Protein AF-0000000066376632 (afdb_homodimer)

GO terms:
  GO:0036170 filamentous growth of a population of unicellular organisms in response to starvation (P, IMP)
  GO:0036180 filamentous growth of a population of unicellular organisms in response to biotic stimulus (P, IMP)
  GO:0030447 filamentous growth (P, IMP)
  GO:0009267 cellular response to starvation (P, IMP)

Nearest PDB structures (foldseek):
  3c17-assembly1_A  TM=6.567E-01  e=2.125E-16  Escherichia coli K-12
  3w40-assembly2_B  TM=5.868E-01  e=1.731E-02  Bacillus subtilis subsp. subtilis str. 168
  3zt9-assembly1_A  TM=5.740E-01  e=4.588E-01  Neomoorella thermoacetica
  2a8i-assembly1_A  TM=8.326E-01  e=1.357E-24  Homo sapiens
  3c17-assembly1_A  TM=6.565E-01  e=2.484E-16  Escherichia coli K-12

InterPro domains:
  IPR000246 Peptidase T2, asparaginase 2 [PF01112] (21-238)
  IPR000246 Peptidase T2, asparaginase 2 [PTHR10188] (4-295)
  IPR029055 Nucleophile aminohydrolases, N-terminal [SSF56235] (3-299)
  IPR037464 Threonine aspartase 1 [cd04514] (3-306)

Sequence (630 aa):
MKDILVIHIGAGKHDPNKSKKYKTLLRNALSKTSIVEASDVIESSPLTNTGYGSSLNLLGKVECDASFITNDKIGAVVNMSCKNPTKELFRVFQYLDTLYESDETDLTSPVMLTYPLLKNLVPHIVDDDLVSEKSRKLYDMYKDKIFQGDYSKHCAIPHEISDTIGITHISDNETTIVTSSGGNFFKLPGRIGCAGVIGAAIARKKLDDCEICCMCSGNGEQIIKSKLAWEIANNIYNVAGDEYGKYLERKVYELNPKFYVGFIIILNYQSRVQLLYGHTTPTFYFGFRSPNQTRIILSSSDKMGHFTFGEYSLHMKDILVIHIGAGKHDPNKSKKYKTLLRNALSKTSIVEASDVIESSPLTNTGYGSSLNLLGKVECDASFITNDKIGAVVNMSCKNPTKELFRVFQYLDTLYESDETDLTSPVMLTYPLLKNLVPHIVDDDLVSEKSRKLYDMYKDKIFQGDYSKHCAIPHEISDTIGITHISDNETTIVTSSGGNFFKLPGRIGCAGVIGAAIARKKLDDCEICCMCSGNGEQIIKSKLAWEIANNIYNVAGDEYGKYLERKVYELNPKFYVGFIIILNYQSRVQLLYGHTTPTFYFGFRSPNQTRIILSSSDKMGHFTFGEYSLH

Solvent-accessible surface area (backbone atoms only — not comparable to full-atom values): 31716 Å² total; per-residue (Å²): 130,55,50,34,41,38,40,34,65,18,12,24,61,71,61,74,92,43,47,69,57,52,50,52,52,50,53,56,25,58,70,44,93,43,68,61,55,21,45,45,53,50,18,62,29,63,88,29,28,16,29,21,21,14,26,30,23,66,84,69,40,54,40,20,17,17,27,40,36,44,76,90,46,59,40,25,36,24,48,33,40,43,46,41,48,67,58,51,47,53,51,53,52,53,51,46,48,67,70,48,56,53,80,75,49,93,59,77,70,79,39,30,36,34,43,75,51,31,54,90,75,47,85,89,70,59,84,56,92,36,76,30,71,67,39,48,51,53,45,65,72,46,46,60,43,64,73,64,66,53,52,77,73,78,70,65,69,70,76,61,40,28,16,26,30,33,38,38,37,39,43,80,87,46,45,39,38,40,29,31,17,13,44,44,66,52,30,58,57,36,50,53,44,18,31,34,36,84,31,9,21,40,29,75,38,79,56,96,65,36,36,30,37,20,35,37,19,27,48,35,55,61,31,40,78,57,28,37,14,35,53,48,43,72,48,54,81,80,50,56,83,94,39,47,60,61,50,52,51,50,52,48,41,71,75,32,83,79,56,46,31,20,37,40,37,35,44,40,37,89,88,45,35,37,37,38,39,38,26,22,27,43,22,40,37,34,33,38,27,29,86,76,46,73,49,76,45,79,44,67,43,95,45,82,70,39,75,41,69,53,72,47,73,54,102,130,56,51,34,40,38,41,34,63,19,11,24,62,72,59,74,92,43,49,68,58,51,50,50,50,50,52,56,23,58,71,44,94,43,69,61,57,20,46,46,53,50,18,61,28,63,88,31,28,17,29,20,22,14,27,30,23,68,84,69,41,53,40,20,18,18,27,40,40,43,78,90,45,59,39,25,34,24,50,34,40,43,48,42,48,66,56,52,47,53,51,52,52,53,51,44,48,66,70,47,57,51,80,73,50,93,60,78,69,78,38,29,36,34,44,74,50,30,55,91,75,46,86,87,69,60,83,57,92,36,78,30,72,66,38,46,52,54,45,66,72,44,46,60,43,64,74,64,66,54,54,76,69,81,69,66,69,71,75,63,42,28,17,26,29,32,37,37,38,38,42,81,86,45,45,38,38,40,29,33,16,12,45,44,66,53,29,60,58,34,51,50,44,18,30,33,38,84,30,10,20,41,30,74,38,79,54,94,66,36,36,30,37,20,34,38,20,24,47,35,54,60,30,41,77,57,28,38,15,35,53,49,43,72,49,52,80,79,48,55,83,92,39,47,61,62,50,52,50,49,52,49,42,70,75,31,82,77,53,47,32,20,38,40,36,36,42,40,36,89,89,43,36,38,37,38,38,39,28,22,27,44,22,41,35,33,34,38,28,29,87,75,46,73,50,76,44,80,45,68,42,94,45,83,71,39,76,42,68,52,71,46,73,54,100

Organism: Candida albicans (strain SC5314 / ATCC MYA-2876) (NCBI:txid237561)

Foldseek 3Di:
DWKKKKKWQFFADADPVCVVVLVVLQVVLQPDRDPQSSQLSNLQDCSGQHAAVHAAALVRAFFKKKWKDKPPAIAIEGGAQHRRVVVVRVLQVVVLCVVPVPPVDPDDRDRAYYLVVCPPVRPPRDHDDRHDPVNVVLCVVCNCCVVVVCVPPPPPSPSPGQGKMKMWIDDPVMIMIMIMGRGDHRHHRPDGFQNRDPLQQWDWDDDPFKIKIKGKHFHRVLSNVQSPNNVCRVPQVVDDPVCNQVVVVCVQCVSPVQRFMKMWMWIDGPVWIKIKIKGLHQWIWMWMDTPVDTDTDTDGDPDHRDMDIDMDTRD/DWKKKKKWQFFADADPVCVVVLVVLQVVLQVDRDPQSSQLSNLQDCSGQHAAVHAAALVRAFFKKKWKDKPPAIAIEGGAQHRRVVVVRVLQVVVLCVVPVPPVDPDDRDRAYYLVVCPPVRPPRDHDDRHDPVNVVLCVVCNCCVVVVCVPPPPPSPPPGQGKMKMWIDDPVMIMIMIMGRGDHRHHRPDGFQNRDPLQQWDWDDDPFKIKIKGKHFHRVLSNVQSPNNVCRVPQVVDDPVCNQVVVVCVQCVSPVQRFMKMWMWIDGPVWIKIKIKGLHQWIWMWMDTPVDTDTDTDGDPDRRDMDIDMDTRD

pLDDT: mean 90.21, std 12.65, range [41.03, 98.81]

Structure (mmCIF, N/CA/C/O backbone):
data_AF-0000000066376632-model_v1
#
loop_
_entity.id
_entity.type
_entity.pdbx_description
1 polymer Fgr10p
#
loop_
_atom_site.group_PDB
_atom_site.id
_atom_site.type_symbol
_atom_site.label_atom_id
_atom_site.label_alt_id
_atom_site.label_comp_id
_atom_site.label_asym_id
_atom_site.label_entity_id
_atom_site.label_seq_id
_atom_site.pdbx_PDB_ins_code
_atom_site.Cartn_x
_atom_site.Cartn_y
_atom_site.Cartn_z
_atom_site.occupancy
_atom_site.B_iso_or_equiv
_atom_site.auth_seq_id
_atom_site.auth_comp_id
_atom_site.auth_asym_id
_atom_site.auth_atom_id
_atom_site.pdbx_PDB_model_num
ATOM 1 N N . MET A 1 1 ? 9.766 -9.586 -32.75 1 67.31 1 MET A N 1
ATOM 2 C CA . MET A 1 1 ? 8.742 -9.023 -31.875 1 67.31 1 MET A CA 1
ATOM 3 C C . MET A 1 1 ? 8.789 -9.672 -30.5 1 67.31 1 MET A C 1
ATOM 5 O O . MET A 1 1 ? 8.883 -10.898 -30.391 1 67.31 1 MET A O 1
ATOM 9 N N . LYS A 1 2 ? 8.875 -8.797 -29.484 1 85.44 2 LYS A N 1
ATOM 10 C CA . LYS A 1 2 ? 8.945 -9.359 -28.141 1 85.44 2 LYS A CA 1
ATOM 11 C C . LYS A 1 2 ? 7.574 -9.812 -27.656 1 85.44 2 LYS A C 1
ATOM 13 O O . LYS A 1 2 ? 6.59 -9.086 -27.797 1 85.44 2 LYS A O 1
ATOM 18 N N . ASP A 1 3 ? 7.352 -11.008 -27.344 1 93.81 3 ASP A N 1
ATOM 19 C CA . ASP A 1 3 ? 6.18 -11.609 -26.719 1 93.81 3 ASP A CA 1
ATOM 20 C C . ASP A 1 3 ? 6.582 -12.594 -25.625 1 93.81 3 ASP A C 1
ATOM 22 O O . ASP A 1 3 ? 6.836 -13.766 -25.891 1 93.81 3 ASP A O 1
ATOM 26 N N . ILE A 1 4 ? 6.621 -12.102 -24.438 1 96.75 4 ILE A N 1
ATOM 27 C CA . ILE A 1 4 ? 7.055 -12.898 -23.297 1 96.75 4 ILE A CA 1
ATOM 28 C C . ILE A 1 4 ? 5.945 -12.945 -22.234 1 96.75 4 ILE A C 1
ATOM 30 O O . ILE A 1 4 ? 5.41 -11.898 -21.859 1 96.75 4 ILE A O 1
ATOM 34 N N . LEU A 1 5 ? 5.512 -14.094 -21.891 1 98.19 5 LEU A N 1
ATOM 35 C CA . LEU A 1 5 ? 4.531 -14.312 -20.828 1 98.19 5 LEU A CA 1
ATOM 36 C C . LEU A 1 5 ? 5.133 -15.133 -19.688 1 98.19 5 LEU A C 1
ATOM 38 O O . LEU A 1 5 ? 5.699 -16.203 -19.922 1 98.19 5 LEU A O 1
ATOM 42 N N . VAL A 1 6 ? 5.176 -14.602 -18.516 1 98.69 6 VAL A N 1
ATOM 43 C CA . VAL A 1 6 ? 5.648 -15.297 -17.328 1 98.69 6 VAL A CA 1
ATOM 44 C C . VAL A 1 6 ? 4.516 -15.414 -16.312 1 98.69 6 VAL A C 1
ATOM 46 O O . VAL A 1 6 ? 3.838 -14.43 -16 1 98.69 6 VAL A O 1
ATOM 49 N N . ILE A 1 7 ? 4.293 -16.609 -15.766 1 98.75 7 ILE A N 1
ATOM 50 C CA . ILE A 1 7 ? 3.197 -16.859 -14.828 1 98.75 7 ILE A CA 1
ATOM 51 C C . ILE A 1 7 ? 3.715 -17.656 -13.633 1 98.75 7 ILE A C 1
ATOM 53 O O . ILE A 1 7 ? 4.379 -18.688 -13.805 1 98.75 7 ILE A O 1
ATOM 57 N N . HIS A 1 8 ? 3.484 -17.156 -12.453 1 98.62 8 HIS A N 1
ATOM 58 C CA . HIS A 1 8 ? 3.639 -18.047 -11.305 1 98.62 8 HIS A CA 1
ATOM 59 C C . HIS A 1 8 ? 2.297 -18.312 -10.633 1 98.62 8 HIS A C 1
ATOM 61 O O . HIS A 1 8 ? 1.409 -17.469 -10.648 1 98.62 8 HIS A O 1
ATOM 67 N N . ILE A 1 9 ? 2.164 -19.484 -10 1 97.25 9 ILE A N 1
ATOM 68 C CA . ILE A 1 9 ? 0.912 -19.828 -9.344 1 97.25 9 ILE A CA 1
ATOM 69 C C . ILE A 1 9 ? 1.145 -19.969 -7.836 1 97.25 9 ILE A C 1
ATOM 71 O O . ILE A 1 9 ? 0.451 -20.734 -7.164 1 97.25 9 ILE A O 1
ATOM 75 N N . GLY A 1 10 ? 2.223 -19.234 -7.363 1 95.44 10 GLY A N 1
ATOM 76 C CA . GLY A 1 10 ? 2.342 -19.047 -5.926 1 95.44 10 GLY A CA 1
ATOM 77 C C . GLY A 1 10 ? 3.521 -19.781 -5.324 1 95.44 10 GLY A C 1
ATOM 78 O O . GLY A 1 10 ? 4.02 -20.75 -5.902 1 95.44 10 GLY A O 1
ATOM 79 N N . ALA A 1 11 ? 4.016 -19.266 -4.25 1 94.25 11 ALA A N 1
ATOM 80 C CA . ALA A 1 11 ? 5.008 -19.875 -3.373 1 94.25 11 ALA A CA 1
ATOM 81 C C . ALA A 1 11 ? 4.352 -20.469 -2.131 1 94.25 11 ALA A C 1
ATOM 83 O O . ALA A 1 11 ? 3.445 -19.859 -1.552 1 94.25 11 ALA A O 1
ATOM 84 N N . GLY A 1 12 ? 4.734 -21.609 -1.795 1 91.12 12 GLY A N 1
ATOM 85 C CA . GLY A 1 12 ? 4.176 -22.281 -0.636 1 91.12 12 GLY A CA 1
ATOM 86 C C . GLY A 1 12 ? 4.512 -23.766 -0.595 1 91.12 12 GLY A C 1
ATOM 87 O O . GLY A 1 12 ? 5.668 -24.156 -0.783 1 91.12 12 GLY A O 1
ATOM 88 N N . LYS A 1 13 ? 3.506 -24.516 -0.226 1 88.81 13 LYS A N 1
ATOM 89 C CA . LYS A 1 13 ? 3.623 -25.969 -0.195 1 88.81 13 LYS A CA 1
ATOM 90 C C . LYS A 1 13 ? 2.561 -26.625 -1.071 1 88.81 13 LYS A C 1
ATOM 92 O O . LYS A 1 13 ? 1.484 -26.984 -0.588 1 88.81 13 LYS A O 1
ATOM 97 N N . HIS A 1 14 ? 2.893 -26.812 -2.314 1 90.25 14 HIS A N 1
ATOM 98 C CA . HIS A 1 14 ? 1.976 -27.438 -3.26 1 90.25 14 HIS A CA 1
ATOM 99 C C . HIS A 1 14 ? 1.889 -28.953 -3.029 1 90.25 14 HIS A C 1
ATOM 101 O O . HIS A 1 14 ? 2.854 -29.562 -2.572 1 90.25 14 HIS A O 1
ATOM 107 N N . ASP A 1 15 ? 0.766 -29.438 -3.34 1 87.88 15 ASP A N 1
ATOM 108 C CA . ASP A 1 15 ? 0.559 -30.875 -3.23 1 87.88 15 ASP A CA 1
ATOM 109 C C . ASP A 1 15 ? 1.327 -31.625 -4.316 1 87.88 15 ASP A C 1
ATOM 111 O O . ASP A 1 15 ? 0.982 -31.547 -5.5 1 87.88 15 ASP A O 1
ATOM 115 N N . PRO A 1 16 ? 2.223 -32.406 -3.934 1 89 16 PRO A N 1
ATOM 116 C CA . PRO A 1 16 ? 3.018 -33.125 -4.938 1 89 16 PRO A CA 1
ATOM 117 C C . PRO A 1 16 ? 2.18 -34.094 -5.785 1 89 16 PRO A C 1
ATOM 119 O O . PRO A 1 16 ? 2.523 -34.344 -6.938 1 89 16 PRO A O 1
ATOM 122 N N . ASN A 1 17 ? 1.083 -34.5 -5.223 1 92.19 17 ASN A N 1
ATOM 123 C CA . ASN A 1 17 ? 0.222 -35.438 -5.945 1 92.19 17 ASN A CA 1
ATOM 124 C C . ASN A 1 17 ? -0.524 -34.75 -7.082 1 92.19 17 ASN A C 1
ATOM 126 O O . ASN A 1 17 ? -1.104 -35.406 -7.941 1 92.19 17 ASN A O 1
ATOM 130 N N . LYS A 1 18 ? -0.424 -33.438 -7.133 1 93.88 18 LYS A N 1
ATOM 131 C CA . LYS A 1 18 ? -1.146 -32.688 -8.156 1 93.88 18 LYS A CA 1
ATOM 132 C C . LYS A 1 18 ? -0.18 -32.031 -9.141 1 93.88 18 LYS A C 1
ATOM 134 O O . LYS A 1 18 ? -0.556 -31.109 -9.867 1 93.88 18 LYS A O 1
ATOM 139 N N . SER A 1 19 ? 0.981 -32.469 -9.18 1 94.94 19 SER A N 1
ATOM 140 C CA . SER A 1 19 ? 2.025 -31.891 -10.008 1 94.94 19 SER A CA 1
ATOM 141 C C . SER A 1 19 ? 1.611 -31.859 -11.477 1 94.94 19 SER A C 1
ATOM 143 O O . SER A 1 19 ? 1.792 -30.844 -12.156 1 94.94 19 SER A O 1
ATOM 145 N N . LYS A 1 20 ? 1.072 -32.969 -11.969 1 97.25 20 LYS A N 1
ATOM 146 C CA . LYS A 1 20 ? 0.644 -33.031 -13.367 1 97.25 20 LYS A CA 1
ATOM 147 C C . LYS A 1 20 ? -0.46 -32 -13.648 1 97.25 20 LYS A C 1
ATOM 149 O O . LYS A 1 20 ? -0.489 -31.406 -14.719 1 97.25 20 LYS A O 1
ATOM 154 N N . LYS A 1 21 ? -1.333 -31.875 -12.695 1 97.25 21 LYS A N 1
ATOM 155 C CA . LYS A 1 21 ? -2.428 -30.922 -12.852 1 97.25 21 LYS A CA 1
ATOM 156 C C . LYS A 1 21 ? -1.905 -29.484 -12.891 1 97.25 21 LYS A C 1
ATOM 158 O O . LYS A 1 21 ? -2.377 -28.672 -13.68 1 97.25 21 LYS A O 1
ATOM 163 N N . TYR A 1 22 ? -0.957 -29.219 -12.039 1 96.94 22 TYR A N 1
ATOM 164 C CA . TYR A 1 22 ? -0.346 -27.906 -12.047 1 96.94 22 TYR A CA 1
ATOM 165 C C . TYR A 1 22 ? 0.341 -27.625 -13.375 1 96.94 22 TYR A C 1
ATOM 167 O O . TYR A 1 22 ? 0.217 -26.516 -13.93 1 96.94 22 TYR A O 1
ATOM 175 N N . LYS A 1 23 ? 1.04 -28.609 -13.867 1 98 23 LYS A N 1
ATOM 176 C CA . LYS A 1 23 ? 1.729 -28.453 -15.141 1 98 23 LYS A CA 1
ATOM 177 C C . LYS A 1 23 ? 0.739 -28.172 -16.266 1 98 23 LYS A C 1
ATOM 179 O O . LYS A 1 23 ? 0.969 -27.297 -17.094 1 98 23 LYS A O 1
ATOM 184 N N . THR A 1 24 ? -0.269 -28.938 -16.266 1 98.5 24 THR A N 1
ATOM 185 C CA . THR A 1 24 ? -1.29 -28.766 -17.297 1 98.5 24 THR A CA 1
ATOM 186 C C . THR A 1 24 ? -1.923 -27.375 -17.203 1 98.5 24 THR A C 1
ATOM 188 O O . THR A 1 24 ? -2.141 -26.719 -18.219 1 98.5 24 THR A O 1
ATOM 191 N N . LEU A 1 25 ? -2.211 -26.969 -16 1 98.12 25 LEU A N 1
ATOM 192 C CA . LEU A 1 25 ? -2.799 -25.656 -15.781 1 98.12 25 LEU A CA 1
ATOM 193 C C . LEU A 1 25 ? -1.893 -24.547 -16.328 1 98.12 25 LEU A C 1
ATOM 195 O O . LEU A 1 25 ? -2.35 -23.672 -17.062 1 98.12 25 LEU A O 1
ATOM 199 N N . LEU A 1 26 ? -0.637 -24.625 -16 1 98.5 26 LEU A N 1
ATOM 200 C CA . LEU A 1 26 ? 0.33 -23.625 -16.438 1 98.5 26 LEU A CA 1
ATOM 201 C C . LEU A 1 26 ? 0.486 -23.641 -17.953 1 98.5 26 LEU A C 1
ATOM 203 O O . LEU A 1 26 ? 0.567 -22.594 -18.594 1 98.5 26 LEU A O 1
ATOM 207 N N . ARG A 1 27 ? 0.545 -24.828 -18.5 1 98.44 27 ARG A N 1
ATOM 208 C CA . ARG A 1 27 ? 0.661 -24.969 -19.953 1 98.44 27 ARG A CA 1
ATOM 209 C C . ARG A 1 27 ? -0.516 -24.297 -20.656 1 98.44 27 ARG A C 1
ATOM 211 O O . ARG A 1 27 ? -0.332 -23.594 -21.641 1 98.44 27 ARG A O 1
ATOM 218 N N . ASN A 1 28 ? -1.633 -24.594 -20.141 1 98.75 28 ASN A N 1
ATOM 219 C CA . ASN A 1 28 ? -2.832 -23.984 -20.719 1 98.75 28 ASN A CA 1
ATOM 220 C C . ASN A 1 28 ? -2.795 -22.469 -20.625 1 98.75 28 ASN A C 1
ATOM 222 O O . ASN A 1 28 ? -3.105 -21.766 -21.594 1 98.75 28 ASN A O 1
ATOM 226 N N . ALA A 1 29 ? -2.475 -21.953 -19.484 1 98.69 29 ALA A N 1
ATOM 227 C CA . ALA A 1 29 ? -2.42 -20.5 -19.281 1 98.69 29 ALA A CA 1
ATOM 228 C C . ALA A 1 29 ? -1.37 -19.859 -20.188 1 98.69 29 ALA A C 1
ATOM 230 O O . ALA A 1 29 ? -1.62 -18.812 -20.797 1 98.69 29 ALA A O 1
ATOM 231 N N . LEU A 1 30 ? -0.25 -20.5 -20.328 1 98.62 30 LEU A N 1
ATOM 232 C CA . LEU A 1 30 ? 0.856 -19.953 -21.109 1 98.62 30 LEU A CA 1
ATOM 233 C C . LEU A 1 30 ? 0.516 -19.953 -22.609 1 98.62 30 LEU A C 1
ATOM 235 O O . LEU A 1 30 ? 1.143 -19.234 -23.391 1 98.62 30 LEU A O 1
ATOM 239 N N . SER A 1 31 ? -0.384 -20.75 -23 1 97.81 31 SER A N 1
ATOM 240 C CA . SER A 1 31 ? -0.755 -20.828 -24.406 1 97.81 31 SER A CA 1
ATOM 241 C C . SER A 1 31 ? -1.64 -19.656 -24.828 1 97.81 31 SER A C 1
ATOM 243 O O . SER A 1 31 ? -1.89 -19.453 -26.016 1 97.81 31 SER A O 1
ATOM 245 N N . LYS A 1 32 ? -2.074 -18.875 -23.859 1 97.5 32 LYS A N 1
ATOM 246 C CA . LYS A 1 32 ? -2.969 -17.766 -24.156 1 97.5 32 LYS A CA 1
ATOM 247 C C . LYS A 1 32 ? -2.191 -16.562 -24.672 1 97.5 32 LYS A C 1
ATOM 249 O O . LYS A 1 32 ? -0.983 -16.453 -24.453 1 97.5 32 LYS A O 1
ATOM 254 N N . THR A 1 33 ? -2.912 -15.602 -25.344 1 93.06 33 THR A N 1
ATOM 255 C CA . THR A 1 33 ? -2.242 -14.508 -26.031 1 93.06 33 THR A CA 1
ATOM 256 C C . THR A 1 33 ? -2.35 -13.211 -25.234 1 93.06 33 THR A C 1
ATOM 258 O O . THR A 1 33 ? -1.69 -12.227 -25.562 1 93.06 33 THR A O 1
ATOM 261 N N . SER A 1 34 ? -3.25 -13.227 -24.234 1 94.31 34 SER A N 1
ATOM 262 C CA . SER A 1 34 ? -3.391 -12.023 -23.422 1 94.31 34 SER A CA 1
ATOM 263 C C . SER A 1 34 ? -3.312 -12.344 -21.938 1 94.31 34 SER A C 1
ATOM 265 O O . SER A 1 34 ? -3.557 -13.484 -21.531 1 94.31 34 SER A O 1
ATOM 267 N N . ILE A 1 35 ? -3.002 -11.375 -21.219 1 96.38 35 ILE A N 1
ATOM 268 C CA . ILE A 1 35 ? -2.863 -11.531 -19.766 1 96.38 35 ILE A CA 1
ATOM 269 C C . ILE A 1 35 ? -4.223 -11.852 -19.156 1 96.38 35 ILE A C 1
ATOM 271 O O . ILE A 1 35 ? -4.305 -12.609 -18.172 1 96.38 35 ILE A O 1
ATOM 275 N N . VAL A 1 36 ? -5.312 -11.281 -19.688 1 97.06 36 VAL A N 1
ATOM 276 C CA . VAL A 1 36 ? -6.656 -11.516 -19.172 1 97.06 36 VAL A CA 1
ATOM 277 C C . VAL A 1 36 ? -7.051 -12.977 -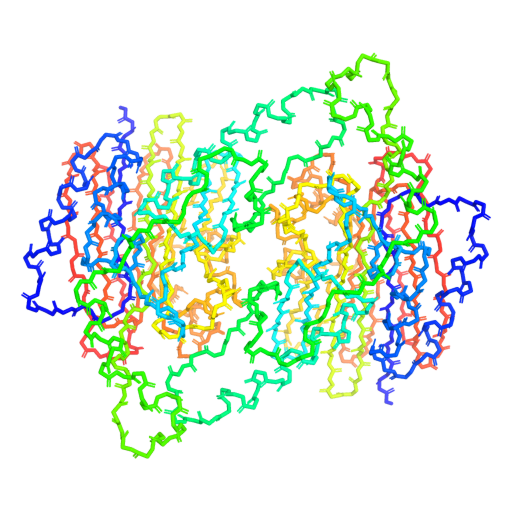19.406 1 97.06 36 VAL A C 1
ATOM 279 O O . VAL A 1 36 ? -7.59 -13.633 -18.5 1 97.06 36 VAL A O 1
ATOM 282 N N . GLU A 1 37 ? -6.734 -13.453 -20.562 1 97.94 37 GLU A N 1
ATOM 283 C CA . GLU A 1 37 ? -7.047 -14.852 -20.875 1 97.94 37 GLU A CA 1
ATOM 284 C C . GLU A 1 37 ? -6.227 -15.797 -20 1 97.94 37 GLU A C 1
ATOM 286 O O . GLU A 1 37 ? -6.746 -16.812 -19.531 1 97.94 37 GLU A O 1
ATOM 291 N N . ALA A 1 38 ? -4.945 -15.508 -19.906 1 98.5 38 ALA A N 1
ATOM 292 C CA . ALA A 1 38 ? -4.086 -16.328 -19.062 1 98.5 38 ALA A CA 1
ATOM 293 C C . ALA A 1 38 ? -4.578 -16.344 -17.625 1 98.5 38 ALA A C 1
ATOM 295 O O . ALA A 1 38 ? -4.66 -17.406 -16.984 1 98.5 38 ALA A O 1
ATOM 296 N N . SER A 1 39 ? -4.926 -15.172 -17.141 1 98.25 39 SER A N 1
ATOM 297 C CA . SER A 1 39 ? -5.414 -15.062 -15.766 1 98.25 39 SER A CA 1
ATOM 298 C C . SER A 1 39 ? -6.723 -15.828 -15.586 1 98.25 39 SER A C 1
ATOM 300 O O . SER A 1 39 ? -6.965 -16.422 -14.531 1 98.25 39 SER A O 1
ATOM 302 N N . ASP A 1 40 ? -7.551 -15.742 -16.578 1 97.94 40 ASP A N 1
ATOM 303 C CA . ASP A 1 40 ? -8.836 -16.438 -16.516 1 97.94 40 ASP A CA 1
ATOM 304 C C . ASP A 1 40 ? -8.641 -17.938 -16.328 1 97.94 40 ASP A C 1
ATOM 306 O O . ASP A 1 40 ? -9.359 -18.562 -15.539 1 97.94 40 ASP A O 1
ATOM 310 N N . VAL A 1 41 ? -7.719 -18.5 -17.016 1 98.44 41 VAL A N 1
ATOM 311 C CA . VAL A 1 41 ? -7.41 -19.922 -16.906 1 98.44 41 VAL A CA 1
ATOM 312 C C . VAL A 1 41 ? -6.988 -20.234 -15.469 1 98.44 41 VAL A C 1
ATOM 314 O O . VAL A 1 41 ? -7.5 -21.172 -14.859 1 98.44 41 VAL A O 1
ATOM 317 N N . ILE A 1 42 ? -6.125 -19.438 -14.922 1 97.75 42 ILE A N 1
ATOM 318 C CA . ILE A 1 42 ? -5.547 -19.688 -13.602 1 97.75 42 ILE A CA 1
ATOM 319 C C . ILE A 1 42 ? -6.609 -19.453 -12.523 1 97.75 42 ILE A C 1
ATOM 321 O O . ILE A 1 42 ? -6.777 -20.281 -11.625 1 97.75 42 ILE A O 1
ATOM 325 N N . GLU A 1 43 ? -7.352 -18.375 -12.617 1 96.69 43 GLU A N 1
ATOM 326 C CA . GLU A 1 43 ? -8.273 -17.953 -11.57 1 96.69 43 GLU A CA 1
ATOM 327 C C . GLU A 1 43 ? -9.547 -18.797 -11.586 1 96.69 43 GLU A C 1
ATOM 329 O O . GLU A 1 43 ? -10.297 -18.812 -10.602 1 96.69 43 GLU A O 1
ATOM 334 N N . SER A 1 44 ? -9.797 -19.484 -12.648 1 95.88 44 SER A N 1
ATOM 335 C CA . SER A 1 44 ? -10.977 -20.344 -12.734 1 95.88 44 SER A CA 1
ATOM 336 C C . SER A 1 44 ? -10.688 -21.734 -12.18 1 95.88 44 SER A C 1
ATOM 338 O O . SER A 1 44 ? -11.594 -22.562 -12.062 1 95.88 44 SER A O 1
ATOM 340 N N . SER A 1 45 ? -9.477 -22 -11.859 1 94.88 45 SER A N 1
ATOM 341 C CA . SER A 1 45 ? -9.086 -23.328 -11.375 1 94.88 45 SER A CA 1
ATOM 342 C C . SER A 1 45 ? -9.07 -23.375 -9.852 1 94.88 45 SER A C 1
ATOM 344 O O . SER A 1 45 ? -8.492 -22.5 -9.203 1 94.88 45 SER A O 1
ATOM 346 N N . PRO A 1 46 ? -9.633 -24.406 -9.281 1 92.06 46 PRO A N 1
ATOM 347 C CA . PRO A 1 46 ? -9.586 -24.562 -7.824 1 92.06 46 PRO A CA 1
ATOM 348 C C . PRO A 1 46 ? -8.211 -24.984 -7.316 1 92.06 46 PRO A C 1
ATOM 350 O O . PRO A 1 46 ? -8.016 -25.172 -6.113 1 92.06 46 PRO A O 1
ATOM 353 N N . LEU A 1 47 ? -7.227 -25.156 -8.289 1 92.75 47 LEU A N 1
ATOM 354 C CA . LEU A 1 47 ? -5.875 -25.547 -7.898 1 92.75 47 LEU A CA 1
ATOM 355 C C . LEU A 1 47 ? -5.117 -24.359 -7.305 1 92.75 47 LEU A C 1
ATOM 357 O O . LEU A 1 47 ? -4.094 -24.547 -6.641 1 92.75 47 LEU A O 1
ATOM 361 N N . THR A 1 48 ? -5.586 -23.188 -7.625 1 94.19 48 THR A N 1
ATOM 362 C CA . THR A 1 48 ? -4.883 -22 -7.172 1 94.19 48 THR A CA 1
ATOM 363 C C . THR A 1 48 ? -5.707 -21.25 -6.133 1 94.19 48 THR A C 1
ATOM 365 O O . THR A 1 48 ? -6.906 -21.5 -5.984 1 94.19 48 THR A O 1
ATOM 368 N N . ASN A 1 49 ? -5.035 -20.422 -5.363 1 92.94 49 ASN A N 1
ATOM 369 C CA . ASN A 1 49 ? -5.668 -19.656 -4.289 1 92.94 49 ASN A CA 1
ATOM 370 C C . ASN A 1 49 ? -6.051 -18.25 -4.742 1 92.94 49 ASN A C 1
ATOM 372 O O . ASN A 1 49 ? -5.598 -17.266 -4.16 1 92.94 49 ASN A O 1
ATOM 376 N N . THR A 1 50 ? -6.855 -18.172 -5.742 1 95.44 50 THR A N 1
ATOM 377 C CA . THR A 1 50 ? -7.402 -16.922 -6.266 1 95.44 50 THR A CA 1
ATOM 378 C C . THR A 1 50 ? -8.68 -17.172 -7.062 1 95.44 50 THR A C 1
ATOM 380 O O . THR A 1 50 ? -8.781 -18.188 -7.77 1 95.44 50 THR A O 1
ATOM 383 N N . GLY A 1 51 ? -9.617 -16.219 -6.895 1 93.56 51 GLY A N 1
ATOM 384 C CA . GLY A 1 51 ? -10.859 -16.391 -7.625 1 93.56 51 GLY A CA 1
ATOM 385 C C . GLY A 1 51 ? -11.664 -17.594 -7.168 1 93.56 51 GLY A C 1
ATOM 386 O O . GLY A 1 51 ? -11.883 -17.781 -5.969 1 93.56 51 GLY A O 1
ATOM 387 N N . TYR A 1 52 ? -12.055 -18.422 -8.062 1 92.75 52 TYR A N 1
ATOM 388 C CA . TYR A 1 52 ? -12.898 -19.562 -7.77 1 92.75 52 TYR A CA 1
ATOM 389 C C . TYR A 1 52 ? -12.156 -20.594 -6.918 1 92.75 52 TYR A C 1
ATOM 391 O O . TYR A 1 52 ? -11.062 -21.031 -7.277 1 92.75 52 TYR A O 1
ATOM 399 N N . GLY A 1 53 ? -12.758 -20.906 -5.754 1 91.25 53 GLY A N 1
ATOM 400 C CA . GLY A 1 53 ? -12.234 -21.984 -4.922 1 91.25 53 GLY A CA 1
ATOM 401 C C . GLY A 1 53 ? -11.094 -21.531 -4.023 1 91.25 53 GLY A C 1
ATOM 402 O O . GLY A 1 53 ? -10.445 -22.359 -3.381 1 91.25 53 GLY A O 1
ATOM 403 N N . SER A 1 54 ? -10.859 -20.266 -3.977 1 92.81 54 SER A N 1
ATOM 404 C CA . SER A 1 54 ? -9.758 -19.781 -3.154 1 92.81 54 SER A CA 1
ATOM 405 C C . SER A 1 54 ? -10.086 -19.891 -1.669 1 92.81 54 SER A C 1
ATOM 407 O O . SER A 1 54 ? -11.164 -20.359 -1.299 1 92.81 54 SER A O 1
ATOM 409 N N . SER A 1 55 ? -9.117 -19.578 -0.847 1 91 55 SER A N 1
ATOM 410 C CA . SER A 1 55 ? -9.219 -19.672 0.605 1 91 55 SER A CA 1
ATOM 411 C C . SER A 1 55 ? -10.422 -18.891 1.129 1 91 55 SER A C 1
ATOM 413 O O . SER A 1 55 ? -10.719 -17.797 0.647 1 91 55 SER A O 1
ATOM 415 N N . LEU A 1 56 ? -11.047 -19.484 2.094 1 91.56 56 LEU A N 1
ATOM 416 C CA . LEU A 1 56 ? -12.219 -18.844 2.682 1 91.56 56 LEU A CA 1
ATOM 417 C C . LEU A 1 56 ? -11.836 -18.031 3.92 1 91.56 56 LEU A C 1
ATOM 419 O O . LEU A 1 56 ? -10.984 -18.469 4.703 1 91.56 56 LEU A O 1
ATOM 423 N N . ASN A 1 57 ? -12.477 -16.891 4.078 1 90.69 57 ASN A N 1
ATOM 424 C CA . ASN A 1 57 ? -12.273 -16.109 5.289 1 90.69 57 ASN A CA 1
ATOM 425 C C . ASN A 1 57 ? -13.047 -16.688 6.473 1 90.69 57 ASN A C 1
ATOM 427 O O . ASN A 1 57 ? -13.68 -17.734 6.352 1 90.69 57 ASN A O 1
ATOM 431 N N . LEU A 1 58 ? -13.023 -16.062 7.594 1 87.81 58 LEU A N 1
ATOM 432 C CA . LEU A 1 58 ? -13.633 -16.547 8.828 1 87.81 58 LEU A CA 1
ATOM 433 C C . LEU A 1 58 ? -15.133 -16.75 8.656 1 87.81 58 LEU A C 1
ATOM 435 O O . LEU A 1 58 ? -15.727 -17.578 9.359 1 87.81 58 LEU A O 1
ATOM 439 N N . LEU A 1 59 ? -15.758 -16.078 7.695 1 89.81 59 LEU A N 1
ATOM 440 C CA . LEU A 1 59 ? -17.203 -16.188 7.469 1 89.81 59 LEU A CA 1
ATOM 441 C C . LEU A 1 59 ? -17.5 -17.188 6.367 1 89.81 59 LEU A C 1
ATOM 443 O O . LEU A 1 59 ? -18.656 -17.312 5.926 1 89.81 59 LEU A O 1
ATOM 447 N N . GLY A 1 60 ? -16.469 -17.828 5.902 1 89.75 60 GLY A N 1
ATOM 448 C CA . GLY A 1 60 ? -16.656 -18.844 4.875 1 89.75 60 GLY A CA 1
ATOM 449 C C . GLY A 1 60 ? -16.891 -18.25 3.494 1 89.75 60 GLY A C 1
ATOM 450 O O . GLY A 1 60 ? -17.594 -18.844 2.674 1 89.75 60 GLY A O 1
ATOM 451 N N . LYS A 1 61 ? -16.344 -17.094 3.299 1 92.06 61 LYS A N 1
ATOM 452 C CA . LYS A 1 61 ? -16.516 -16.406 2.02 1 92.06 61 LYS A CA 1
ATOM 453 C C . LYS A 1 61 ? -15.18 -16.156 1.338 1 92.06 61 LYS A C 1
ATOM 455 O O . LYS A 1 61 ? -14.141 -16.078 2.004 1 92.06 61 LYS A O 1
ATOM 460 N N . VAL A 1 62 ? -15.266 -16.109 0.015 1 93.38 62 VAL A N 1
ATOM 461 C CA . VAL A 1 62 ? -14.07 -15.773 -0.762 1 93.38 62 VAL A CA 1
ATOM 462 C C . VAL A 1 62 ? -13.914 -14.258 -0.849 1 93.38 62 VAL A C 1
ATOM 464 O O . VAL A 1 62 ? -14.883 -13.539 -1.132 1 93.38 62 VAL A O 1
ATOM 467 N N . GLU A 1 63 ? -12.828 -13.773 -0.559 1 94.38 63 GLU A N 1
ATOM 468 C CA . GLU A 1 63 ? -12.414 -12.383 -0.716 1 94.38 63 GLU A CA 1
ATOM 469 C C . GLU A 1 63 ? -11.008 -12.289 -1.306 1 94.38 63 GLU A C 1
ATOM 471 O O . GLU A 1 63 ? -10.031 -12.664 -0.657 1 94.38 63 GLU A O 1
ATOM 476 N N . CYS A 1 64 ? -10.922 -11.703 -2.539 1 96.44 64 CYS A N 1
ATOM 477 C CA . CYS A 1 64 ? -9.633 -11.656 -3.217 1 96.44 64 CYS A CA 1
ATOM 478 C C . CYS A 1 64 ? -9.141 -10.219 -3.355 1 96.44 64 CYS A C 1
ATOM 480 O O . CYS A 1 64 ? -9.945 -9.281 -3.344 1 96.44 64 CYS A O 1
ATOM 482 N N . ASP A 1 65 ? -7.914 -10.062 -3.383 1 98.31 65 ASP A N 1
ATOM 483 C CA . ASP A 1 65 ? -7.25 -8.812 -3.734 1 98.31 65 ASP A CA 1
ATOM 484 C C . ASP A 1 65 ? -6.52 -8.93 -5.07 1 98.31 65 ASP A C 1
ATOM 486 O O . ASP A 1 65 ? -6.035 -10.008 -5.426 1 98.31 65 ASP A O 1
ATOM 490 N N . ALA A 1 66 ? -6.438 -7.859 -5.781 1 98.69 66 ALA A N 1
ATOM 491 C CA . ALA A 1 66 ? -5.734 -7.859 -7.062 1 98.69 66 ALA A CA 1
ATOM 492 C C . ALA A 1 66 ? -5.191 -6.473 -7.391 1 98.69 66 ALA A C 1
ATOM 494 O O . ALA A 1 66 ? -5.75 -5.461 -6.961 1 98.69 66 ALA A O 1
ATOM 495 N N . SER A 1 67 ? -4.129 -6.414 -8.109 1 98.81 67 SER A N 1
ATOM 496 C CA . SER A 1 67 ? -3.549 -5.168 -8.602 1 98.81 67 SER A CA 1
ATOM 497 C C . SER A 1 67 ? -2.879 -5.367 -9.953 1 98.81 67 SER A C 1
ATOM 499 O O . SER A 1 67 ? -2.65 -6.5 -10.383 1 98.81 67 SER A O 1
ATOM 501 N N . PHE A 1 68 ? -2.652 -4.273 -10.641 1 98.62 68 PHE A N 1
ATOM 502 C CA . PHE A 1 68 ? -1.995 -4.324 -11.945 1 98.62 68 PHE A CA 1
ATOM 503 C C . PHE A 1 68 ? -1.072 -3.127 -12.133 1 98.62 68 PHE A C 1
ATOM 505 O O . PHE A 1 68 ? -1.218 -2.111 -11.453 1 98.62 68 PHE A O 1
ATOM 512 N N . ILE A 1 69 ? -0.061 -3.305 -12.922 1 97.94 69 ILE A N 1
ATOM 513 C CA . ILE A 1 69 ? 0.79 -2.254 -13.469 1 97.94 69 ILE A CA 1
ATOM 514 C C . ILE A 1 69 ? 0.863 -2.391 -14.992 1 97.94 69 ILE A C 1
ATOM 516 O O . ILE A 1 69 ? 1.234 -3.447 -15.508 1 97.94 69 ILE A O 1
ATOM 520 N N . THR A 1 70 ? 0.419 -1.445 -15.734 1 95.5 70 THR A N 1
ATOM 521 C CA . THR A 1 70 ? 0.574 -1.374 -17.188 1 95.5 70 THR A CA 1
ATOM 522 C C . THR A 1 70 ? 1.23 -0.058 -17.594 1 95.5 70 THR A C 1
ATOM 524 O O . THR A 1 70 ? 0.61 1.003 -17.516 1 95.5 70 THR A O 1
ATOM 527 N N . ASN A 1 71 ? 2.41 -0.153 -18.078 1 86.75 71 ASN A N 1
ATOM 528 C CA . ASN A 1 71 ? 3.189 1.043 -18.375 1 86.75 71 ASN A CA 1
ATOM 529 C C . ASN A 1 71 ? 3.162 2.033 -17.219 1 86.75 71 ASN A C 1
ATOM 531 O O . ASN A 1 71 ? 3.689 1.751 -16.141 1 86.75 71 ASN A O 1
ATOM 535 N N . ASP A 1 72 ? 2.328 3.064 -17.344 1 79.94 72 ASP A N 1
ATOM 536 C CA . ASP A 1 72 ? 2.377 4.074 -16.297 1 79.94 72 ASP A CA 1
ATOM 537 C C . ASP A 1 72 ? 1.112 4.039 -15.438 1 79.94 72 ASP A C 1
ATOM 539 O O . ASP A 1 72 ? 0.961 4.836 -14.508 1 79.94 72 ASP A O 1
ATOM 543 N N . LYS A 1 73 ? 0.25 3.111 -15.711 1 92.12 73 LYS A N 1
ATOM 544 C CA . LYS A 1 73 ? -0.983 2.982 -14.945 1 92.12 73 LYS A CA 1
ATOM 545 C C . LYS A 1 73 ? -0.861 1.886 -13.891 1 92.12 73 LYS A C 1
ATOM 547 O O . LYS A 1 73 ? -0.271 0.834 -14.148 1 92.12 73 LYS A O 1
ATOM 552 N N . ILE A 1 74 ? -1.304 2.184 -12.781 1 96.38 74 ILE A N 1
ATOM 553 C CA . ILE A 1 74 ? -1.301 1.238 -11.672 1 96.38 74 ILE A CA 1
ATOM 554 C C . ILE A 1 74 ? -2.652 1.271 -10.961 1 96.38 74 ILE A C 1
ATOM 556 O O . ILE A 1 74 ? -3.291 2.322 -10.875 1 96.38 74 ILE A O 1
ATOM 560 N N . GLY A 1 75 ? -3.129 0.152 -10.516 1 97.81 75 GLY A N 1
ATOM 561 C CA . GLY A 1 75 ? -4.398 0.083 -9.805 1 97.81 75 GLY A CA 1
ATOM 562 C C . GLY A 1 75 ? -4.527 -1.151 -8.93 1 97.81 75 GLY A C 1
ATOM 563 O O . GLY A 1 75 ? -3.832 -2.146 -9.148 1 97.81 75 GLY A O 1
ATOM 564 N N . ALA A 1 76 ? -5.344 -1.073 -7.934 1 98.69 76 ALA A N 1
ATOM 565 C CA . ALA A 1 76 ? -5.633 -2.189 -7.035 1 98.69 76 ALA A CA 1
ATOM 566 C C . ALA A 1 76 ? -7.094 -2.178 -6.598 1 98.69 76 ALA A C 1
ATOM 568 O O . ALA A 1 76 ? -7.68 -1.112 -6.391 1 98.69 76 ALA A O 1
ATOM 569 N N . VAL A 1 77 ? -7.676 -3.309 -6.531 1 98.38 77 VAL A N 1
ATOM 570 C CA . VAL A 1 77 ? -9 -3.514 -5.941 1 98.38 77 VAL A CA 1
ATOM 571 C C . VAL A 1 77 ? -8.93 -4.617 -4.891 1 98.38 77 VAL A C 1
ATOM 573 O O . VAL A 1 77 ? -8.406 -5.703 -5.152 1 98.38 77 VAL A O 1
ATOM 576 N N . VAL A 1 78 ? -9.445 -4.301 -3.703 1 98.44 78 VAL A N 1
ATOM 577 C CA . VAL A 1 78 ? -9.289 -5.242 -2.6 1 98.44 78 VAL A CA 1
ATOM 578 C C . VAL A 1 78 ? -10.656 -5.773 -2.174 1 98.44 78 VAL A C 1
ATOM 580 O O . VAL A 1 78 ? -11.688 -5.18 -2.494 1 98.44 78 VAL A O 1
ATOM 583 N N . ASN A 1 79 ? -10.617 -6.977 -1.595 1 96.88 79 ASN A N 1
ATOM 584 C CA . ASN A 1 79 ? -11.789 -7.637 -1.032 1 96.88 79 ASN A CA 1
ATOM 585 C C . ASN A 1 79 ? -12.828 -7.957 -2.109 1 96.88 79 ASN A C 1
ATOM 587 O O . ASN A 1 79 ? -14.023 -7.781 -1.898 1 96.88 79 ASN A O 1
ATOM 591 N N . MET A 1 80 ? -12.336 -8.406 -3.201 1 95.56 80 MET A N 1
ATOM 592 C CA . MET A 1 80 ? -13.219 -8.766 -4.305 1 95.56 80 MET A CA 1
ATOM 593 C C . MET A 1 80 ? -13.852 -10.133 -4.074 1 95.56 80 MET A C 1
ATOM 595 O O . MET A 1 80 ? -13.172 -11.078 -3.66 1 95.56 80 MET A O 1
ATOM 599 N N . SER A 1 81 ? -15.094 -10.227 -4.324 1 92.12 81 SER A N 1
ATOM 600 C CA . SER A 1 81 ? -15.812 -11.5 -4.266 1 92.12 81 SER A CA 1
ATOM 601 C C . SER A 1 81 ? -16.281 -11.93 -5.652 1 92.12 81 SER A C 1
ATOM 603 O O . SER A 1 81 ? -17.484 -12.078 -5.887 1 92.12 81 SER A O 1
ATOM 605 N N . CYS A 1 82 ? -15.352 -12.117 -6.547 1 91.88 82 CYS A N 1
ATOM 606 C CA . CYS A 1 82 ? -15.688 -12.492 -7.914 1 91.88 82 CYS A CA 1
ATOM 607 C C . CYS A 1 82 ? -14.844 -13.672 -8.375 1 91.88 82 CYS A C 1
ATOM 609 O O . CYS A 1 82 ? -13.797 -13.961 -7.797 1 91.88 82 CYS A O 1
ATOM 611 N N . LYS A 1 83 ? -15.305 -14.312 -9.398 1 92 83 LYS A N 1
ATOM 612 C CA . LYS A 1 83 ? -14.703 -15.547 -9.906 1 92 83 LYS A CA 1
ATOM 613 C C . LYS A 1 83 ? -13.344 -15.266 -10.539 1 92 83 LYS A C 1
ATOM 615 O O . LYS A 1 83 ? -12.422 -16.078 -10.43 1 92 83 LYS A O 1
ATOM 620 N N . ASN A 1 84 ? -13.281 -14.172 -11.234 1 95.12 84 ASN A N 1
ATOM 621 C CA . ASN A 1 84 ? -12.07 -13.797 -11.953 1 95.12 84 ASN A CA 1
ATOM 622 C C . ASN A 1 84 ? -11.602 -12.398 -11.562 1 95.12 84 ASN A C 1
ATOM 624 O O . ASN A 1 84 ? -11.844 -11.43 -12.289 1 95.12 84 ASN A O 1
ATOM 628 N N . PRO A 1 85 ? -10.812 -12.312 -10.523 1 96.5 85 PRO A N 1
ATOM 629 C CA . PRO A 1 85 ? -10.43 -11.016 -9.961 1 96.5 85 PRO A CA 1
ATOM 630 C C . PRO A 1 85 ? -9.703 -10.133 -10.977 1 96.5 85 PRO A C 1
ATOM 632 O O . PRO A 1 85 ? -9.922 -8.914 -11 1 96.5 85 PRO A O 1
ATOM 635 N N . THR A 1 86 ? -8.836 -10.664 -11.797 1 97.94 86 THR A N 1
ATOM 636 C CA . THR A 1 86 ? -8.07 -9.852 -12.734 1 97.94 86 THR A CA 1
ATOM 637 C C . THR A 1 86 ? -9 -9.211 -13.766 1 97.94 86 THR A C 1
ATOM 639 O O . THR A 1 86 ? -8.883 -8.016 -14.047 1 97.94 86 THR A O 1
ATOM 642 N N . LYS A 1 87 ? -9.867 -10.016 -14.289 1 96.56 87 LYS A N 1
ATOM 643 C CA . LYS A 1 87 ? -10.836 -9.477 -15.234 1 96.56 87 LYS A CA 1
ATOM 644 C C . LYS A 1 87 ? -11.672 -8.367 -14.594 1 96.56 87 LYS A C 1
ATOM 646 O O . LYS A 1 87 ? -11.883 -7.316 -15.195 1 96.56 87 LYS A O 1
ATOM 651 N N . GLU A 1 88 ? -12.172 -8.633 -13.43 1 95.75 88 GLU A N 1
ATOM 652 C CA . GLU A 1 88 ? -12.969 -7.656 -12.703 1 95.75 88 GLU A CA 1
ATOM 653 C C . GLU A 1 88 ? -12.164 -6.402 -12.391 1 95.75 88 GLU A C 1
ATOM 655 O O . GLU A 1 88 ? -12.68 -5.285 -12.484 1 95.75 88 GLU A O 1
ATOM 660 N N . LEU A 1 89 ? -10.93 -6.578 -12.016 1 97.31 89 LEU A N 1
ATOM 661 C CA . LEU A 1 89 ? -10.008 -5.473 -11.773 1 97.31 89 LEU A CA 1
ATOM 662 C C . LEU A 1 89 ? -9.93 -4.547 -12.984 1 97.31 89 LEU A C 1
ATOM 664 O O . LEU A 1 89 ? -10.125 -3.336 -12.859 1 97.31 89 LEU A O 1
ATOM 668 N N . PHE A 1 90 ? -9.688 -5.062 -14.141 1 97.06 90 PHE A N 1
ATOM 669 C CA . PHE A 1 90 ? -9.586 -4.262 -15.359 1 97.06 90 PHE A CA 1
ATOM 670 C C . PHE A 1 90 ? -10.922 -3.617 -15.695 1 97.06 90 PHE A C 1
ATOM 672 O O . PHE A 1 90 ? -10.969 -2.471 -16.141 1 97.06 90 PHE A O 1
ATOM 679 N N . ARG A 1 91 ? -11.969 -4.34 -15.5 1 95.94 91 ARG A N 1
ATOM 680 C CA . ARG A 1 91 ? -13.289 -3.775 -15.766 1 95.94 91 ARG A CA 1
ATOM 681 C C . ARG A 1 91 ? -13.547 -2.547 -14.898 1 95.94 91 ARG A C 1
ATOM 683 O O . ARG A 1 91 ? -14.031 -1.524 -15.383 1 95.94 91 ARG A O 1
ATOM 690 N N . VAL A 1 92 ? -13.273 -2.658 -13.641 1 95.81 92 VAL A N 1
ATOM 691 C CA . VAL A 1 92 ? -13.469 -1.556 -12.703 1 95.81 92 VAL A CA 1
ATOM 692 C C . VAL A 1 92 ? -12.664 -0.342 -13.156 1 95.81 92 VAL A C 1
ATOM 694 O O . VAL A 1 92 ? -13.188 0.769 -13.242 1 95.81 92 VAL A O 1
ATOM 697 N N . PHE A 1 93 ? -11.445 -0.514 -13.492 1 95.69 93 PHE A N 1
ATOM 698 C CA . PHE A 1 93 ? -10.586 0.612 -13.836 1 95.69 93 PHE A CA 1
ATOM 699 C C . PHE A 1 93 ? -10.945 1.166 -15.211 1 95.69 93 PHE A C 1
ATOM 701 O O . PHE A 1 93 ? -10.781 2.361 -15.469 1 95.69 93 PHE A O 1
ATOM 708 N N . GLN A 1 94 ? -11.375 0.287 -16.109 1 94.12 94 GLN A N 1
ATOM 709 C CA . GLN A 1 94 ? -11.914 0.799 -17.359 1 94.12 94 GLN A CA 1
ATOM 710 C C . GLN A 1 94 ? -13.102 1.721 -17.125 1 94.12 94 GLN A C 1
ATOM 712 O O . GLN A 1 94 ? -13.219 2.77 -17.75 1 94.12 94 GLN A O 1
ATOM 717 N N . TYR A 1 95 ? -13.953 1.333 -16.281 1 92.94 95 TYR A N 1
ATOM 718 C CA . TYR A 1 95 ? -15.094 2.17 -15.922 1 92.94 95 TYR A CA 1
ATOM 719 C C . TYR A 1 95 ? -14.633 3.492 -15.32 1 92.94 95 TYR A C 1
ATOM 721 O O . TYR A 1 95 ? -15.188 4.551 -15.633 1 92.94 95 TYR A O 1
ATOM 729 N N . LEU A 1 96 ? -13.656 3.438 -14.461 1 90.44 96 LEU A N 1
ATOM 730 C CA . LEU A 1 96 ? -13.125 4.648 -13.844 1 90.44 96 LEU A CA 1
ATOM 731 C C . LEU A 1 96 ? -12.57 5.594 -14.906 1 90.44 96 LEU A C 1
ATOM 733 O O . LEU A 1 96 ? -12.695 6.816 -14.781 1 90.44 96 LEU A O 1
ATOM 737 N N . ASP A 1 97 ? -11.914 5.039 -15.906 1 88.94 97 ASP A N 1
ATOM 738 C CA . ASP A 1 97 ? -11.391 5.855 -16.984 1 88.94 97 ASP A CA 1
ATOM 739 C C . ASP A 1 97 ? -12.5 6.676 -17.656 1 88.94 97 ASP A C 1
ATOM 741 O O . ASP A 1 97 ? -12.281 7.82 -18.047 1 88.94 97 ASP A O 1
ATOM 745 N N . THR A 1 98 ? -13.625 6.109 -17.766 1 85 98 THR A N 1
ATOM 746 C CA . THR A 1 98 ? -14.75 6.812 -18.375 1 85 98 THR A CA 1
ATOM 747 C C . THR A 1 98 ? -15.289 7.887 -17.438 1 85 98 THR A C 1
ATOM 749 O O . THR A 1 98 ? -15.758 8.938 -17.875 1 85 98 THR A O 1
ATOM 752 N N . LEU A 1 99 ? -15.227 7.547 -16.156 1 81.12 99 LEU A N 1
ATOM 753 C CA . LEU A 1 99 ? -15.75 8.461 -15.156 1 81.12 99 LEU A CA 1
ATOM 754 C C . LEU A 1 99 ? -14.828 9.656 -14.969 1 81.12 99 LEU A C 1
ATOM 756 O O . LEU A 1 99 ? -15.289 10.781 -14.75 1 81.12 99 LEU A O 1
ATOM 760 N N . TYR A 1 100 ? -13.531 9.461 -15.016 1 80.44 100 TYR A N 1
ATOM 761 C CA . TYR A 1 100 ? -12.57 10.508 -14.672 1 80.44 100 TYR A CA 1
ATOM 762 C C . TYR A 1 100 ? -11.938 11.102 -15.93 1 80.44 100 TYR A C 1
ATOM 764 O O . TYR A 1 100 ? -11.062 11.961 -15.836 1 80.44 100 TYR A O 1
ATOM 772 N N . GLU A 1 101 ? -12.055 10.57 -17.125 1 68.75 101 GLU A N 1
ATOM 773 C CA . GLU A 1 101 ? -11.531 11.109 -18.375 1 68.75 101 GLU A CA 1
ATOM 774 C C . GLU A 1 101 ? -11.914 12.578 -18.547 1 68.75 101 GLU A C 1
ATOM 776 O O . GLU A 1 101 ? -11.164 13.359 -19.141 1 68.75 101 GLU A O 1
ATOM 781 N N . SER A 1 102 ? -13.039 12.859 -18.156 1 55.06 102 SER A N 1
ATOM 782 C CA . SER A 1 102 ? -13.438 14.219 -18.516 1 55.06 102 SER A CA 1
ATOM 783 C C . SER A 1 102 ? -12.633 15.258 -17.734 1 55.06 102 SER A C 1
ATOM 785 O O . SER A 1 102 ? -12.516 15.164 -16.5 1 55.06 102 SER A O 1
ATOM 787 N N . ASP A 1 103 ? -11.492 15.781 -18.406 1 50.06 103 ASP A N 1
ATOM 788 C CA . ASP A 1 103 ? -10.617 16.859 -17.953 1 50.06 103 ASP A CA 1
ATOM 789 C C . ASP A 1 103 ? -11.352 17.812 -17.016 1 50.06 103 ASP A C 1
ATOM 791 O O . ASP A 1 103 ? -10.719 18.609 -16.312 1 50.06 103 ASP A O 1
ATOM 795 N N . GLU A 1 104 ? -12.664 17.703 -17.125 1 45.69 104 GLU A N 1
ATOM 796 C CA . GLU A 1 104 ? -13.383 18.797 -16.484 1 45.69 104 GLU A CA 1
ATOM 797 C C . GLU A 1 104 ? -13.438 18.609 -14.969 1 45.69 104 GLU A C 1
ATOM 799 O O . GLU A 1 104 ? -13.758 19.531 -14.227 1 45.69 104 GLU A O 1
ATOM 804 N N . THR A 1 105 ? -13.141 17.312 -14.609 1 49.62 105 THR A N 1
ATOM 805 C CA . THR A 1 105 ? -13.234 17.141 -13.164 1 49.62 105 THR A CA 1
ATOM 806 C C . THR A 1 105 ? -11.844 17.172 -12.523 1 49.62 105 THR A C 1
ATOM 808 O O . THR A 1 105 ? -10.883 16.656 -13.094 1 49.62 105 THR A O 1
ATOM 811 N N . ASP A 1 106 ? -11.422 18.141 -11.828 1 54.91 106 ASP A N 1
ATOM 812 C CA . ASP A 1 106 ? -10.188 18.266 -11.055 1 54.91 106 ASP A CA 1
ATOM 813 C C . ASP A 1 106 ? -10.031 17.094 -10.086 1 54.91 106 ASP A C 1
ATOM 815 O O . ASP A 1 106 ? -9.281 17.188 -9.117 1 54.91 106 ASP A O 1
ATOM 819 N N . LEU A 1 107 ? -10.883 16.016 -10.461 1 61.34 107 LEU A N 1
ATOM 820 C CA . LEU A 1 107 ? -10.766 14.883 -9.539 1 61.34 107 LEU A CA 1
ATOM 821 C C . LEU A 1 107 ? -9.664 13.93 -9.984 1 61.34 107 LEU A C 1
ATOM 823 O O . LEU A 1 107 ? -9.469 13.719 -11.18 1 61.34 107 LEU A O 1
ATOM 827 N N . THR A 1 108 ? -8.844 13.539 -9.023 1 75.44 108 THR A N 1
ATOM 828 C CA . THR A 1 108 ? -7.801 12.555 -9.289 1 75.44 108 THR A CA 1
ATOM 829 C C . THR A 1 108 ? -8.383 11.141 -9.25 1 75.44 108 THR A C 1
ATOM 831 O O . THR A 1 108 ? -9.078 10.773 -8.305 1 75.44 108 THR A O 1
ATOM 834 N N . SER A 1 109 ? -8.258 10.414 -10.359 1 86.75 109 SER A N 1
ATOM 835 C CA . SER A 1 109 ? -8.695 9.023 -10.406 1 86.75 109 SER A CA 1
ATOM 836 C C . SER A 1 109 ? -8.023 8.195 -9.312 1 86.75 109 SER A C 1
ATOM 838 O O . SER A 1 109 ? -6.812 8.273 -9.125 1 86.75 109 SER A O 1
ATOM 840 N N . PRO A 1 110 ? -8.891 7.41 -8.641 1 93.88 110 PRO A N 1
ATOM 841 C CA . PRO A 1 110 ? -8.312 6.609 -7.562 1 93.88 110 PRO A CA 1
ATOM 842 C C . PRO A 1 110 ? -7.363 5.527 -8.07 1 93.88 110 PRO A C 1
ATOM 844 O O . PRO A 1 110 ? -7.527 5.035 -9.195 1 93.88 110 PRO A O 1
ATOM 847 N N . VAL A 1 111 ? -6.398 5.156 -7.207 1 96.56 111 VAL A N 1
ATOM 848 C CA . VAL A 1 111 ? -5.445 4.098 -7.523 1 96.56 111 VAL A CA 1
ATOM 849 C C . VAL A 1 111 ? -5.852 2.807 -6.812 1 96.56 111 VAL A C 1
ATOM 851 O O . VAL A 1 111 ? -5.609 1.71 -7.32 1 96.56 111 VAL A O 1
ATOM 854 N N . MET A 1 112 ? -6.449 2.883 -5.688 1 98.25 112 MET A N 1
ATOM 855 C CA . MET A 1 112 ? -6.812 1.726 -4.875 1 98.25 112 MET A CA 1
ATOM 856 C C . MET A 1 112 ? -8.25 1.847 -4.367 1 98.25 112 MET A C 1
ATOM 858 O O . MET A 1 112 ? -8.648 2.902 -3.873 1 98.25 112 MET A O 1
ATOM 862 N N . LEU A 1 113 ? -8.984 0.724 -4.484 1 98 113 LEU A N 1
ATOM 863 C CA . LEU A 1 113 ? -10.414 0.742 -4.176 1 98 113 LEU A CA 1
ATOM 864 C C . LEU A 1 113 ? -10.812 -0.495 -3.379 1 98 113 LEU A C 1
ATOM 866 O O . LEU A 1 113 ? -10.266 -1.58 -3.594 1 98 113 LEU A O 1
ATOM 870 N N . THR A 1 114 ? -11.805 -0.298 -2.518 1 98 114 THR A N 1
ATOM 871 C CA . THR A 1 114 ? -12.438 -1.404 -1.812 1 98 114 THR A CA 1
ATOM 872 C C . THR A 1 114 ? -13.695 -1.859 -2.547 1 98 114 THR A C 1
ATOM 874 O O . THR A 1 114 ? -14.688 -1.132 -2.598 1 98 114 THR A O 1
ATOM 877 N N . TYR A 1 115 ? -13.703 -3.027 -3.016 1 96.88 115 TYR A N 1
ATOM 878 C CA . TYR A 1 115 ? -14.664 -3.553 -3.98 1 96.88 115 TYR A CA 1
ATOM 879 C C . TYR A 1 115 ? -16.078 -3.492 -3.428 1 96.88 115 TYR A C 1
ATOM 881 O O . TYR A 1 115 ? -16.984 -2.984 -4.086 1 96.88 115 TYR A O 1
ATOM 889 N N . PRO A 1 116 ? -16.297 -3.984 -2.172 1 94.62 116 PRO A N 1
ATOM 890 C CA . PRO A 1 116 ? -17.672 -4.012 -1.692 1 94.62 116 PRO A CA 1
ATOM 891 C C . PRO A 1 116 ? -18.297 -2.617 -1.6 1 94.62 116 PRO A C 1
ATOM 893 O O . PRO A 1 116 ? -19.516 -2.479 -1.637 1 94.62 116 PRO A O 1
ATOM 896 N N . LEU A 1 117 ? -17.484 -1.654 -1.465 1 94.12 117 LEU A 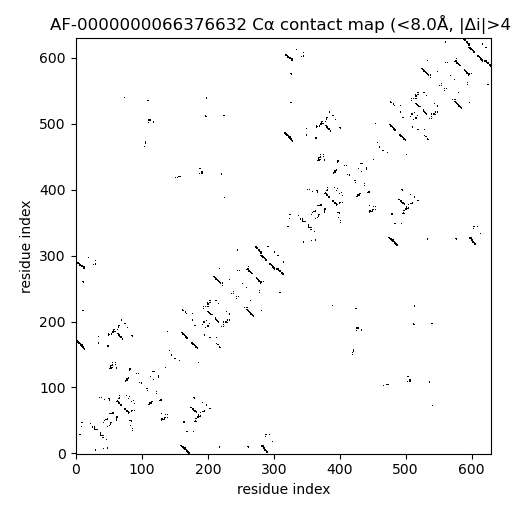N 1
ATOM 897 C CA . LEU A 1 117 ? -17.969 -0.298 -1.262 1 94.12 117 LEU A CA 1
ATOM 898 C C . LEU A 1 117 ? -18.266 0.382 -2.596 1 94.12 117 LEU A C 1
ATOM 900 O O . LEU A 1 117 ? -18.781 1.502 -2.631 1 94.12 117 LEU A O 1
ATOM 904 N N . LEU A 1 118 ? -17.953 -0.273 -3.637 1 93.31 118 LEU A N 1
ATOM 905 C CA . LEU A 1 118 ? -18.188 0.258 -4.977 1 93.31 118 LEU A CA 1
ATOM 906 C C . LEU A 1 118 ? -19.578 -0.128 -5.473 1 93.31 118 LEU A C 1
ATOM 908 O O . LEU A 1 118 ? -20.016 0.321 -6.539 1 93.31 118 LEU A O 1
ATOM 912 N N . LYS A 1 119 ? -20.219 -0.877 -4.586 1 86.88 119 LYS A N 1
ATOM 913 C CA . LYS A 1 119 ? -21.547 -1.354 -4.992 1 86.88 119 LYS A CA 1
ATOM 914 C C . LYS A 1 119 ? -22.469 -0.187 -5.324 1 86.88 119 LYS A C 1
ATOM 916 O O . LYS A 1 119 ? -22.438 0.849 -4.656 1 86.88 119 LYS A O 1
ATOM 921 N N . ASN A 1 120 ? -23.234 -0.196 -6.363 1 81.12 120 ASN A N 1
ATOM 922 C CA . ASN A 1 120 ? -24.219 0.77 -6.832 1 81.12 120 ASN A CA 1
ATOM 923 C C . ASN A 1 120 ? -23.562 1.936 -7.562 1 81.12 120 ASN A C 1
ATOM 925 O O . ASN A 1 120 ? -24.25 2.826 -8.062 1 81.12 120 ASN A O 1
ATOM 929 N N . LEU A 1 121 ? -22.219 2.033 -7.449 1 84.81 121 LEU A N 1
ATOM 930 C CA . LEU A 1 121 ? -21.531 3.088 -8.18 1 84.81 121 LEU A CA 1
ATOM 931 C C . LEU A 1 121 ? -20.906 2.545 -9.461 1 84.81 121 LEU A C 1
ATOM 933 O O . LEU A 1 121 ? -20.922 3.219 -10.492 1 84.81 121 LEU A O 1
ATOM 937 N N . VAL A 1 122 ? -20.312 1.388 -9.289 1 87.06 122 VAL A N 1
ATOM 938 C CA . VAL A 1 122 ? -19.766 0.672 -10.438 1 87.06 122 VAL A CA 1
ATOM 939 C C . VAL A 1 122 ? -20.703 -0.453 -10.844 1 87.06 122 VAL A C 1
ATOM 941 O O . VAL A 1 122 ? -21.094 -1.279 -10.016 1 87.06 122 VAL A O 1
ATOM 944 N N . PRO A 1 123 ? -21.062 -0.534 -12.023 1 86.69 123 PRO A N 1
ATOM 945 C CA . PRO A 1 123 ? -22.047 -1.53 -12.461 1 86.69 123 PRO A CA 1
ATOM 946 C C . PRO A 1 123 ? -21.516 -2.961 -12.359 1 86.69 123 PRO A C 1
ATOM 948 O O . PRO A 1 123 ? -20.312 -3.184 -12.445 1 86.69 123 PRO A O 1
ATOM 951 N N . HIS A 1 124 ? -22.391 -3.963 -12.094 1 82.12 124 HIS A N 1
ATOM 952 C CA . HIS A 1 124 ? -22.188 -5.402 -12.234 1 82.12 124 HIS A CA 1
ATOM 953 C C . HIS A 1 124 ? -21.328 -5.953 -11.109 1 82.12 124 HIS A C 1
ATOM 955 O O . HIS A 1 124 ? -20.703 -7.008 -11.25 1 82.12 124 HIS A O 1
ATOM 961 N N . ILE A 1 125 ? -21.203 -5.164 -10.117 1 82.62 125 ILE A N 1
ATOM 962 C CA . ILE A 1 125 ? -20.547 -5.734 -8.945 1 82.62 125 ILE A CA 1
ATOM 963 C C . ILE A 1 125 ? -21.531 -6.656 -8.211 1 82.62 125 ILE A C 1
ATOM 965 O O . ILE A 1 125 ? -22.578 -6.207 -7.742 1 82.62 125 ILE A O 1
ATOM 969 N N . VAL A 1 126 ? -21.328 -8.07 -8.391 1 71.69 126 VAL A N 1
ATOM 970 C CA . VAL A 1 126 ? -22.219 -9.055 -7.805 1 71.69 126 VAL A CA 1
ATOM 971 C C . VAL A 1 126 ? -21.438 -10.023 -6.934 1 71.69 126 VAL A C 1
ATOM 973 O O . VAL A 1 126 ? -20.219 -10.172 -7.098 1 71.69 126 VAL A O 1
ATOM 976 N N . ASP A 1 127 ? -22.141 -10.492 -5.977 1 70 127 ASP A N 1
ATOM 977 C CA . ASP A 1 127 ? -21.547 -11.555 -5.176 1 70 127 ASP A CA 1
ATOM 978 C C . ASP A 1 127 ? -21.797 -12.922 -5.809 1 70 127 ASP A C 1
ATOM 980 O O . ASP A 1 127 ? -22.938 -13.297 -6.059 1 70 127 ASP A O 1
ATOM 984 N N . ASP A 1 128 ? -20.672 -13.453 -6.262 1 73.94 128 ASP A N 1
ATOM 985 C CA . ASP A 1 128 ? -20.75 -14.758 -6.91 1 73.94 128 ASP A CA 1
ATOM 986 C C . ASP A 1 128 ? -20.656 -15.891 -5.883 1 73.94 128 ASP A C 1
ATOM 988 O O . ASP A 1 128 ? -20.344 -15.648 -4.719 1 73.94 128 ASP A O 1
ATOM 992 N N . ASP A 1 129 ? -21.141 -17.047 -6.34 1 77.88 129 ASP A N 1
ATOM 993 C CA . ASP A 1 129 ? -20.859 -18.281 -5.602 1 77.88 129 ASP A CA 1
ATOM 994 C C . ASP A 1 129 ? -19.438 -18.781 -5.891 1 77.88 129 ASP A C 1
ATOM 996 O O . ASP A 1 129 ? -19.188 -19.328 -6.961 1 77.88 129 ASP A O 1
ATOM 1000 N N . LEU A 1 130 ? -18.547 -18.594 -5.039 1 85.88 130 LEU A N 1
ATOM 1001 C CA . LEU A 1 130 ? -17.125 -18.781 -5.301 1 85.88 130 LEU A CA 1
ATOM 1002 C C . LEU A 1 130 ? -16.562 -19.938 -4.484 1 85.88 130 LEU A C 1
ATOM 1004 O O . LEU A 1 130 ? -15.383 -20.281 -4.605 1 85.88 130 LEU A O 1
ATOM 1008 N N . VAL A 1 131 ? -17.391 -20.594 -3.721 1 90.38 131 VAL A N 1
ATOM 1009 C CA . VAL A 1 131 ? -16.922 -21.609 -2.791 1 90.38 131 VAL A CA 1
ATOM 1010 C C . VAL A 1 131 ? -16.891 -22.969 -3.486 1 90.38 131 VAL A C 1
ATOM 1012 O O . VAL A 1 131 ? -17.938 -23.5 -3.855 1 90.38 131 VAL A O 1
ATOM 1015 N N . SER A 1 132 ? -15.734 -23.422 -3.619 1 89 132 SER A N 1
ATOM 1016 C CA . SER A 1 132 ? -15.594 -24.766 -4.184 1 89 132 SER A CA 1
ATOM 1017 C C . SER A 1 132 ? -15.859 -25.844 -3.135 1 89 132 SER A C 1
ATOM 1019 O O . SER A 1 132 ? -15.859 -25.547 -1.936 1 89 132 SER A O 1
ATOM 1021 N N . GLU A 1 133 ? -16.047 -27.047 -3.625 1 88.62 133 GLU A N 1
ATOM 1022 C CA . GLU A 1 133 ? -16.234 -28.172 -2.707 1 88.62 133 GLU A CA 1
ATOM 1023 C C . GLU A 1 133 ? -15.016 -28.359 -1.813 1 88.62 133 GLU A C 1
ATOM 1025 O O . GLU A 1 133 ? -15.148 -28.594 -0.611 1 88.62 133 GLU A O 1
ATOM 1030 N N . LYS A 1 134 ? -13.914 -28.219 -2.422 1 85.06 134 LYS A N 1
ATOM 1031 C CA . LYS A 1 134 ? -12.664 -28.391 -1.684 1 85.06 134 LYS A CA 1
ATOM 1032 C C . LYS A 1 134 ? -12.547 -27.359 -0.562 1 85.06 134 LYS A C 1
ATOM 1034 O O . LYS A 1 134 ? -12.25 -27.719 0.582 1 85.06 134 LYS A O 1
ATOM 1039 N N . SER A 1 135 ? -12.797 -26.141 -0.91 1 87 135 SER A N 1
ATOM 1040 C CA . SER A 1 135 ? -12.656 -25.078 0.074 1 87 135 SER A CA 1
ATOM 1041 C C . SER A 1 135 ? -13.711 -25.203 1.174 1 87 135 SER A C 1
ATOM 1043 O O . SER A 1 135 ? -13.43 -24.906 2.338 1 87 135 SER A O 1
ATOM 1045 N N . ARG A 1 136 ? -14.852 -25.625 0.826 1 89.12 136 ARG A N 1
ATOM 1046 C CA . ARG A 1 136 ? -15.914 -25.844 1.805 1 89.12 136 ARG A CA 1
ATOM 1047 C C . ARG A 1 136 ? -15.547 -26.938 2.787 1 89.12 136 ARG A C 1
ATOM 1049 O O . ARG A 1 136 ? -15.734 -26.797 3.996 1 89.12 136 ARG A O 1
ATOM 1056 N N . LYS A 1 137 ? -15.086 -27.984 2.273 1 87.56 137 LYS A N 1
ATOM 1057 C CA . LYS A 1 137 ? -14.688 -29.109 3.117 1 87.56 137 LYS A CA 1
ATOM 1058 C C . LYS A 1 137 ? -13.617 -28.688 4.117 1 87.56 137 LYS A C 1
ATOM 1060 O O . LYS A 1 137 ? -13.703 -29.031 5.301 1 87.56 137 LYS A O 1
ATOM 1065 N N . LEU A 1 138 ? -12.648 -28.016 3.564 1 84.06 138 LEU A N 1
ATOM 1066 C CA . LEU A 1 138 ? -11.578 -27.547 4.434 1 84.06 138 LEU A CA 1
ATOM 1067 C C . LEU A 1 138 ? -12.125 -26.625 5.516 1 84.06 138 LEU A C 1
ATOM 1069 O O . LEU A 1 138 ? -11.727 -26.719 6.676 1 84.06 138 LEU A O 1
ATOM 1073 N N . TYR A 1 139 ? -12.977 -25.75 5.199 1 87.75 139 TYR A N 1
ATOM 1074 C CA . TYR A 1 139 ? -13.594 -24.812 6.125 1 87.75 139 TYR A CA 1
ATOM 1075 C C . TYR A 1 139 ? -14.344 -25.547 7.234 1 87.75 139 TYR A C 1
ATOM 1077 O O . TYR A 1 139 ? -14.156 -25.25 8.414 1 87.75 139 TYR A O 1
ATOM 1085 N N . ASP A 1 140 ? -15.086 -26.453 6.832 1 88.19 140 ASP A N 1
ATOM 1086 C CA . ASP A 1 140 ? -15.914 -27.203 7.777 1 88.19 140 ASP A CA 1
ATOM 1087 C C . ASP A 1 140 ? -15.055 -28.031 8.734 1 88.19 140 ASP A C 1
ATOM 1089 O O . ASP A 1 140 ? -15.422 -28.219 9.891 1 88.19 140 ASP A O 1
ATOM 1093 N N . MET A 1 141 ? -14.016 -28.453 8.25 1 83.75 141 MET A N 1
ATOM 1094 C CA . MET A 1 141 ? -13.117 -29.281 9.047 1 83.75 141 MET A CA 1
ATOM 1095 C C . MET A 1 141 ? -12.477 -28.453 10.164 1 83.75 141 MET A C 1
ATOM 1097 O O . MET A 1 141 ? -12.242 -28.969 11.258 1 83.75 141 MET A O 1
ATOM 1101 N N . TYR A 1 142 ? -12.258 -27.141 9.836 1 80.25 142 TYR A N 1
ATOM 1102 C CA . TYR A 1 142 ? -11.406 -26.406 10.758 1 80.25 142 TYR A CA 1
ATOM 1103 C C . TYR A 1 142 ? -12.188 -25.297 11.453 1 80.25 142 TYR A C 1
ATOM 1105 O O . TYR A 1 142 ? -11.719 -24.719 12.43 1 80.25 142 TYR A O 1
ATOM 1113 N N . LYS A 1 143 ? -13.359 -25.016 11.109 1 80.81 143 LYS A N 1
ATOM 1114 C CA . LYS A 1 143 ? -14.117 -23.875 11.625 1 80.81 143 LYS A CA 1
ATOM 1115 C C . LYS A 1 143 ? -14.352 -24.016 13.125 1 80.81 143 LYS A C 1
ATOM 1117 O O . LYS A 1 143 ? -14.297 -23.016 13.859 1 80.81 143 LYS A O 1
ATOM 1122 N N . ASP A 1 144 ? -14.742 -25.141 13.586 1 77.44 144 ASP A N 1
ATOM 1123 C CA . ASP A 1 144 ? -15.055 -25.359 15 1 77.44 144 ASP A CA 1
ATOM 1124 C C . ASP A 1 144 ? -13.82 -25.156 15.875 1 77.44 144 ASP A C 1
ATOM 1126 O O . ASP A 1 144 ? -13.914 -24.641 16.984 1 77.44 144 ASP A O 1
ATOM 1130 N N . LYS A 1 145 ? -12.789 -25.594 15.352 1 68.12 145 LYS A N 1
ATOM 1131 C CA . LYS A 1 145 ? -11.539 -25.422 16.078 1 68.12 145 LYS A CA 1
ATOM 1132 C C . LYS A 1 145 ? -11.227 -23.938 16.281 1 68.12 145 LYS A C 1
ATOM 1134 O O . LYS A 1 145 ? -10.75 -23.531 17.344 1 68.12 145 LYS A O 1
ATOM 1139 N N . ILE A 1 146 ? -11.484 -23.172 15.336 1 67.31 146 ILE A N 1
ATOM 1140 C CA . ILE A 1 146 ? -11.148 -21.75 15.336 1 67.31 146 ILE A CA 1
ATOM 1141 C C . ILE A 1 146 ? -12.141 -20.984 16.203 1 67.31 146 ILE A C 1
ATOM 1143 O O . ILE A 1 146 ? -11.75 -20.125 17 1 67.31 146 ILE A O 1
ATOM 1147 N N . PHE A 1 147 ? -13.438 -21.297 16.172 1 65.38 147 PHE A N 1
ATOM 1148 C CA . PHE A 1 147 ? -14.484 -20.562 16.859 1 65.38 147 PHE A CA 1
ATOM 1149 C C . PHE A 1 147 ? -14.562 -20.969 18.328 1 65.38 147 PHE A C 1
ATOM 1151 O O . PHE A 1 147 ? -15.008 -20.188 19.172 1 65.38 147 PHE A O 1
ATOM 1158 N N . GLN A 1 148 ? -14.344 -22.266 18.672 1 60.53 148 GLN A N 1
ATOM 1159 C CA . GLN A 1 148 ? -14.453 -22.703 20.047 1 60.53 148 GLN A CA 1
ATOM 1160 C C . GLN A 1 148 ? -13.172 -22.406 20.828 1 60.53 148 GLN A C 1
ATOM 1162 O O . GLN A 1 148 ? -13.109 -22.609 22.047 1 60.53 148 GLN A O 1
ATOM 1167 N N . GLY A 1 149 ? -12.367 -21.578 20.297 1 53.97 149 GLY A N 1
ATOM 1168 C CA . GLY A 1 149 ? -11.148 -21.266 21.031 1 53.97 149 GLY A CA 1
ATOM 1169 C C . GLY A 1 149 ? -10.344 -22.484 21.406 1 53.97 149 GLY A C 1
ATOM 1170 O O . GLY A 1 149 ? -9.469 -22.422 22.266 1 53.97 149 GLY A O 1
ATOM 1171 N N . ASP A 1 150 ? -10.953 -23.625 21.328 1 47.09 150 ASP A N 1
ATOM 1172 C CA . ASP A 1 150 ? -10.312 -24.875 21.75 1 47.09 150 ASP A CA 1
ATOM 1173 C C . ASP A 1 150 ? -9.148 -25.234 20.844 1 47.09 150 ASP A C 1
ATOM 1175 O O . ASP A 1 150 ? -9.273 -26.109 19.969 1 47.09 150 ASP A O 1
ATOM 1179 N N . TYR A 1 151 ? -8.328 -24.312 20.812 1 43.81 151 TYR A N 1
ATOM 1180 C CA . TYR A 1 151 ? -7.094 -24.516 20.047 1 43.81 151 TYR A CA 1
ATOM 1181 C C . TYR A 1 151 ? -6.289 -25.672 20.625 1 43.81 151 TYR A C 1
ATOM 1183 O O . TYR A 1 151 ? -5.117 -25.859 20.281 1 43.81 151 TYR A O 1
ATOM 1191 N N . SER A 1 152 ? -6.746 -26.297 21.766 1 41.84 152 SER A N 1
ATOM 1192 C CA . SER A 1 152 ? -5.93 -27.312 22.422 1 41.84 152 SER A CA 1
ATOM 1193 C C . SER A 1 152 ? -5.289 -28.266 21.406 1 41.84 152 SER A C 1
ATOM 1195 O O . SER A 1 152 ? -4.359 -29 21.75 1 41.84 152 SER A O 1
ATOM 1197 N N . LYS A 1 153 ? -6.172 -29.188 20.75 1 42 153 LYS A N 1
ATOM 1198 C CA . LYS A 1 153 ? -5.57 -30.25 19.938 1 42 153 LYS A CA 1
ATOM 1199 C C . LYS A 1 153 ? -4.895 -29.672 18.688 1 42 153 LYS A C 1
ATOM 1201 O O . LYS A 1 153 ? -5.438 -28.781 18.047 1 42 153 LYS A O 1
ATOM 1206 N N . HIS A 1 154 ? -3.523 -29.688 18.469 1 41.03 154 HIS A N 1
ATOM 1207 C CA . HIS A 1 154 ? -2.404 -29.391 17.578 1 41.03 154 HIS A CA 1
ATOM 1208 C C . HIS A 1 154 ? -2.852 -29.375 16.125 1 41.03 154 HIS A C 1
ATOM 1210 O O . HIS A 1 154 ? -2.094 -29.766 15.234 1 41.03 154 HIS A O 1
ATOM 1216 N N . CYS A 1 155 ? -4.074 -29.406 15.852 1 42.06 155 CYS A N 1
ATOM 1217 C CA . CYS A 1 155 ? -4.211 -29.562 14.406 1 42.06 155 CYS A CA 1
ATOM 1218 C C . CYS A 1 155 ? -3.803 -28.281 13.688 1 42.06 155 CYS A C 1
ATOM 1220 O O . CYS A 1 155 ? -4.398 -27.219 13.906 1 42.06 155 CYS A O 1
ATOM 1222 N N . ALA A 1 156 ? -2.584 -28.125 13.359 1 47.53 156 ALA A N 1
ATOM 1223 C CA . ALA A 1 156 ? -1.986 -27.12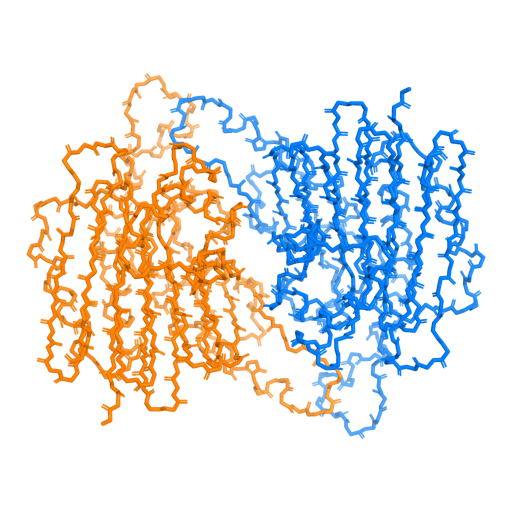5 12.469 1 47.53 156 ALA A CA 1
ATOM 1224 C C . ALA A 1 156 ? -2.873 -26.875 11.258 1 47.53 156 ALA A C 1
ATOM 1226 O O . ALA A 1 156 ? -3.271 -27.812 10.562 1 47.53 156 ALA A O 1
ATOM 1227 N N . ILE A 1 157 ? -3.844 -25.906 11.32 1 53.16 157 ILE A N 1
ATOM 1228 C CA . ILE A 1 157 ? -4.453 -25.531 10.047 1 53.16 157 ILE A CA 1
ATOM 1229 C C . ILE A 1 157 ? -3.432 -25.703 8.922 1 53.16 157 ILE A C 1
ATOM 1231 O O . ILE A 1 157 ? -2.273 -25.312 9.062 1 53.16 157 ILE A O 1
ATOM 1235 N N . PRO A 1 158 ? -3.646 -26.781 8.156 1 49.66 158 PRO A N 1
ATOM 1236 C CA . PRO A 1 158 ? -2.68 -26.953 7.07 1 49.66 158 PRO A CA 1
ATOM 1237 C C . PRO A 1 158 ? -2.16 -25.625 6.531 1 49.66 158 PRO A C 1
ATOM 1239 O O . PRO A 1 158 ? -2.924 -24.672 6.406 1 49.66 158 PRO A O 1
ATOM 1242 N N . HIS A 1 159 ? -1.021 -25.281 6.984 1 48.84 159 HIS A N 1
ATOM 1243 C CA . HIS A 1 159 ? -0.329 -24.172 6.34 1 48.84 159 HIS A CA 1
ATOM 1244 C C . HIS A 1 159 ? -0.719 -24.062 4.871 1 48.84 159 HIS A C 1
ATOM 1246 O O . HIS A 1 159 ? 0.004 -24.531 3.994 1 48.84 159 HIS A O 1
ATOM 1252 N N . GLU A 1 160 ? -2.064 -24.375 4.672 1 50.28 160 GLU A N 1
ATOM 1253 C CA . GLU A 1 160 ? -2.375 -24.219 3.256 1 50.28 160 GLU A CA 1
ATOM 1254 C C . GLU A 1 160 ? -1.796 -22.922 2.707 1 50.28 160 GLU A C 1
ATOM 1256 O O . GLU A 1 160 ? -1.688 -21.922 3.434 1 50.28 160 GLU A O 1
ATOM 1261 N N . ILE A 1 161 ? -0.902 -23.031 1.758 1 50.69 161 ILE A N 1
ATOM 1262 C CA . ILE A 1 161 ? -0.061 -22.172 0.938 1 50.69 161 ILE A CA 1
ATOM 1263 C C . ILE A 1 161 ? -0.839 -20.906 0.545 1 50.69 161 ILE A C 1
ATOM 1265 O O . ILE A 1 161 ? -1.898 -21 -0.079 1 50.69 161 ILE A O 1
ATOM 1269 N N . SER A 1 162 ? -0.804 -19.875 1.291 1 57.06 162 SER A N 1
ATOM 1270 C CA . SER A 1 162 ? -1.215 -18.547 0.826 1 57.06 162 SER A CA 1
ATOM 1271 C C . SER A 1 162 ? -0.576 -18.219 -0.517 1 57.06 162 SER A C 1
ATOM 1273 O O . SER A 1 162 ? 0.595 -17.828 -0.574 1 57.06 162 SER A O 1
ATOM 1275 N N . ASP A 1 163 ? -1.175 -18.781 -1.684 1 79.69 163 ASP A N 1
ATOM 1276 C CA . ASP A 1 163 ? -0.485 -18.625 -2.961 1 79.69 163 ASP A CA 1
ATOM 1277 C C . ASP A 1 163 ? -1.061 -17.453 -3.76 1 79.69 163 ASP A C 1
ATOM 1279 O O . ASP A 1 163 ? -2.232 -17.484 -4.141 1 79.69 163 ASP A O 1
ATOM 1283 N N . THR A 1 164 ? -0.305 -16.328 -3.766 1 88.94 164 THR A N 1
ATOM 1284 C CA . THR A 1 164 ? -0.551 -15.203 -4.668 1 88.94 164 THR A CA 1
ATOM 1285 C C . THR A 1 164 ? -0.095 -15.539 -6.086 1 88.94 164 THR A C 1
ATOM 1287 O O . THR A 1 164 ? 0.974 -16.125 -6.277 1 88.94 164 THR A O 1
ATOM 1290 N N . ILE A 1 165 ? -0.976 -15.383 -7.043 1 97.75 165 ILE A N 1
ATOM 1291 C CA . ILE A 1 165 ? -0.517 -15.609 -8.406 1 97.75 165 ILE A CA 1
ATOM 1292 C C . ILE A 1 165 ? 0.065 -14.32 -8.984 1 97.75 165 ILE A C 1
ATOM 1294 O O . ILE A 1 165 ? -0.246 -13.227 -8.5 1 97.75 165 ILE A O 1
ATOM 1298 N N . GLY A 1 166 ? 0.895 -14.398 -9.953 1 98.56 166 GLY A N 1
ATOM 1299 C CA . GLY A 1 166 ? 1.44 -13.273 -10.688 1 98.56 166 GLY A CA 1
ATOM 1300 C C . GLY A 1 166 ? 1.648 -13.57 -12.164 1 98.56 166 GLY A C 1
ATOM 1301 O O . GLY A 1 166 ? 2.061 -14.672 -12.523 1 98.56 166 GLY A O 1
ATOM 1302 N N . ILE A 1 167 ? 1.34 -12.617 -13.008 1 98.81 167 ILE A N 1
ATOM 1303 C CA . ILE A 1 167 ? 1.521 -12.75 -14.453 1 98.81 167 ILE A CA 1
ATOM 1304 C C . ILE A 1 167 ? 2.164 -11.484 -15.008 1 98.81 167 ILE A C 1
ATOM 1306 O O . ILE A 1 167 ? 1.728 -10.375 -14.703 1 98.81 167 ILE A O 1
ATOM 1310 N N . THR A 1 168 ? 3.166 -11.617 -15.789 1 98.31 168 THR A N 1
ATOM 1311 C CA . THR A 1 168 ? 3.789 -10.523 -16.531 1 98.31 168 THR A CA 1
ATOM 1312 C C . THR A 1 168 ? 3.744 -10.805 -18.031 1 98.31 168 THR A C 1
ATOM 1314 O O . THR A 1 168 ? 4.113 -11.898 -18.484 1 98.31 168 THR A O 1
ATOM 1317 N N . HIS A 1 169 ? 3.262 -9.945 -18.75 1 97.5 169 HIS A N 1
ATOM 1318 C CA . HIS A 1 169 ? 3.287 -10 -20.203 1 97.5 169 HIS A CA 1
ATOM 1319 C C . HIS A 1 169 ? 4.082 -8.836 -20.781 1 97.5 169 HIS A C 1
ATOM 1321 O O . HIS A 1 169 ? 3.754 -7.672 -20.547 1 97.5 169 HIS A O 1
ATOM 1327 N N . ILE A 1 170 ? 5.113 -9.141 -21.5 1 95.5 170 ILE A N 1
ATOM 1328 C CA . ILE A 1 170 ? 5.957 -8.141 -22.141 1 95.5 170 ILE A CA 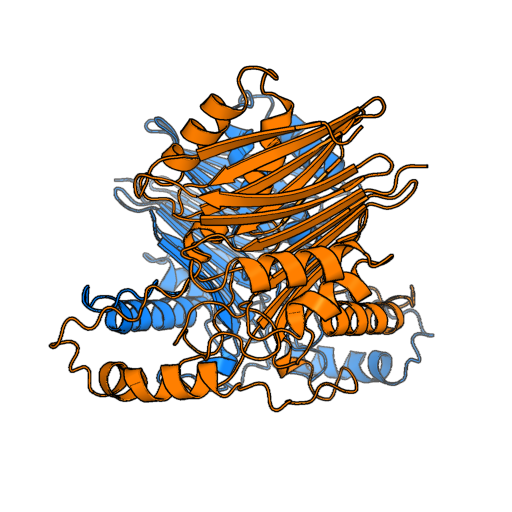1
ATOM 1329 C C . ILE A 1 170 ? 5.793 -8.234 -23.656 1 95.5 170 ILE A C 1
ATOM 1331 O O . ILE A 1 170 ? 6.113 -9.258 -24.266 1 95.5 170 ILE A O 1
ATOM 1335 N N . SER A 1 171 ? 5.262 -7.215 -24.219 1 92.44 171 SER A N 1
ATOM 1336 C CA . SER A 1 171 ? 5.18 -7.062 -25.672 1 92.44 171 SER A CA 1
ATOM 1337 C C . SER A 1 171 ? 6.027 -5.891 -26.156 1 92.44 171 SER A C 1
ATOM 1339 O O . SER A 1 171 ? 6.746 -5.273 -25.375 1 92.44 171 SER A O 1
ATOM 1341 N N . ASP A 1 172 ? 6.062 -5.609 -27.484 1 87.94 172 ASP A N 1
ATOM 1342 C CA . ASP A 1 172 ? 6.918 -4.578 -28.062 1 87.94 172 ASP A CA 1
ATOM 1343 C C . ASP A 1 172 ? 6.613 -3.211 -27.469 1 87.94 172 ASP A C 1
ATOM 1345 O O . ASP A 1 172 ? 7.527 -2.42 -27.219 1 87.94 172 ASP A O 1
ATOM 1349 N N . ASN A 1 173 ? 5.438 -2.973 -27.094 1 87.06 173 ASN A N 1
ATOM 1350 C CA . ASN A 1 173 ? 5.102 -1.604 -26.734 1 87.06 173 ASN A CA 1
ATOM 1351 C C . ASN A 1 173 ? 4.484 -1.54 -25.328 1 87.06 173 ASN A C 1
ATOM 1353 O O . ASN A 1 173 ? 4.156 -0.457 -24.844 1 87.06 173 ASN A O 1
ATOM 1357 N N . GLU A 1 174 ? 4.336 -2.674 -24.734 1 93 174 GLU A N 1
ATOM 1358 C CA . GLU A 1 174 ? 3.594 -2.639 -23.484 1 93 174 GLU A CA 1
ATOM 1359 C C . GLU A 1 174 ? 4.059 -3.74 -22.531 1 93 174 GLU A C 1
ATOM 1361 O O . GLU A 1 174 ? 4.324 -4.867 -22.953 1 93 174 GLU A O 1
ATOM 1366 N N . THR A 1 175 ? 4.301 -3.436 -21.344 1 95.56 175 THR A N 1
ATOM 1367 C CA . THR A 1 175 ? 4.512 -4.383 -20.266 1 95.56 175 THR A CA 1
ATOM 1368 C C . THR A 1 175 ? 3.379 -4.301 -19.234 1 95.56 175 THR A C 1
ATOM 1370 O O . THR A 1 175 ? 3.057 -3.213 -18.75 1 95.56 175 THR A O 1
ATOM 1373 N N . THR A 1 176 ? 2.75 -5.406 -18.984 1 97.75 176 THR A N 1
ATOM 1374 C CA . THR A 1 176 ? 1.674 -5.477 -18 1 97.75 176 THR A CA 1
ATOM 1375 C C . THR A 1 176 ? 1.966 -6.543 -16.953 1 97.75 176 THR A C 1
ATOM 1377 O O . THR A 1 176 ? 2.391 -7.652 -17.297 1 97.75 176 THR A O 1
ATOM 1380 N N . ILE A 1 177 ? 1.833 -6.211 -15.711 1 98.38 177 ILE A N 1
ATOM 1381 C CA . ILE A 1 177 ? 1.948 -7.125 -14.578 1 98.38 177 ILE A CA 1
ATOM 1382 C C . ILE A 1 177 ? 0.631 -7.16 -13.812 1 98.38 177 ILE A C 1
ATOM 1384 O O . ILE A 1 177 ? 0.016 -6.121 -13.57 1 98.38 177 ILE A O 1
ATOM 1388 N N . VAL A 1 178 ? 0.129 -8.359 -13.453 1 98.69 178 VAL A N 1
ATOM 1389 C CA . VAL A 1 178 ? -1.055 -8.492 -12.609 1 98.69 178 VAL A CA 1
ATOM 1390 C C . VAL A 1 178 ? -0.792 -9.516 -11.5 1 98.69 178 VAL A C 1
ATOM 1392 O O . VAL A 1 178 ? 0.058 -10.391 -11.656 1 98.69 178 VAL A O 1
ATOM 1395 N N . THR A 1 179 ? -1.401 -9.344 -10.422 1 98.81 179 THR A N 1
ATOM 1396 C CA . THR A 1 179 ? -1.382 -10.289 -9.312 1 98.81 179 THR A CA 1
ATOM 1397 C C . THR A 1 179 ? -2.754 -10.375 -8.648 1 98.81 179 THR A C 1
ATOM 1399 O O . THR A 1 179 ? -3.52 -9.406 -8.672 1 98.81 179 THR A O 1
ATOM 1402 N N . SER A 1 180 ? -3.117 -11.516 -8.172 1 98.5 180 SER A N 1
ATOM 1403 C CA . SER A 1 180 ? -4.348 -11.719 -7.414 1 98.5 180 SER A CA 1
ATOM 1404 C C . SER A 1 180 ? -4.188 -12.836 -6.395 1 98.5 180 SER A C 1
ATOM 1406 O O . SER A 1 180 ? -3.336 -13.719 -6.555 1 98.5 180 SER A O 1
ATOM 1408 N N . SER A 1 181 ? -4.922 -12.773 -5.34 1 97.5 181 SER A N 1
ATOM 1409 C CA . SER A 1 181 ? -4.789 -13.742 -4.254 1 97.5 181 SER A CA 1
ATOM 1410 C C . SER A 1 181 ? -6.055 -13.797 -3.406 1 97.5 181 SER A C 1
ATOM 1412 O O . SER A 1 181 ? -6.684 -12.766 -3.152 1 97.5 181 SER A O 1
ATOM 1414 N N . GLY A 1 182 ? -6.387 -14.984 -2.994 1 95.12 182 GLY A N 1
ATOM 1415 C CA . GLY A 1 182 ? -7.469 -15.172 -2.043 1 95.12 182 GLY A CA 1
ATOM 1416 C C . GLY A 1 182 ? -7.027 -15.023 -0.599 1 95.12 182 GLY A C 1
ATOM 1417 O O . GLY A 1 182 ? -7.859 -14.977 0.308 1 95.12 182 GLY A O 1
ATOM 1418 N N . GLY A 1 183 ? -5.77 -14.977 -0.413 1 92.44 183 GLY A N 1
ATOM 1419 C CA . GLY A 1 183 ? -5.246 -14.766 0.927 1 92.44 183 GLY A CA 1
ATOM 1420 C C . GLY A 1 183 ? -5.219 -16.031 1.766 1 92.44 183 GLY A C 1
ATOM 1421 O O . GLY A 1 183 ? -5.297 -17.141 1.231 1 92.44 183 GLY A O 1
ATOM 1422 N N . ASN A 1 184 ? -5.082 -15.836 3.07 1 88.06 184 ASN A N 1
ATOM 1423 C CA . ASN A 1 184 ? -4.957 -16.953 4.004 1 88.06 184 ASN A CA 1
ATOM 1424 C C . ASN A 1 184 ? -6.312 -17.578 4.312 1 88.06 184 ASN A C 1
ATOM 1426 O O . ASN A 1 184 ? -7.328 -16.891 4.371 1 88.06 184 ASN A O 1
ATOM 1430 N N . PHE A 1 185 ? -6.211 -18.828 4.488 1 88.06 185 PHE A N 1
ATOM 1431 C CA . PHE A 1 185 ? -7.414 -19.5 4.961 1 88.06 185 PHE A CA 1
ATOM 1432 C C . PHE A 1 185 ? -7.82 -18.984 6.336 1 88.06 185 PHE A C 1
ATOM 1434 O O . PHE A 1 185 ? -6.969 -18.781 7.203 1 88.06 185 PHE A O 1
ATOM 1441 N N . PHE A 1 186 ? -9.055 -18.641 6.512 1 87.31 186 PHE A N 1
ATOM 1442 C CA . PHE A 1 186 ? -9.672 -18.172 7.746 1 87.31 186 PHE A CA 1
ATOM 1443 C C . PHE A 1 186 ? -9.203 -16.75 8.07 1 87.31 186 PHE A C 1
ATOM 1445 O O . PHE A 1 186 ? -9.188 -16.344 9.234 1 87.31 186 PHE A O 1
ATOM 1452 N N . LYS A 1 187 ? -8.695 -16.125 7.078 1 89.69 187 LYS A N 1
ATOM 1453 C CA . LYS A 1 187 ? -8.352 -14.719 7.293 1 89.69 187 LYS A CA 1
ATOM 1454 C C . LYS A 1 187 ? -9.547 -13.938 7.816 1 89.69 187 LYS A C 1
ATOM 1456 O O . LYS A 1 187 ? -10.695 -14.312 7.582 1 89.69 187 LYS A O 1
ATOM 1461 N N . LEU A 1 188 ? -9.234 -12.906 8.531 1 91.81 188 LEU A N 1
ATOM 1462 C CA . LEU A 1 188 ? -10.289 -11.977 8.938 1 91.81 188 LEU A CA 1
ATOM 1463 C C . LEU A 1 188 ? -10.93 -11.312 7.723 1 91.81 188 LEU A C 1
ATOM 1465 O O . LEU A 1 188 ? -10.234 -10.859 6.816 1 91.81 188 LEU A O 1
ATOM 1469 N N . PRO A 1 189 ? -12.305 -11.328 7.738 1 93.38 189 PRO A N 1
ATOM 1470 C CA . PRO A 1 189 ? -12.922 -10.523 6.684 1 93.38 189 PRO A CA 1
ATOM 1471 C C . PRO A 1 189 ? -12.398 -9.086 6.656 1 93.38 189 PRO A C 1
ATOM 1473 O O . PRO A 1 189 ? -12.188 -8.484 7.711 1 93.38 189 PRO A O 1
ATOM 1476 N N . GLY A 1 190 ? -12.117 -8.586 5.445 1 96.44 190 GLY A N 1
ATOM 1477 C CA . GLY A 1 190 ? -11.617 -7.227 5.328 1 96.44 190 GLY A CA 1
ATOM 1478 C C . GLY A 1 190 ? -10.102 -7.141 5.324 1 96.44 190 GLY A C 1
ATOM 1479 O O . GLY A 1 190 ? -9.539 -6.062 5.133 1 96.44 190 GLY A O 1
ATOM 1480 N N . ARG A 1 191 ? -9.469 -8.305 5.523 1 96.56 191 ARG A N 1
ATOM 1481 C CA . ARG A 1 191 ? -8.008 -8.312 5.402 1 96.56 191 ARG A CA 1
ATOM 1482 C C . ARG A 1 191 ? -7.578 -7.945 3.988 1 96.56 191 ARG A C 1
ATOM 1484 O O . ARG A 1 191 ? -8.148 -8.43 3.012 1 96.56 191 ARG A O 1
ATOM 1491 N N . ILE A 1 192 ? -6.629 -7.086 3.9 1 98 192 ILE A N 1
ATOM 1492 C CA . ILE A 1 192 ? -6.02 -6.75 2.619 1 98 192 ILE A CA 1
ATOM 1493 C C . ILE A 1 192 ? -4.641 -7.406 2.518 1 98 192 ILE A C 1
ATOM 1495 O O . ILE A 1 192 ? -3.77 -7.16 3.355 1 98 192 ILE A O 1
ATOM 1499 N N . GLY A 1 193 ? -4.438 -8.227 1.519 1 96.88 193 GLY A N 1
ATOM 1500 C CA . GLY A 1 193 ? -3.176 -8.922 1.331 1 96.88 193 GLY A CA 1
ATOM 1501 C C . GLY A 1 193 ? -2.219 -8.188 0.41 1 96.88 193 GLY A C 1
ATOM 1502 O O . GLY A 1 193 ? -2.533 -7.105 -0.085 1 96.88 193 GLY A O 1
ATOM 1503 N N . CYS A 1 194 ? -1.088 -8.836 0.19 1 97.38 194 CYS A N 1
ATOM 1504 C CA . CYS A 1 194 ? -0.022 -8.18 -0.559 1 97.38 194 CYS A CA 1
ATOM 1505 C C . CYS A 1 194 ? -0.431 -7.953 -2.01 1 97.38 194 CYS A C 1
ATOM 1507 O O . CYS A 1 194 ? 0.039 -7.016 -2.656 1 97.38 194 CYS A O 1
ATOM 1509 N N . ALA A 1 195 ? -1.38 -8.758 -2.525 1 98.44 195 ALA A N 1
ATOM 1510 C CA . ALA A 1 195 ? -1.836 -8.617 -3.906 1 98.44 195 ALA A CA 1
ATOM 1511 C C . ALA A 1 195 ? -2.646 -7.336 -4.086 1 98.44 195 ALA A C 1
ATOM 1513 O O . ALA A 1 195 ? -2.891 -6.902 -5.215 1 98.44 195 ALA A O 1
ATOM 1514 N N . GLY A 1 196 ? -3.062 -6.797 -2.996 1 98.31 196 GLY A N 1
ATOM 1515 C CA . GLY A 1 196 ? -3.857 -5.582 -3.055 1 98.31 196 GLY A CA 1
ATOM 1516 C C . GLY A 1 196 ? -3.074 -4.34 -2.674 1 98.31 196 GLY A C 1
ATOM 1517 O O . GLY A 1 196 ? -3.625 -3.236 -2.65 1 98.31 196 GLY A O 1
ATOM 1518 N N . VAL A 1 197 ? -1.854 -4.414 -2.352 1 97.81 197 VAL A N 1
ATOM 1519 C CA . VAL A 1 197 ? -1.04 -3.291 -1.901 1 97.81 197 VAL A CA 1
ATOM 1520 C C . VAL A 1 197 ? 0.014 -2.963 -2.955 1 97.81 197 VAL A C 1
ATOM 1522 O O . VAL A 1 197 ? 0.863 -3.799 -3.275 1 97.81 197 VAL A O 1
ATOM 1525 N N . ILE A 1 198 ? 0.011 -1.745 -3.355 1 95 198 ILE A N 1
ATOM 1526 C CA . ILE A 1 198 ? 0.893 -1.29 -4.426 1 95 198 ILE A CA 1
ATOM 1527 C C . ILE A 1 198 ? 2.346 -1.358 -3.961 1 95 198 ILE A C 1
ATOM 1529 O O . ILE A 1 198 ? 2.693 -0.814 -2.91 1 95 198 ILE A O 1
ATOM 1533 N N . GLY A 1 199 ? 3.18 -2.082 -4.773 1 96.31 199 GLY A N 1
ATOM 1534 C CA . GLY A 1 199 ? 4.598 -2.178 -4.473 1 96.31 199 GLY A CA 1
ATOM 1535 C C . GLY A 1 199 ? 4.941 -3.363 -3.592 1 96.31 199 GLY A C 1
ATOM 1536 O O . GLY A 1 199 ? 6.117 -3.645 -3.348 1 96.31 199 GLY A O 1
ATOM 1537 N N . ALA A 1 200 ? 3.924 -4.094 -3.117 1 97.69 200 ALA A N 1
ATOM 1538 C CA . ALA A 1 200 ? 4.176 -5.238 -2.244 1 97.69 200 ALA A CA 1
ATOM 1539 C C . ALA A 1 200 ? 4.402 -6.508 -3.059 1 97.69 200 ALA A C 1
ATOM 1541 O O . ALA A 1 200 ? 5.547 -6.906 -3.295 1 97.69 200 ALA A O 1
ATOM 1542 N N . ALA A 1 201 ? 3.389 -6.973 -3.777 1 98.31 201 ALA A N 1
ATOM 1543 C CA . ALA A 1 201 ? 3.512 -8.242 -4.484 1 98.31 201 ALA A CA 1
ATOM 1544 C C . ALA A 1 201 ? 4.039 -8.039 -5.902 1 98.31 201 ALA A C 1
ATOM 1546 O O . ALA A 1 201 ? 4.578 -8.961 -6.512 1 98.31 201 ALA A O 1
ATOM 1547 N N . ILE A 1 202 ? 3.797 -6.844 -6.453 1 98.56 202 ILE A N 1
ATOM 1548 C CA . ILE A 1 202 ? 4.301 -6.59 -7.801 1 98.56 202 ILE A CA 1
ATOM 1549 C C . ILE A 1 202 ? 4.938 -5.203 -7.863 1 98.56 202 ILE A C 1
ATOM 1551 O O . ILE A 1 202 ? 4.543 -4.301 -7.121 1 98.56 202 ILE A O 1
ATOM 1555 N N . ALA A 1 203 ? 5.832 -5.074 -8.719 1 97.81 203 ALA A N 1
ATOM 1556 C CA . ALA A 1 203 ? 6.5 -3.805 -8.992 1 97.81 203 ALA A CA 1
ATOM 1557 C C . ALA A 1 203 ? 7.09 -3.785 -10.398 1 97.81 203 ALA A C 1
ATOM 1559 O O . ALA A 1 203 ? 7.406 -4.836 -10.961 1 97.81 203 ALA A O 1
ATOM 1560 N N . ARG A 1 204 ? 7.188 -2.66 -10.906 1 97.25 204 ARG A N 1
ATOM 1561 C CA . ARG A 1 204 ? 7.832 -2.381 -12.188 1 97.25 204 ARG A CA 1
ATOM 1562 C C . ARG A 1 204 ? 8.711 -1.139 -12.102 1 97.25 204 ARG A C 1
ATOM 1564 O O . ARG A 1 204 ? 8.297 -0.114 -11.555 1 97.25 204 ARG A O 1
ATOM 1571 N N . LYS A 1 205 ? 9.852 -1.279 -12.523 1 94.94 205 LYS A N 1
ATOM 1572 C CA . LYS A 1 205 ? 10.766 -0.146 -12.586 1 94.94 205 LYS A CA 1
ATOM 1573 C C . LYS A 1 205 ? 11.391 -0.021 -13.977 1 94.94 205 LYS A C 1
ATOM 1575 O O . LYS A 1 205 ? 11.977 -0.977 -14.484 1 94.94 205 LYS A O 1
ATOM 1580 N N . LYS A 1 206 ? 11.242 1.168 -14.523 1 93.06 206 LYS A N 1
ATOM 1581 C CA . LYS A 1 206 ? 11.828 1.435 -15.828 1 93.06 206 LYS A CA 1
ATOM 1582 C C . LYS A 1 206 ? 13.078 2.303 -15.703 1 93.06 206 LYS A C 1
ATOM 1584 O O . LYS A 1 206 ? 13.031 3.391 -15.125 1 93.06 206 LYS A O 1
ATOM 1589 N N . LEU A 1 207 ? 14.102 1.815 -16.156 1 92.81 207 LEU A N 1
ATOM 1590 C CA . LEU A 1 207 ? 15.367 2.537 -16.25 1 92.81 207 LEU A CA 1
ATOM 1591 C C . LEU A 1 207 ? 15.711 2.838 -17.703 1 92.81 207 LEU A C 1
ATOM 1593 O O . LEU A 1 207 ? 14.938 2.527 -18.609 1 92.81 207 LEU A O 1
ATOM 1597 N N . ASP A 1 208 ? 16.797 3.49 -17.984 1 90.31 208 ASP A N 1
ATOM 1598 C CA . ASP A 1 208 ? 17.172 3.898 -19.344 1 90.31 208 ASP A CA 1
ATOM 1599 C C . ASP A 1 208 ? 17.422 2.686 -20.234 1 90.31 208 ASP A C 1
ATOM 1601 O O . ASP A 1 208 ? 17.031 2.668 -21.391 1 90.31 208 ASP A O 1
ATOM 1605 N N . ASP A 1 209 ? 18.031 1.693 -19.672 1 93.44 209 ASP A N 1
ATOM 1606 C CA . ASP A 1 209 ? 18.453 0.595 -20.531 1 93.44 209 ASP A CA 1
ATOM 1607 C C . ASP A 1 209 ? 17.812 -0.722 -20.109 1 93.44 209 ASP A C 1
ATOM 1609 O O . ASP A 1 209 ? 18.094 -1.773 -20.672 1 93.44 209 ASP A O 1
ATOM 1613 N N . CYS A 1 210 ? 16.984 -0.653 -19.109 1 95.12 210 CYS A N 1
ATOM 1614 C CA . CYS A 1 210 ? 16.422 -1.894 -18.578 1 95.12 210 CYS A CA 1
ATOM 1615 C C . CYS A 1 210 ? 15.07 -1.653 -17.938 1 95.12 210 CYS A C 1
ATOM 1617 O O . CYS A 1 210 ? 14.852 -0.623 -17.297 1 95.12 210 CYS A O 1
ATOM 1619 N N . GLU A 1 211 ? 14.227 -2.543 -18.156 1 95.62 211 GLU A N 1
ATOM 1620 C CA . GLU A 1 211 ? 12.969 -2.596 -17.422 1 95.62 211 GLU A CA 1
ATOM 1621 C C . GLU A 1 211 ? 12.945 -3.789 -16.469 1 95.62 211 GLU A C 1
ATOM 1623 O O . GLU A 1 211 ? 13.242 -4.918 -16.859 1 95.62 211 GLU A O 1
ATOM 1628 N N . ILE A 1 212 ? 12.617 -3.535 -15.25 1 97.44 212 ILE A N 1
ATOM 1629 C CA . ILE A 1 212 ? 12.617 -4.582 -14.227 1 97.44 212 ILE A CA 1
ATOM 1630 C C . ILE A 1 212 ? 11.188 -4.836 -13.758 1 97.44 212 ILE A C 1
ATOM 1632 O O . ILE A 1 212 ? 10.469 -3.9 -13.398 1 97.44 212 ILE A O 1
ATOM 1636 N N . CYS A 1 213 ? 10.75 -6.047 -13.812 1 97.94 213 CYS A N 1
ATOM 1637 C CA . CYS A 1 213 ? 9.477 -6.484 -13.25 1 97.94 213 CYS A CA 1
ATOM 1638 C C . CYS A 1 213 ? 9.695 -7.496 -12.133 1 97.94 213 CYS A C 1
ATOM 1640 O O . CYS A 1 213 ? 10.539 -8.383 -12.242 1 97.94 213 CYS A O 1
ATOM 1642 N N . CYS A 1 214 ? 9 -7.324 -11.102 1 98.75 214 CYS A N 1
ATOM 1643 C CA . CYS A 1 214 ? 9.109 -8.242 -9.969 1 98.75 214 CYS A CA 1
ATOM 1644 C C . CYS A 1 214 ? 7.734 -8.688 -9.492 1 98.75 214 CYS A C 1
ATOM 1646 O O . CYS A 1 214 ? 6.812 -7.871 -9.398 1 98.75 214 CYS A O 1
ATOM 1648 N N . MET A 1 215 ? 7.543 -9.961 -9.242 1 98.75 215 MET A N 1
ATOM 1649 C CA . MET A 1 215 ? 6.328 -10.547 -8.672 1 98.75 215 MET A CA 1
ATOM 1650 C C . MET A 1 215 ? 6.66 -11.414 -7.461 1 98.75 215 MET A C 1
ATOM 1652 O O . MET A 1 215 ? 7.559 -12.258 -7.527 1 98.75 215 MET A O 1
ATOM 1656 N N . CYS A 1 216 ? 5.945 -11.242 -6.414 1 98.38 216 CYS A N 1
ATOM 1657 C CA . CYS A 1 216 ? 6.227 -11.961 -5.176 1 98.38 216 CYS A CA 1
ATOM 1658 C C . CYS A 1 216 ? 5.004 -12.742 -4.703 1 98.38 216 CYS A C 1
ATOM 1660 O O . CYS A 1 216 ? 3.871 -12.367 -5.016 1 98.38 216 CYS A O 1
ATOM 1662 N N . SER A 1 217 ? 5.223 -13.797 -3.998 1 97.25 217 SER A N 1
ATOM 1663 C CA . SER A 1 217 ? 4.227 -14.617 -3.32 1 97.25 217 SER A CA 1
ATOM 1664 C C . SER A 1 217 ? 4.77 -15.18 -2.012 1 97.25 217 SER A C 1
ATOM 1666 O O . SER A 1 217 ? 5.984 -15.336 -1.851 1 97.25 217 SER A O 1
ATOM 1668 N N . GLY A 1 218 ? 3.926 -15.461 -1.085 1 94.62 218 GLY A N 1
ATOM 1669 C CA . GLY A 1 218 ? 4.316 -15.977 0.217 1 94.62 218 GLY A CA 1
ATOM 1670 C C . GLY A 1 218 ? 3.516 -15.383 1.359 1 94.62 218 GLY A C 1
ATOM 1671 O O . GLY A 1 218 ? 2.295 -15.25 1.263 1 94.62 218 GLY A O 1
ATOM 1672 N N . ASN A 1 219 ? 4.223 -15.164 2.479 1 92.94 219 ASN A N 1
ATOM 1673 C CA . ASN A 1 219 ? 3.559 -14.484 3.586 1 92.94 219 ASN A CA 1
ATOM 1674 C C . ASN A 1 219 ? 3.25 -13.031 3.25 1 92.94 219 ASN A C 1
ATOM 1676 O O . ASN A 1 219 ? 4.152 -12.188 3.219 1 92.94 219 ASN A O 1
ATOM 1680 N N . GLY A 1 220 ? 1.974 -12.773 3.039 1 94.94 220 GLY A N 1
ATOM 1681 C CA . GLY A 1 220 ? 1.534 -11.477 2.559 1 94.94 220 GLY A CA 1
ATOM 1682 C C . GLY A 1 220 ? 1.911 -10.336 3.488 1 94.94 220 GLY A C 1
ATOM 1683 O O . GLY A 1 220 ? 2.254 -9.242 3.031 1 94.94 220 GLY A O 1
ATOM 1684 N N . GLU A 1 221 ? 1.821 -10.586 4.793 1 94.38 221 GLU A N 1
ATOM 1685 C CA . GLU A 1 221 ? 2.119 -9.547 5.77 1 94.38 221 GLU A CA 1
ATOM 1686 C C . GLU A 1 221 ? 3.598 -9.164 5.738 1 94.38 221 GLU A C 1
ATOM 1688 O O . GLU A 1 221 ? 3.943 -7.984 5.801 1 94.38 221 GLU A O 1
ATOM 1693 N N . GLN A 1 222 ? 4.492 -10.172 5.594 1 93.88 222 GLN A N 1
ATOM 1694 C CA . GLN A 1 222 ? 5.918 -9.891 5.465 1 93.88 222 GLN A CA 1
ATOM 1695 C C . GLN A 1 222 ? 6.207 -9.102 4.191 1 93.88 222 GLN A C 1
ATOM 1697 O O . GLN A 1 222 ? 6.996 -8.156 4.207 1 93.88 222 GLN A O 1
ATOM 1702 N N . ILE A 1 223 ? 5.555 -9.523 3.164 1 96.06 223 ILE A N 1
ATOM 1703 C CA . ILE A 1 223 ? 5.75 -8.891 1.862 1 96.06 223 ILE A CA 1
ATOM 1704 C C . ILE A 1 223 ? 5.293 -7.438 1.919 1 96.06 223 ILE A C 1
ATOM 1706 O O . ILE A 1 223 ? 5.969 -6.551 1.39 1 96.06 223 ILE A O 1
ATOM 1710 N N . ILE A 1 224 ? 4.164 -7.172 2.564 1 96.62 224 ILE A N 1
ATOM 1711 C CA . ILE A 1 224 ? 3.639 -5.816 2.693 1 96.62 224 ILE A CA 1
ATOM 1712 C C . ILE A 1 224 ? 4.594 -4.969 3.529 1 96.62 224 ILE A C 1
ATOM 1714 O O . ILE A 1 224 ? 4.988 -3.875 3.117 1 96.62 224 ILE A O 1
ATOM 1718 N N . LYS A 1 225 ? 5.008 -5.48 4.68 1 94.62 225 LYS A N 1
ATOM 1719 C CA . LYS A 1 225 ? 5.859 -4.742 5.609 1 94.62 225 LYS A CA 1
ATOM 1720 C C . LYS A 1 225 ? 7.188 -4.363 4.957 1 94.62 225 LYS A C 1
ATOM 1722 O O . LYS A 1 225 ? 7.73 -3.291 5.223 1 94.62 225 LYS A O 1
ATOM 1727 N N . SER A 1 226 ? 7.621 -5.191 4.059 1 94.88 226 SER A N 1
ATOM 1728 C CA . SER A 1 226 ? 8.938 -4.996 3.455 1 94.88 226 SER A CA 1
ATOM 1729 C C . SER A 1 226 ? 8.828 -4.297 2.105 1 94.88 226 SER A C 1
ATOM 1731 O O . SER A 1 226 ? 9.844 -3.955 1.495 1 94.88 226 SER A O 1
ATOM 1733 N N . LYS A 1 227 ? 7.566 -4.09 1.648 1 95.81 227 LYS A N 1
ATOM 1734 C CA . LYS A 1 227 ? 7.418 -3.607 0.278 1 95.81 227 LYS A CA 1
ATOM 1735 C C . LYS A 1 227 ? 8.32 -4.379 -0.678 1 95.81 227 LYS A C 1
ATOM 1737 O O . LYS A 1 227 ? 9.078 -3.779 -1.446 1 95.81 227 LYS A O 1
ATOM 1742 N N . LEU A 1 228 ? 8.25 -5.621 -0.662 1 97.38 228 LEU A N 1
ATOM 1743 C CA . LEU A 1 228 ? 9.312 -6.504 -1.144 1 97.38 228 LEU A CA 1
ATOM 1744 C C . LEU A 1 228 ? 9.523 -6.332 -2.645 1 97.38 228 LEU A C 1
ATOM 1746 O O . LEU A 1 228 ? 10.656 -6.164 -3.102 1 97.38 228 LEU A O 1
ATOM 1750 N N . ALA A 1 229 ? 8.469 -6.406 -3.422 1 98.44 229 ALA A N 1
ATOM 1751 C CA . ALA A 1 229 ? 8.633 -6.312 -4.871 1 98.44 229 ALA A CA 1
ATOM 1752 C C . ALA A 1 229 ? 9.344 -5.02 -5.262 1 98.44 229 ALA A C 1
ATOM 1754 O O . ALA A 1 229 ? 10.242 -5.031 -6.102 1 98.44 229 ALA A O 1
ATOM 1755 N N . TRP A 1 230 ? 8.891 -3.963 -4.633 1 97.06 230 TRP A N 1
ATOM 1756 C CA . TRP A 1 230 ? 9.5 -2.672 -4.934 1 97.06 230 TRP A CA 1
ATOM 1757 C C . TRP A 1 230 ? 10.961 -2.643 -4.496 1 97.06 230 TRP A C 1
ATOM 1759 O O . TRP A 1 230 ? 11.82 -2.141 -5.219 1 97.06 230 TRP A O 1
ATOM 1769 N N . GLU A 1 231 ? 11.227 -3.141 -3.334 1 96.12 231 GLU A N 1
ATOM 1770 C CA . GLU A 1 231 ? 12.594 -3.178 -2.82 1 96.12 231 GLU A CA 1
ATOM 1771 C C . GLU A 1 231 ? 13.516 -3.953 -3.756 1 96.12 231 GLU A C 1
ATOM 1773 O O . GLU A 1 231 ? 14.633 -3.52 -4.031 1 96.12 231 GLU A O 1
ATOM 1778 N N . ILE A 1 232 ? 13.023 -5.078 -4.227 1 97.88 232 ILE A N 1
ATOM 1779 C CA . ILE A 1 232 ? 13.836 -5.898 -5.125 1 97.88 232 ILE A CA 1
ATOM 1780 C C . ILE A 1 232 ? 14.039 -5.168 -6.449 1 97.88 232 ILE A C 1
ATOM 1782 O O . ILE A 1 232 ? 15.164 -5.047 -6.934 1 97.88 232 ILE A O 1
ATOM 1786 N N . ALA A 1 233 ? 12.969 -4.656 -6.996 1 97.06 233 ALA A N 1
ATOM 1787 C CA . ALA A 1 233 ? 13.031 -3.979 -8.289 1 97.06 233 ALA A CA 1
ATOM 1788 C C . ALA A 1 233 ? 13.961 -2.766 -8.227 1 97.06 233 ALA A C 1
ATOM 1790 O O . ALA A 1 233 ? 14.648 -2.449 -9.195 1 97.06 233 ALA A O 1
ATOM 1791 N N . ASN A 1 234 ? 14 -2.125 -7.121 1 94 234 ASN A N 1
ATOM 1792 C CA . ASN A 1 234 ? 14.766 -0.896 -6.953 1 94 234 ASN A CA 1
ATOM 1793 C C . ASN A 1 234 ? 16.25 -1.184 -6.805 1 94 234 ASN A C 1
ATOM 1795 O O . ASN A 1 234 ? 17.094 -0.309 -7.059 1 94 234 ASN A O 1
ATOM 1799 N N . ASN A 1 235 ? 16.625 -2.377 -6.449 1 95 235 ASN A N 1
ATOM 1800 C CA . ASN A 1 235 ? 18 -2.582 -6.039 1 95 235 ASN A CA 1
ATOM 1801 C C . ASN A 1 235 ? 18.703 -3.602 -6.93 1 95 235 ASN A C 1
ATOM 1803 O O . ASN A 1 235 ? 19.938 -3.631 -7 1 95 235 ASN A O 1
ATOM 1807 N N . ILE A 1 236 ? 17.969 -4.379 -7.625 1 97.25 236 ILE A N 1
ATOM 1808 C CA . ILE A 1 236 ? 18.531 -5.531 -8.312 1 97.25 236 ILE A CA 1
ATOM 1809 C C . ILE A 1 236 ? 19.406 -5.059 -9.484 1 97.25 236 ILE A C 1
ATOM 1811 O O . ILE A 1 236 ? 20.359 -5.727 -9.859 1 97.25 236 ILE A O 1
ATOM 1815 N N . TYR A 1 237 ? 19.078 -3.902 -10.047 1 94.12 237 TYR A N 1
ATOM 1816 C CA . TYR A 1 237 ? 19.797 -3.371 -11.203 1 94.12 237 TYR A CA 1
ATOM 1817 C C . TYR A 1 237 ? 21.266 -3.131 -10.883 1 94.12 237 TYR A C 1
ATOM 1819 O O . TYR A 1 237 ? 22.125 -3.23 -11.758 1 94.12 237 TYR A O 1
ATOM 1827 N N . ASN A 1 238 ? 21.531 -2.854 -9.609 1 93.62 238 ASN A N 1
ATOM 1828 C CA . ASN A 1 238 ? 22.891 -2.49 -9.188 1 93.62 238 ASN A CA 1
ATOM 1829 C C . ASN A 1 238 ? 23.719 -3.723 -8.836 1 93.62 238 ASN A C 1
ATOM 1831 O O . ASN A 1 238 ? 24.875 -3.602 -8.445 1 93.62 238 ASN A O 1
ATOM 1835 N N . VAL A 1 239 ? 23.203 -4.855 -9.031 1 96.56 239 VAL A N 1
ATOM 1836 C CA . VAL A 1 239 ? 23.859 -6.094 -8.641 1 96.56 239 VAL A CA 1
ATOM 1837 C C . VAL A 1 239 ? 24.531 -6.73 -9.859 1 96.56 239 VAL A C 1
ATOM 1839 O O . VAL A 1 239 ? 23.922 -6.816 -10.93 1 96.56 239 VAL A O 1
ATOM 1842 N N . ALA A 1 240 ? 25.766 -7.191 -9.641 1 95.06 240 ALA A N 1
ATOM 1843 C CA . ALA A 1 240 ? 26.469 -7.887 -10.711 1 95.06 240 ALA A CA 1
ATOM 1844 C C . ALA A 1 240 ? 25.781 -9.203 -11.055 1 95.06 240 ALA A C 1
ATOM 1846 O O . ALA A 1 240 ? 25.297 -9.914 -10.156 1 95.06 240 ALA A O 1
ATOM 1847 N N . GLY A 1 241 ? 25.781 -9.516 -12.336 1 93 241 GLY A N 1
ATOM 1848 C CA . GLY A 1 241 ? 25.047 -10.672 -12.828 1 93 241 GLY A CA 1
ATOM 1849 C C . GLY A 1 241 ? 25.406 -11.961 -12.117 1 93 241 GLY A C 1
ATOM 1850 O O . GLY A 1 241 ? 24.531 -12.805 -11.883 1 93 241 GLY A O 1
ATOM 1851 N N . ASP A 1 242 ? 26.625 -12.109 -11.758 1 94.5 242 ASP A N 1
ATOM 1852 C CA . ASP A 1 242 ? 27.078 -13.344 -11.133 1 94.5 242 ASP A CA 1
ATOM 1853 C C . ASP A 1 242 ? 26.812 -13.336 -9.633 1 94.5 242 ASP A C 1
ATOM 1855 O O . ASP A 1 242 ? 27.062 -14.328 -8.945 1 94.5 242 ASP A O 1
ATOM 1859 N N . GLU A 1 243 ? 26.172 -12.289 -9.172 1 97.62 243 GLU A N 1
ATOM 1860 C CA . GLU A 1 243 ? 25.984 -12.156 -7.734 1 97.62 243 GLU A CA 1
ATOM 1861 C C . GLU A 1 243 ? 24.5 -12.133 -7.379 1 97.62 243 GLU A C 1
ATOM 1863 O O . GLU A 1 243 ? 24.141 -11.938 -6.219 1 97.62 243 GLU A O 1
ATOM 1868 N N . TYR A 1 244 ? 23.625 -12.312 -8.336 1 97.81 244 TYR A N 1
ATOM 1869 C CA . TYR A 1 244 ? 22.188 -12.172 -8.117 1 97.81 244 TYR A CA 1
ATOM 1870 C C . TYR A 1 244 ? 21.719 -13.07 -6.977 1 97.81 244 TYR A C 1
ATOM 1872 O O . TYR A 1 244 ? 21.031 -12.609 -6.062 1 97.81 244 TYR A O 1
ATOM 1880 N N . GLY A 1 245 ? 22.078 -14.32 -7.012 1 97.62 245 GLY A N 1
ATOM 1881 C CA . GLY A 1 245 ? 21.641 -15.281 -6.016 1 97.62 245 GLY A CA 1
ATOM 1882 C C . GLY A 1 245 ? 22.031 -14.906 -4.602 1 97.62 245 GLY A C 1
ATOM 1883 O O . GLY A 1 245 ? 21.203 -14.883 -3.697 1 97.62 245 GLY A O 1
ATOM 1884 N N . LYS A 1 246 ? 23.281 -14.617 -4.438 1 97.56 246 LYS A N 1
ATOM 1885 C CA . LYS A 1 246 ? 23.812 -14.25 -3.127 1 97.56 246 LYS A CA 1
ATOM 1886 C C . LYS A 1 246 ? 23.156 -12.961 -2.621 1 97.56 246 LYS A C 1
ATOM 1888 O O . LYS A 1 246 ? 22.812 -12.859 -1.442 1 97.56 246 LYS A O 1
ATOM 1893 N N . TYR A 1 247 ? 23.094 -12.062 -3.525 1 98 247 TYR A N 1
ATOM 1894 C CA . TYR A 1 247 ? 22.5 -10.781 -3.164 1 98 247 TYR A CA 1
ATOM 1895 C C . TYR A 1 247 ? 21.062 -10.961 -2.701 1 98 247 TYR A C 1
ATOM 1897 O O . TYR A 1 247 ? 20.656 -10.414 -1.67 1 98 247 TYR A O 1
ATOM 1905 N N . LEU A 1 248 ? 20.25 -11.672 -3.484 1 98.31 248 LEU A N 1
ATOM 1906 C CA . LEU A 1 248 ? 18.844 -11.852 -3.191 1 98.31 248 LEU A CA 1
ATOM 1907 C C . LEU A 1 248 ? 18.641 -12.648 -1.901 1 98.31 248 LEU A C 1
ATOM 1909 O O . LEU A 1 248 ? 17.75 -12.344 -1.112 1 98.31 248 LEU A O 1
ATOM 1913 N N . GLU A 1 249 ? 19.469 -13.648 -1.688 1 97.56 249 GLU A N 1
ATOM 1914 C CA . GLU A 1 249 ? 19.422 -14.391 -0.434 1 97.56 249 GLU A CA 1
ATOM 1915 C C . GLU A 1 249 ? 19.656 -13.477 0.762 1 97.56 249 GLU A C 1
ATOM 1917 O O . GLU A 1 249 ? 18.891 -13.484 1.722 1 97.56 249 GLU A O 1
ATOM 1922 N N . ARG A 1 250 ? 20.672 -12.719 0.667 1 97.12 250 ARG A N 1
ATOM 1923 C CA . ARG A 1 250 ? 21.016 -11.789 1.743 1 97.12 250 ARG A CA 1
ATOM 1924 C C . ARG A 1 250 ? 19.875 -10.797 1.971 1 97.12 250 ARG A C 1
ATOM 1926 O O . ARG A 1 250 ? 19.5 -10.531 3.113 1 97.12 250 ARG A O 1
ATOM 1933 N N . LYS A 1 251 ? 19.391 -10.258 0.896 1 96.19 251 LYS A N 1
ATOM 1934 C CA . LYS A 1 251 ? 18.344 -9.25 0.979 1 96.19 251 LYS A CA 1
ATOM 1935 C C . LYS A 1 251 ? 17.109 -9.805 1.698 1 96.19 251 LYS A C 1
ATOM 1937 O O . LYS A 1 251 ? 16.578 -9.164 2.602 1 96.19 251 LYS A O 1
ATOM 1942 N N . VAL A 1 252 ? 16.672 -10.984 1.339 1 96 252 VAL A N 1
ATOM 1943 C CA . VAL A 1 252 ? 15.484 -11.617 1.9 1 96 252 VAL A CA 1
ATOM 1944 C C . VAL A 1 252 ? 15.672 -11.828 3.4 1 96 252 VAL A C 1
ATOM 1946 O O . VAL A 1 252 ? 14.812 -11.453 4.199 1 96 252 VAL A O 1
ATOM 1949 N N . TYR A 1 253 ? 16.781 -12.32 3.82 1 95.12 253 TYR A N 1
ATOM 1950 C CA . TYR A 1 253 ? 17 -12.664 5.219 1 95.12 253 TYR A CA 1
ATOM 1951 C C . TYR A 1 253 ? 17.312 -11.422 6.051 1 95.12 253 TYR A C 1
ATOM 1953 O O . TYR A 1 253 ? 17.078 -11.406 7.258 1 95.12 253 TYR A O 1
ATOM 1961 N N . GLU A 1 254 ? 17.859 -10.391 5.383 1 93.75 254 GLU A N 1
ATOM 1962 C CA . GLU A 1 254 ? 18.016 -9.102 6.051 1 93.75 254 GLU A CA 1
ATOM 1963 C C . GLU A 1 254 ? 16.656 -8.5 6.402 1 93.75 254 GLU A C 1
ATOM 1965 O O . GLU A 1 254 ? 16.516 -7.859 7.449 1 93.75 254 GLU A O 1
ATOM 1970 N N . LEU A 1 255 ? 15.75 -8.672 5.551 1 92 255 LEU A N 1
ATOM 1971 C CA . LEU A 1 255 ? 14.422 -8.117 5.789 1 92 255 LEU A CA 1
ATOM 1972 C C . LEU A 1 255 ? 13.688 -8.906 6.871 1 92 255 LEU A C 1
ATOM 1974 O O . LEU A 1 255 ? 13.031 -8.32 7.73 1 92 255 LEU A O 1
ATOM 1978 N N . ASN A 1 256 ? 13.797 -10.234 6.801 1 91.38 256 ASN A N 1
ATOM 1979 C CA . ASN A 1 256 ? 13.242 -11.141 7.797 1 91.38 256 ASN A CA 1
ATOM 1980 C C . ASN A 1 256 ? 13.961 -12.492 7.789 1 91.38 256 ASN A C 1
ATOM 1982 O O . ASN A 1 256 ? 13.984 -13.18 6.77 1 91.38 256 ASN A O 1
ATOM 1986 N N . PRO A 1 257 ? 14.523 -12.859 8.93 1 92.81 257 PRO A N 1
ATOM 1987 C CA . PRO A 1 257 ? 15.266 -14.117 8.961 1 92.81 257 PRO A CA 1
ATOM 1988 C C . PRO A 1 257 ? 14.391 -15.336 8.664 1 92.81 257 PRO A C 1
ATOM 1990 O O . PRO A 1 257 ? 14.906 -16.391 8.297 1 92.81 257 PRO A O 1
ATOM 1993 N N . LYS A 1 258 ? 13.078 -15.18 8.812 1 91.5 258 LYS A N 1
ATOM 1994 C CA . LYS A 1 258 ? 12.148 -16.281 8.555 1 91.5 258 LYS A CA 1
ATOM 1995 C C . LYS A 1 258 ? 11.195 -15.93 7.41 1 91.5 258 LYS A C 1
ATOM 1997 O O . LYS A 1 258 ? 10.023 -16.312 7.434 1 91.5 258 LYS A O 1
ATOM 2002 N N . PHE A 1 259 ? 11.711 -15.156 6.496 1 92.75 259 PHE A N 1
ATOM 2003 C CA . PHE A 1 259 ? 10.859 -14.711 5.398 1 92.75 259 PHE A CA 1
ATOM 2004 C C . PHE A 1 259 ? 10.336 -15.906 4.605 1 92.75 259 PHE A C 1
ATOM 2006 O O . PHE A 1 259 ? 11.117 -16.719 4.102 1 92.75 259 PHE A O 1
ATOM 2013 N N . TYR A 1 260 ? 9.102 -16.141 4.539 1 92.62 260 TYR A N 1
ATOM 2014 C CA . TYR A 1 260 ? 8.43 -17.156 3.732 1 92.62 260 TYR A CA 1
ATOM 2015 C C . TYR A 1 260 ? 7.965 -16.578 2.402 1 92.62 260 TYR A C 1
ATOM 2017 O O . TYR A 1 260 ? 6.879 -15.992 2.316 1 92.62 260 TYR A O 1
ATOM 2025 N N . VAL A 1 261 ? 8.789 -16.766 1.337 1 95.31 261 VAL A N 1
ATOM 2026 C CA . VAL A 1 261 ? 8.523 -15.977 0.14 1 95.31 261 VAL A CA 1
ATOM 2027 C C . VAL A 1 261 ? 9.078 -16.688 -1.088 1 95.31 261 VAL A C 1
ATOM 2029 O O . VAL A 1 261 ? 9.977 -17.531 -0.97 1 95.31 261 VAL A O 1
ATOM 2032 N N . GLY A 1 262 ? 8.5 -16.453 -2.18 1 97 262 GLY A N 1
ATOM 2033 C CA . GLY A 1 262 ? 9.016 -16.672 -3.52 1 97 262 GLY A CA 1
ATOM 2034 C C . GLY A 1 262 ? 8.859 -15.461 -4.426 1 97 262 GLY A C 1
ATOM 2035 O O . GLY A 1 262 ? 7.918 -14.672 -4.262 1 97 262 GLY A O 1
ATOM 2036 N N . PHE A 1 263 ? 9.805 -15.273 -5.387 1 98.56 263 PHE A N 1
ATOM 2037 C CA . PHE A 1 263 ? 9.68 -14.125 -6.281 1 98.56 263 PHE A CA 1
ATOM 2038 C C . PHE A 1 263 ? 10.273 -14.445 -7.648 1 98.56 263 PHE A C 1
ATOM 2040 O O . PHE A 1 263 ? 11.109 -15.344 -7.777 1 98.56 263 PHE A O 1
ATOM 2047 N N . ILE A 1 264 ? 9.812 -13.797 -8.633 1 98.81 264 ILE A N 1
ATOM 2048 C CA . ILE A 1 264 ? 10.32 -13.789 -10 1 98.81 264 ILE A CA 1
ATOM 2049 C C . ILE A 1 264 ? 10.719 -12.367 -10.391 1 98.81 264 ILE A C 1
ATOM 2051 O O . ILE A 1 264 ? 9.961 -11.414 -10.164 1 98.81 264 ILE A O 1
ATOM 2055 N N . ILE A 1 265 ? 11.859 -12.219 -10.898 1 98.81 265 ILE A N 1
ATOM 2056 C CA . ILE A 1 265 ? 12.359 -10.945 -11.406 1 98.81 265 ILE A CA 1
ATOM 2057 C C . ILE A 1 265 ? 12.664 -11.078 -12.898 1 98.81 265 ILE A C 1
ATOM 2059 O O . ILE A 1 265 ? 13.367 -12 -13.312 1 98.81 265 ILE A O 1
ATOM 2063 N N . ILE A 1 266 ? 12.133 -10.203 -13.664 1 98.44 266 ILE A N 1
ATOM 2064 C CA . ILE A 1 266 ? 12.445 -10.148 -15.086 1 98.44 266 ILE A CA 1
ATOM 2065 C C . ILE A 1 266 ? 13.273 -8.898 -15.383 1 98.44 266 ILE A C 1
ATOM 2067 O O . ILE A 1 266 ? 12.82 -7.773 -15.133 1 98.44 266 ILE A O 1
ATOM 2071 N N . LEU A 1 267 ? 14.422 -9.078 -15.812 1 97.62 267 LEU A N 1
ATOM 2072 C CA . LEU A 1 267 ? 15.281 -8.008 -16.312 1 97.62 267 LEU A CA 1
ATOM 2073 C C . LEU A 1 267 ? 15.219 -7.93 -17.828 1 97.62 267 LEU A C 1
ATOM 2075 O O . LEU A 1 267 ? 15.773 -8.781 -18.531 1 97.62 267 LEU A O 1
ATOM 2079 N N . ASN A 1 268 ? 14.547 -6.961 -18.312 1 95.88 268 ASN A N 1
ATOM 2080 C CA . ASN A 1 268 ? 14.328 -6.773 -19.75 1 95.88 268 ASN A CA 1
ATOM 2081 C C . ASN A 1 268 ? 15.258 -5.703 -20.312 1 95.88 268 ASN A C 1
ATOM 2083 O O . ASN A 1 268 ? 14.906 -4.523 -20.359 1 95.88 268 ASN A O 1
ATOM 2087 N N . TYR A 1 269 ? 16.359 -6.141 -20.781 1 92.88 269 TYR A N 1
ATOM 2088 C CA . TYR A 1 269 ? 17.281 -5.262 -21.484 1 92.88 269 TYR A CA 1
ATOM 2089 C C . TYR A 1 269 ? 16.906 -5.172 -22.969 1 92.88 269 TYR A C 1
ATOM 2091 O O . TYR A 1 269 ? 16.078 -5.949 -23.453 1 92.88 269 TYR A O 1
ATOM 2099 N N . GLN A 1 270 ? 17.453 -4.164 -23.656 1 85.81 270 GLN A N 1
ATOM 2100 C CA . GLN A 1 270 ? 17.203 -4.051 -25.078 1 85.81 270 GLN A CA 1
ATOM 2101 C C . GLN A 1 270 ? 17.688 -5.297 -25.828 1 85.81 270 GLN A C 1
ATOM 2103 O O . GLN A 1 270 ? 17.016 -5.789 -26.734 1 85.81 270 GLN A O 1
ATOM 2108 N N . SER A 1 271 ? 18.766 -5.906 -25.375 1 86.94 271 SER A N 1
ATOM 2109 C CA . SER A 1 271 ? 19.422 -6.988 -26.094 1 86.94 271 SER A CA 1
ATOM 2110 C C . SER A 1 271 ? 19.031 -8.352 -25.531 1 86.94 271 SER A C 1
ATOM 2112 O O . SER A 1 271 ? 19.188 -9.375 -26.203 1 86.94 271 SER A O 1
ATOM 2114 N N . ARG A 1 272 ? 18.594 -8.375 -24.391 1 91.31 272 ARG A N 1
ATOM 2115 C CA . ARG A 1 272 ? 18.312 -9.672 -23.766 1 91.31 272 ARG A CA 1
ATOM 2116 C C . ARG A 1 272 ? 17.266 -9.539 -22.672 1 91.31 272 ARG A C 1
ATOM 2118 O O . ARG A 1 272 ? 17.047 -8.453 -22.125 1 91.31 272 ARG A O 1
ATOM 2125 N N . VAL A 1 273 ? 16.594 -10.641 -22.359 1 95.69 273 VAL A N 1
ATOM 2126 C CA . VAL A 1 273 ? 15.656 -10.75 -21.25 1 95.69 273 VAL A CA 1
ATOM 2127 C C . VAL A 1 273 ? 16.062 -11.898 -20.328 1 95.69 273 VAL A C 1
ATOM 2129 O O . VAL A 1 273 ? 16.234 -13.031 -20.781 1 95.69 273 VAL A O 1
ATOM 2132 N N . GLN A 1 274 ? 16.281 -11.539 -19.078 1 96.69 274 GLN A N 1
ATOM 2133 C CA . GLN A 1 274 ? 16.688 -12.508 -18.078 1 96.69 274 GLN A CA 1
ATOM 2134 C C . GLN A 1 274 ? 15.602 -12.68 -17.016 1 96.69 274 GLN A C 1
ATOM 2136 O O . GLN A 1 274 ? 15 -11.703 -16.578 1 96.69 274 GLN A O 1
ATOM 2141 N N . LEU A 1 275 ? 15.312 -13.922 -16.672 1 98.44 275 LEU A N 1
ATOM 2142 C CA . LEU A 1 275 ? 14.391 -14.242 -15.602 1 98.44 275 LEU A CA 1
ATOM 2143 C C . LEU A 1 275 ? 15.133 -14.82 -14.398 1 98.44 275 LEU A C 1
ATOM 2145 O O . LEU A 1 275 ? 15.891 -15.781 -14.539 1 98.44 275 LEU A O 1
ATOM 2149 N N . LEU A 1 276 ? 15.023 -14.18 -13.281 1 98.75 276 LEU A N 1
ATOM 2150 C CA . LEU A 1 276 ? 15.523 -14.688 -12.008 1 98.75 276 LEU A CA 1
ATOM 2151 C C . LEU A 1 276 ? 14.367 -15.164 -11.125 1 98.75 276 LEU A C 1
ATOM 2153 O O . LEU A 1 276 ? 13.281 -14.586 -11.156 1 98.75 276 LEU A O 1
ATOM 2157 N N . TYR A 1 277 ? 14.602 -16.234 -10.391 1 98.62 277 TYR A N 1
ATOM 2158 C CA . TYR A 1 277 ? 13.633 -16.625 -9.375 1 98.62 277 TYR A CA 1
ATOM 2159 C C . TYR A 1 277 ? 14.328 -17.078 -8.102 1 98.62 277 TYR A C 1
ATOM 2161 O O . TYR A 1 277 ? 15.492 -17.469 -8.133 1 98.62 277 TYR A O 1
ATOM 2169 N N . GLY A 1 278 ? 13.672 -16.938 -7.02 1 98.12 278 GLY A N 1
ATOM 2170 C CA . GLY A 1 278 ? 14.109 -17.422 -5.719 1 98.12 278 GLY A CA 1
ATOM 2171 C C . GLY A 1 278 ? 12.969 -17.656 -4.754 1 98.12 278 GLY A C 1
ATOM 2172 O O . GLY A 1 278 ? 11.883 -17.094 -4.918 1 98.12 278 GLY A O 1
ATOM 2173 N N . HIS A 1 279 ? 13.156 -18.531 -3.795 1 96.81 279 HIS A N 1
ATOM 2174 C CA . HIS A 1 279 ? 12.117 -18.75 -2.791 1 96.81 279 HIS A CA 1
ATOM 2175 C C . HIS A 1 279 ? 12.695 -19.438 -1.549 1 96.81 279 HIS A C 1
ATOM 2177 O O . HIS A 1 279 ? 13.703 -20.125 -1.628 1 96.81 279 HIS A O 1
ATOM 2183 N N . THR A 1 280 ? 12.102 -19.156 -0.46 1 95.38 280 THR A N 1
ATOM 2184 C CA . THR A 1 280 ? 12.414 -19.828 0.802 1 95.38 280 THR A CA 1
ATOM 2185 C C . THR A 1 280 ? 11.336 -20.844 1.155 1 95.38 280 THR A C 1
ATOM 2187 O O . THR A 1 280 ? 11.453 -21.562 2.156 1 95.38 280 THR A O 1
ATOM 2190 N N . THR A 1 281 ? 10.281 -20.891 0.361 1 93.62 281 THR A N 1
ATOM 2191 C CA . THR A 1 281 ? 9.172 -21.812 0.566 1 93.62 281 THR A CA 1
ATOM 2192 C C . THR A 1 281 ? 9.539 -23.219 0.054 1 93.62 281 THR A C 1
ATOM 2194 O O . THR A 1 281 ? 10.445 -23.359 -0.766 1 93.62 281 THR A O 1
ATOM 2197 N N . PRO A 1 282 ? 8.797 -24.203 0.465 1 92.75 282 PRO A N 1
ATOM 2198 C CA . PRO A 1 282 ? 9.055 -25.547 -0.036 1 92.75 282 PRO A CA 1
ATOM 2199 C C . PRO A 1 282 ? 8.906 -25.656 -1.553 1 92.75 282 PRO A C 1
ATOM 2201 O O . PRO A 1 282 ? 9.68 -26.375 -2.203 1 92.75 282 PRO A O 1
ATOM 2204 N N . THR A 1 283 ? 7.922 -24.984 -2.076 1 94.19 283 THR A N 1
ATOM 2205 C CA . THR A 1 283 ? 7.719 -25.047 -3.518 1 94.19 283 THR A CA 1
ATOM 2206 C C . THR A 1 283 ? 7.402 -23.672 -4.078 1 94.19 283 THR A C 1
ATOM 2208 O O . THR A 1 283 ? 6.914 -22.797 -3.357 1 94.19 283 THR A O 1
ATOM 2211 N N . PHE A 1 284 ? 7.738 -23.453 -5.277 1 96.12 284 PHE A N 1
ATOM 2212 C CA . PHE A 1 284 ? 7.387 -22.281 -6.07 1 96.12 284 PHE A CA 1
ATOM 2213 C C . PHE A 1 284 ? 7.215 -22.656 -7.539 1 96.12 284 PHE A C 1
ATOM 2215 O O . PHE A 1 284 ? 8.195 -22.953 -8.227 1 96.12 284 PHE A O 1
ATOM 2222 N N . TYR A 1 285 ? 5.961 -22.609 -8.062 1 97.56 285 TYR A N 1
ATOM 2223 C CA . TYR A 1 285 ? 5.633 -23.109 -9.398 1 97.56 285 TYR A CA 1
ATOM 2224 C C . TYR A 1 285 ? 5.395 -21.953 -10.367 1 97.56 285 TYR A C 1
ATOM 2226 O O . TYR A 1 285 ? 4.617 -21.047 -10.078 1 97.56 285 TYR A O 1
ATOM 2234 N N . PHE A 1 286 ? 6.066 -22 -11.492 1 98.44 286 PHE A N 1
ATOM 2235 C CA . PHE A 1 286 ? 5.914 -20.938 -12.484 1 98.44 286 PHE A CA 1
ATOM 2236 C C . PHE A 1 286 ? 6.262 -21.453 -13.875 1 98.44 286 PHE A C 1
ATOM 2238 O O . PHE A 1 286 ? 6.656 -22.625 -14.031 1 98.44 286 PHE A O 1
ATOM 2245 N N . GLY A 1 287 ? 5.945 -20.719 -14.859 1 98.5 287 GLY A N 1
ATOM 2246 C CA . GLY A 1 287 ? 6.316 -20.984 -16.25 1 98.5 287 GLY A CA 1
ATOM 2247 C C . GLY A 1 287 ? 6.434 -19.719 -17.078 1 98.5 287 GLY A C 1
ATOM 2248 O O . GLY A 1 287 ? 6.055 -18.641 -16.641 1 98.5 287 GLY A O 1
ATOM 2249 N N . PHE A 1 288 ? 7.086 -19.859 -18.203 1 98.38 288 PHE A N 1
ATOM 2250 C CA . PHE A 1 288 ? 7.188 -18.719 -19.109 1 98.38 288 PHE A CA 1
ATOM 2251 C C . PHE A 1 288 ? 7.137 -19.172 -20.562 1 98.38 288 PHE A C 1
ATOM 2253 O O . PHE A 1 288 ? 7.449 -20.312 -20.859 1 98.38 288 PHE A O 1
ATOM 2260 N N . ARG A 1 289 ? 6.645 -18.297 -21.328 1 97.81 289 ARG A N 1
ATOM 2261 C CA . ARG A 1 289 ? 6.668 -18.406 -22.781 1 97.81 289 ARG A CA 1
ATOM 2262 C C . ARG A 1 289 ? 7.426 -17.25 -23.422 1 97.81 289 ARG A C 1
ATOM 2264 O O . ARG A 1 289 ? 7.141 -16.094 -23.141 1 97.81 289 ARG A O 1
ATOM 2271 N N . SER A 1 290 ? 8.43 -17.547 -24.156 1 95.06 290 SER A N 1
ATOM 2272 C CA . SER A 1 290 ? 9.156 -16.609 -25.016 1 95.06 290 SER A CA 1
ATOM 2273 C C . SER A 1 290 ? 9.102 -17.047 -26.469 1 95.06 290 SER A C 1
ATOM 2275 O O . SER A 1 290 ? 8.578 -18.125 -26.797 1 95.06 290 SER A O 1
ATOM 2277 N N . PRO A 1 291 ? 9.516 -16.172 -27.406 1 89.25 291 PRO A N 1
ATOM 2278 C CA . PRO A 1 291 ? 9.422 -16.547 -28.828 1 89.25 291 PRO A CA 1
ATOM 2279 C C . PRO A 1 291 ? 10.078 -17.891 -29.125 1 89.25 291 PRO A C 1
ATOM 2281 O O . PRO A 1 291 ? 9.594 -18.625 -29.984 1 89.25 291 PRO A O 1
ATOM 2284 N N . ASN A 1 292 ? 11.055 -18.281 -28.328 1 89.19 292 ASN A N 1
ATOM 2285 C CA . ASN A 1 292 ? 11.836 -19.453 -28.734 1 89.19 292 ASN A CA 1
ATOM 2286 C C . ASN A 1 292 ? 11.617 -20.625 -27.781 1 89.19 292 ASN A C 1
ATOM 2288 O O . ASN A 1 292 ? 12.086 -21.734 -28.047 1 89.19 292 ASN A O 1
ATOM 2292 N N . GLN A 1 293 ? 10.867 -20.375 -26.719 1 93.62 293 GLN A N 1
ATOM 2293 C CA . GLN A 1 293 ? 10.758 -21.484 -25.781 1 93.62 293 GLN A CA 1
ATOM 2294 C C . GLN A 1 293 ? 9.57 -21.281 -24.828 1 93.62 293 GLN A C 1
ATOM 2296 O O . GLN A 1 293 ? 9.141 -20.156 -24.609 1 93.62 293 GLN A O 1
ATOM 2301 N N . THR A 1 294 ? 9 -22.344 -24.422 1 96.31 294 THR A N 1
ATOM 2302 C CA . THR A 1 294 ? 8.047 -22.438 -23.312 1 96.31 294 THR A CA 1
ATOM 2303 C C . THR A 1 294 ? 8.531 -23.422 -22.25 1 96.31 294 THR A C 1
ATOM 2305 O O . THR A 1 294 ? 8.906 -24.547 -22.578 1 96.31 294 THR A O 1
ATOM 2308 N N . ARG A 1 295 ? 8.586 -22.969 -21.016 1 97.75 295 ARG A N 1
ATOM 2309 C CA . ARG A 1 295 ? 9.07 -23.828 -19.938 1 97.75 295 ARG A CA 1
ATOM 2310 C C . ARG A 1 295 ? 8.141 -23.75 -18.719 1 97.75 295 ARG A C 1
ATOM 2312 O O . ARG A 1 295 ? 7.566 -22.688 -18.438 1 97.75 295 ARG A O 1
ATOM 2319 N N . ILE A 1 296 ? 7.969 -24.859 -18.094 1 98.31 296 ILE A N 1
ATOM 2320 C CA . ILE A 1 296 ? 7.262 -24.953 -16.828 1 98.31 296 ILE A CA 1
ATOM 2321 C C . ILE A 1 296 ? 8.211 -25.469 -15.742 1 98.31 296 ILE A C 1
ATOM 2323 O O . ILE A 1 296 ? 8.891 -26.484 -15.93 1 98.31 296 ILE A O 1
ATOM 2327 N N . ILE A 1 297 ? 8.32 -24.766 -14.688 1 97.94 297 ILE A N 1
ATOM 2328 C CA . ILE A 1 297 ? 9.258 -25.078 -13.609 1 97.94 297 ILE A CA 1
ATOM 2329 C C . ILE A 1 297 ? 8.492 -25.312 -12.312 1 97.94 297 ILE A C 1
ATOM 2331 O O . ILE A 1 297 ? 7.824 -24.406 -11.805 1 97.94 297 ILE A O 1
ATOM 2335 N N . LEU A 1 298 ? 8.531 -26.5 -11.797 1 96.5 298 LEU A N 1
ATOM 2336 C CA . LEU A 1 298 ? 8.039 -26.828 -10.469 1 96.5 298 LEU A CA 1
ATOM 2337 C C . LEU A 1 298 ? 9.18 -26.891 -9.461 1 96.5 298 LEU A C 1
ATOM 2339 O O . LEU A 1 298 ? 9.586 -27.969 -9.039 1 96.5 298 LEU A O 1
ATOM 2343 N N . SER A 1 299 ? 9.609 -25.703 -9.023 1 95.06 299 SER A N 1
ATOM 2344 C CA . SER A 1 299 ? 10.766 -25.609 -8.141 1 95.06 299 SER A CA 1
ATOM 2345 C C . SER A 1 299 ? 10.43 -26.062 -6.727 1 95.06 299 SER A C 1
ATOM 2347 O O . SER A 1 299 ? 9.359 -25.766 -6.203 1 95.06 299 SER A O 1
ATOM 2349 N N . SER A 1 300 ? 11.266 -26.812 -6.125 1 93.44 300 SER A N 1
ATOM 2350 C CA . SER A 1 300 ? 11.102 -27.297 -4.758 1 93.44 300 SER A CA 1
ATOM 2351 C C . SER A 1 300 ? 12.398 -27.172 -3.969 1 93.44 300 SER A C 1
ATOM 2353 O O . SER A 1 300 ? 13.492 -27.188 -4.547 1 93.44 300 SER A O 1
ATOM 2355 N N . SER A 1 301 ? 12.195 -26.906 -2.752 1 89.12 301 SER A N 1
ATOM 2356 C CA . SER A 1 301 ? 13.344 -26.875 -1.845 1 89.12 301 SER A CA 1
ATOM 2357 C C . SER A 1 301 ? 13.43 -28.156 -1.029 1 89.12 301 SER A C 1
ATOM 2359 O O . SER A 1 301 ? 12.414 -28.703 -0.605 1 89.12 301 SER A O 1
ATOM 2361 N N . ASP A 1 302 ? 14.625 -28.641 -0.809 1 78.25 302 ASP A N 1
ATOM 2362 C CA . ASP A 1 302 ? 14.82 -29.859 -0.025 1 78.25 302 ASP A CA 1
ATOM 2363 C C . ASP A 1 302 ? 14.781 -29.562 1.472 1 78.25 302 ASP A C 1
ATOM 2365 O O . ASP A 1 302 ? 14.656 -30.469 2.291 1 78.25 302 ASP A O 1
ATOM 2369 N N . LYS A 1 303 ? 15.133 -28.344 1.896 1 75.5 303 LYS A N 1
ATOM 2370 C CA . LYS A 1 303 ? 15.148 -27.938 3.297 1 75.5 303 LYS A CA 1
ATOM 2371 C C . LYS A 1 303 ? 14.305 -26.688 3.516 1 75.5 303 LYS A C 1
ATOM 2373 O O . LYS A 1 303 ? 14.461 -25.688 2.805 1 75.5 303 LYS A O 1
ATOM 2378 N N . MET A 1 304 ? 13.422 -26.938 4.5 1 69.31 304 MET A N 1
ATOM 2379 C CA . MET A 1 304 ? 12.602 -25.766 4.832 1 69.31 304 MET A CA 1
ATOM 2380 C C . MET A 1 304 ? 13.477 -24.594 5.254 1 69.31 304 MET A C 1
ATOM 2382 O O . MET A 1 304 ? 14.445 -24.766 5.996 1 69.31 304 MET A O 1
ATOM 2386 N N . GLY A 1 305 ? 13.148 -23.531 4.742 1 71.38 305 GLY A N 1
ATOM 2387 C CA . GLY A 1 305 ? 13.859 -22.328 5.145 1 71.38 305 GLY A CA 1
ATOM 2388 C C . GLY A 1 305 ? 15.109 -22.062 4.324 1 71.38 305 GLY A C 1
ATOM 2389 O O . GLY A 1 305 ? 15.773 -21.031 4.496 1 71.38 305 GLY A O 1
ATOM 2390 N N . HIS A 1 306 ? 15.391 -22.953 3.514 1 88.06 306 HIS A N 1
ATOM 2391 C CA . HIS A 1 306 ? 16.547 -22.766 2.646 1 88.06 306 HIS A CA 1
ATOM 2392 C C . HIS A 1 306 ? 16.188 -21.953 1.409 1 88.06 306 HIS A C 1
ATOM 2394 O O . HIS A 1 306 ? 15.109 -22.141 0.837 1 88.06 306 HIS A O 1
ATOM 2400 N N . PHE A 1 307 ? 17.078 -21 1.057 1 96.19 307 PHE A N 1
ATOM 2401 C CA . PHE A 1 307 ? 16.844 -20.141 -0.098 1 96.19 307 PHE A CA 1
ATOM 2402 C C . PHE A 1 307 ? 17.219 -20.859 -1.391 1 96.19 307 PHE A C 1
ATOM 2404 O O . PHE A 1 307 ? 18.344 -21.328 -1.547 1 96.19 307 PHE A O 1
ATOM 2411 N N . THR A 1 308 ? 16.297 -21.109 -2.246 1 97.44 308 THR A N 1
ATOM 2412 C CA . THR A 1 308 ? 16.484 -21.688 -3.574 1 97.44 308 THR A CA 1
ATOM 2413 C C . THR A 1 308 ? 16.516 -20.594 -4.637 1 97.44 308 THR A C 1
ATOM 2415 O O . THR A 1 308 ? 15.727 -19.656 -4.598 1 97.44 308 THR A O 1
ATOM 2418 N N . PHE A 1 309 ? 17.469 -20.688 -5.574 1 97.62 309 PHE A N 1
ATOM 2419 C CA . PHE A 1 309 ? 17.656 -19.656 -6.59 1 97.62 309 PHE A CA 1
ATOM 2420 C C . PHE A 1 309 ? 17.906 -20.281 -7.957 1 97.62 309 PHE A C 1
ATOM 2422 O O . PHE A 1 309 ? 18.5 -21.359 -8.047 1 97.62 309 PHE A O 1
ATOM 2429 N N . GLY A 1 310 ? 17.406 -19.656 -8.969 1 97.69 310 GLY A N 1
ATOM 2430 C CA . GLY A 1 310 ? 17.719 -20.016 -10.336 1 97.69 310 GLY A CA 1
ATOM 2431 C C . GLY A 1 310 ? 17.484 -18.891 -11.328 1 97.69 310 GLY A C 1
ATOM 2432 O O . GLY A 1 310 ? 16.969 -17.844 -10.961 1 97.69 310 GLY A O 1
ATOM 2433 N N . GLU A 1 311 ? 17.969 -19.016 -12.531 1 97.5 311 GLU A N 1
ATOM 2434 C CA . GLU A 1 311 ? 17.812 -18.016 -13.578 1 97.5 311 GLU A CA 1
ATOM 2435 C C . GLU A 1 311 ? 17.641 -18.656 -14.945 1 97.5 311 GLU A C 1
ATOM 2437 O O . GLU A 1 311 ? 18.094 -19.781 -15.172 1 97.5 311 GLU A O 1
ATOM 2442 N N . TYR A 1 312 ? 16.984 -17.984 -15.812 1 96.75 312 TYR A N 1
ATOM 2443 C CA . TYR A 1 312 ? 16.781 -18.391 -17.203 1 96.75 312 TYR A CA 1
ATOM 2444 C C . TYR A 1 312 ? 16.984 -17.234 -18.156 1 96.75 312 TYR A C 1
ATOM 2446 O O . TYR A 1 312 ? 16.656 -16.094 -17.828 1 96.75 312 TYR A O 1
ATOM 2454 N N . SER A 1 313 ? 17.531 -17.5 -19.281 1 95 313 SER A N 1
ATOM 2455 C CA . SER A 1 313 ? 17.516 -16.562 -20.391 1 95 313 SER A CA 1
ATOM 2456 C C . SER A 1 313 ? 16.281 -16.734 -21.266 1 95 313 SER A C 1
ATOM 2458 O O . SER A 1 313 ? 15.984 -17.844 -21.719 1 95 313 SER A O 1
ATOM 2460 N N . LEU A 1 314 ? 15.523 -15.664 -21.422 1 92.88 314 LEU A N 1
ATOM 2461 C CA . LEU A 1 314 ? 14.281 -15.773 -22.172 1 92.88 314 LEU A CA 1
ATOM 2462 C C . LEU A 1 314 ? 14.5 -15.414 -23.641 1 92.88 314 LEU A C 1
ATOM 2464 O O . LEU A 1 314 ? 13.539 -15.258 -24.406 1 92.88 314 LEU A O 1
ATOM 2468 N N . HIS A 1 315 ? 15.695 -15.234 -24.141 1 79.56 315 HIS A N 1
ATOM 2469 C CA . HIS A 1 315 ? 16.016 -14.984 -25.547 1 79.56 315 HIS A CA 1
ATOM 2470 C C . HIS A 1 315 ? 15.727 -16.219 -26.406 1 79.56 315 HIS A C 1
ATOM 2472 O O . HIS A 1 315 ? 15.828 -17.344 -25.922 1 79.56 315 HIS A O 1
ATOM 2478 N N . MET B 1 1 ? 16.266 12.93 28.578 1 67.12 1 MET B N 1
ATOM 2479 C CA . MET B 1 1 ? 15.219 12.055 28.047 1 67.12 1 MET B CA 1
ATOM 2480 C C . MET B 1 1 ? 14.641 12.625 26.766 1 67.12 1 MET B C 1
ATOM 2482 O O . MET B 1 1 ? 14.352 13.82 26.688 1 67.12 1 MET B O 1
ATOM 2486 N N . LYS B 1 2 ? 14.656 11.773 25.719 1 85.38 2 LYS B N 1
ATOM 2487 C CA . LYS B 1 2 ? 14.141 12.273 24.438 1 85.38 2 LYS B CA 1
ATOM 2488 C C . LYS B 1 2 ? 12.617 12.289 24.438 1 85.38 2 LYS B C 1
ATOM 2490 O O . LYS B 1 2 ? 11.977 11.312 24.828 1 85.38 2 LYS B O 1
ATOM 2495 N N . ASP B 1 3 ? 11.969 13.359 24.266 1 93.88 3 ASP B N 1
ATOM 2496 C CA . ASP B 1 3 ? 10.539 13.562 24.062 1 93.88 3 ASP B CA 1
ATOM 2497 C C . ASP B 1 3 ? 10.281 14.578 22.938 1 93.88 3 ASP B C 1
ATOM 2499 O O . ASP B 1 3 ? 10.258 15.781 23.188 1 93.88 3 ASP B O 1
ATOM 2503 N N . ILE B 1 4 ? 10.102 14.062 21.781 1 96.75 4 ILE B N 1
ATOM 2504 C CA . ILE B 1 4 ? 9.914 14.898 20.609 1 96.75 4 ILE B CA 1
ATOM 2505 C C . ILE B 1 4 ? 8.578 14.57 19.953 1 96.75 4 ILE B C 1
ATOM 2507 O O . ILE B 1 4 ? 8.266 13.406 19.703 1 96.75 4 ILE B O 1
ATOM 2511 N N . LEU B 1 5 ? 7.746 15.539 19.797 1 98.19 5 LEU B N 1
ATOM 2512 C CA . LEU B 1 5 ? 6.469 15.414 19.109 1 98.19 5 LEU B CA 1
ATOM 2513 C C . LEU B 1 5 ? 6.43 16.312 17.875 1 98.19 5 LEU B C 1
ATOM 2515 O O . LEU B 1 5 ? 6.707 17.516 17.969 1 98.19 5 LEU B O 1
ATOM 2519 N N . VAL B 1 6 ? 6.258 15.766 16.719 1 98.69 6 VAL B N 1
ATOM 2520 C CA . VAL B 1 6 ? 6.125 16.516 15.477 1 98.69 6 VAL B CA 1
ATOM 2521 C C . VAL B 1 6 ? 4.75 16.25 14.859 1 98.69 6 VAL B C 1
ATOM 2523 O O . VAL B 1 6 ? 4.328 15.102 14.734 1 98.69 6 VAL B O 1
ATOM 2526 N N . ILE B 1 7 ? 4.039 17.297 14.461 1 98.75 7 ILE B N 1
ATOM 2527 C CA . ILE B 1 7 ? 2.688 17.188 13.922 1 98.75 7 ILE B CA 1
ATOM 2528 C C . ILE B 1 7 ? 2.562 18.047 12.664 1 98.75 7 ILE B C 1
ATOM 2530 O O . ILE B 1 7 ? 2.926 19.219 12.664 1 98.75 7 ILE B O 1
ATOM 2534 N N . HIS B 1 8 ? 2.129 17.453 11.586 1 98.62 8 HIS B N 1
ATOM 2535 C CA . HIS B 1 8 ? 1.665 18.297 10.492 1 98.62 8 HIS B CA 1
ATOM 2536 C C . HIS B 1 8 ? 0.166 18.125 10.266 1 98.62 8 HIS B C 1
ATOM 2538 O O . HIS B 1 8 ? -0.391 17.062 10.516 1 98.62 8 HIS B O 1
ATOM 2544 N N . ILE B 1 9 ? -0.482 19.172 9.766 1 97.31 9 ILE B N 1
ATOM 2545 C CA . ILE B 1 9 ? -1.922 19.109 9.531 1 97.31 9 ILE B CA 1
ATOM 2546 C C . ILE B 1 9 ? -2.209 19.25 8.039 1 97.31 9 ILE B C 1
ATOM 2548 O O . ILE B 1 9 ? -3.266 19.75 7.645 1 97.31 9 ILE B O 1
ATOM 2552 N N . GLY B 1 10 ? -1.171 18.844 7.219 1 95.56 10 GLY B N 1
ATOM 2553 C CA . GLY B 1 10 ? -1.448 18.625 5.805 1 95.56 10 GLY B CA 1
ATOM 2554 C C . GLY B 1 10 ? -0.768 19.641 4.906 1 95.56 10 GLY B C 1
ATOM 2555 O O . GLY B 1 10 ? -0.408 20.734 5.352 1 95.56 10 GLY B O 1
ATOM 2556 N N . ALA B 1 11 ? -0.5 19.25 3.707 1 94.25 11 ALA B N 1
ATOM 2557 C CA . ALA B 1 11 ? -0.038 20.078 2.6 1 94.25 11 ALA B CA 1
ATOM 2558 C C . ALA B 1 11 ? -1.181 20.391 1.638 1 94.25 11 ALA B C 1
ATOM 2560 O O . ALA B 1 11 ? -1.992 19.516 1.32 1 94.25 11 ALA B O 1
ATOM 2561 N N . GLY B 1 12 ? -1.276 21.578 1.272 1 91.06 12 GLY B N 1
ATOM 2562 C CA . GLY B 1 12 ? -2.326 22.016 0.366 1 91.06 12 GLY B CA 1
ATOM 2563 C C . GLY B 1 12 ? -2.459 23.516 0.284 1 91.06 12 GLY B C 1
ATOM 2564 O O . GLY B 1 12 ? -1.462 24.219 0.116 1 91.06 12 GLY B O 1
ATOM 2565 N N . LYS B 1 13 ? -3.701 23.953 0.279 1 88.75 13 LYS B N 1
ATOM 2566 C CA . LYS B 1 13 ? -4.016 25.375 0.273 1 88.75 13 LYS B CA 1
ATOM 2567 C C . LYS B 1 13 ? -4.902 25.75 1.458 1 88.75 13 LYS B C 1
ATOM 2569 O O . LYS B 1 13 ? -6.129 25.781 1.335 1 88.75 13 LYS B O 1
ATOM 2574 N N . HIS B 1 14 ? -4.277 26.047 2.555 1 90.19 14 HIS B N 1
ATOM 2575 C CA . HIS B 1 14 ? -5 26.438 3.762 1 90.19 14 HIS B CA 1
ATOM 2576 C C . HIS B 1 14 ? -5.574 27.844 3.637 1 90.19 14 HIS B C 1
ATOM 2578 O O . HIS B 1 14 ? -5.016 28.688 2.934 1 90.19 14 HIS B O 1
ATOM 2584 N N . ASP B 1 15 ? -6.645 28 4.293 1 88 15 ASP B N 1
ATOM 2585 C CA . ASP B 1 15 ? -7.277 29.312 4.316 1 88 15 ASP B CA 1
ATOM 2586 C C . ASP B 1 15 ? -6.465 30.297 5.152 1 88 15 ASP B C 1
ATOM 2588 O O . ASP B 1 15 ? -6.398 30.188 6.375 1 88 15 ASP B O 1
ATOM 2592 N N . PRO B 1 16 ? -5.977 31.297 4.535 1 89.06 16 PRO B N 1
ATOM 2593 C CA . PRO B 1 16 ? -5.156 32.25 5.285 1 89.06 16 PRO B CA 1
ATOM 2594 C C . PRO B 1 16 ? -5.934 32.969 6.387 1 89.06 16 PRO B C 1
ATOM 2596 O O . PRO B 1 16 ? -5.352 33.375 7.395 1 89.06 16 PRO B O 1
ATOM 2599 N N . ASN B 1 17 ? -7.215 33.031 6.211 1 92.25 17 ASN B N 1
ATOM 2600 C CA . ASN B 1 17 ? -8.047 33.719 7.203 1 92.25 17 ASN B CA 1
ATOM 2601 C C . ASN B 1 17 ? -8.18 32.875 8.477 1 92.25 17 ASN B C 1
ATOM 2603 O O . ASN B 1 17 ? -8.633 33.406 9.508 1 92.25 17 ASN B O 1
ATOM 2607 N N . LYS B 1 18 ? -7.711 31.672 8.445 1 93.88 18 LYS B N 1
ATOM 2608 C CA . LYS B 1 18 ? -7.836 30.797 9.602 1 93.88 18 LYS B CA 1
ATOM 2609 C C . LYS B 1 18 ? -6.473 30.484 10.211 1 93.88 18 LYS B C 1
ATOM 2611 O O . LYS B 1 18 ? -6.328 29.531 10.977 1 93.88 18 LYS B O 1
ATOM 2616 N N . SER B 1 19 ? -5.531 31.25 9.914 1 95.06 19 SER B N 1
ATOM 2617 C CA . SER B 1 19 ? -4.16 31.016 10.359 1 95.06 19 SER B CA 1
ATOM 2618 C C . SER B 1 19 ? -4.082 30.938 11.883 1 95.06 19 SER B C 1
ATOM 2620 O O . SER B 1 19 ? -3.42 30.047 12.422 1 95.06 19 SER B O 1
ATOM 2622 N N . LYS B 1 20 ? -4.738 31.859 12.562 1 97.25 20 LYS B N 1
ATOM 2623 C CA . LYS B 1 20 ? -4.727 31.875 14.023 1 97.25 20 LYS B CA 1
ATOM 2624 C C . LYS B 1 20 ? -5.348 30.594 14.586 1 97.25 20 LYS B C 1
ATOM 2626 O O . LYS B 1 20 ? -4.875 30.062 15.586 1 97.25 20 LYS B O 1
ATOM 2631 N N . LYS B 1 21 ? -6.395 30.172 13.938 1 97.25 21 LYS B N 1
ATOM 2632 C CA . LYS B 1 21 ? -7.062 28.953 14.383 1 97.25 21 LYS B CA 1
ATOM 2633 C C . LYS B 1 21 ? -6.164 27.734 14.195 1 97.25 21 LYS B C 1
ATOM 2635 O O . LYS B 1 21 ? -6.117 26.844 15.055 1 97.25 21 LYS B O 1
ATOM 2640 N N . TYR B 1 22 ? -5.484 27.703 13.086 1 96.94 22 TYR B N 1
ATOM 2641 C CA . TYR B 1 22 ? -4.547 26.609 12.844 1 96.94 22 TYR B CA 1
ATOM 2642 C C . TYR B 1 22 ? -3.439 26.594 13.891 1 96.94 22 TYR B C 1
ATOM 2644 O O . TYR B 1 22 ? -3.068 25.547 14.406 1 96.94 22 TYR B O 1
ATOM 2652 N N . LYS B 1 23 ? -2.943 27.781 14.188 1 98 23 LYS B N 1
ATOM 2653 C CA . LYS B 1 23 ? -1.884 27.891 15.18 1 98 23 LYS B CA 1
ATOM 2654 C C . LYS B 1 23 ? -2.357 27.391 16.547 1 98 23 LYS B C 1
ATOM 2656 O O . LYS B 1 23 ? -1.64 26.641 17.219 1 98 23 LYS B O 1
ATOM 2661 N N . THR B 1 24 ? -3.498 27.828 16.875 1 98.5 24 THR B N 1
ATOM 2662 C CA . THR B 1 24 ? -4.062 27.422 18.156 1 98.5 24 THR B CA 1
ATOM 2663 C C . THR B 1 24 ? -4.266 25.906 18.203 1 98.5 24 THR B C 1
ATOM 2665 O O . THR B 1 24 ? -3.963 25.266 19.219 1 98.5 24 THR B O 1
ATOM 2668 N N . LEU B 1 25 ? -4.766 25.375 17.141 1 98.19 25 LEU B N 1
ATOM 2669 C CA . LEU B 1 25 ? -4.992 23.922 17.047 1 98.19 25 LEU B CA 1
ATOM 2670 C C . LEU B 1 25 ? -3.688 23.156 17.25 1 98.19 25 LEU B C 1
ATOM 2672 O O . LEU B 1 25 ? -3.625 22.219 18.047 1 98.19 25 LEU B O 1
ATOM 2676 N N . LEU B 1 26 ? -2.664 23.562 16.547 1 98.5 26 LEU B N 1
ATOM 2677 C CA . LEU B 1 26 ? -1.364 22.906 16.625 1 98.5 26 LEU B CA 1
ATOM 2678 C C . LEU B 1 26 ? -0.767 23.047 18.031 1 98.5 26 LEU B C 1
ATOM 2680 O O . LEU B 1 26 ? -0.198 22.094 18.562 1 98.5 26 LEU B O 1
ATOM 2684 N N . ARG B 1 27 ? -0.889 24.25 18.578 1 98.44 27 ARG B N 1
ATOM 2685 C CA . ARG B 1 27 ? -0.378 24.469 19.922 1 98.44 27 ARG B CA 1
ATOM 2686 C C . ARG B 1 27 ? -1.04 23.531 20.922 1 98.44 27 ARG B C 1
ATOM 2688 O O . ARG B 1 27 ? -0.366 22.953 21.781 1 98.44 27 ARG B O 1
ATOM 2695 N N . ASN B 1 28 ? -2.297 23.453 20.797 1 98.75 28 ASN B N 1
ATOM 2696 C CA . ASN B 1 28 ? -3.037 22.562 21.672 1 98.75 28 ASN B CA 1
ATOM 2697 C C . ASN B 1 28 ? -2.596 21.109 21.5 1 98.75 28 ASN B C 1
ATOM 2699 O O . ASN B 1 28 ? -2.383 20.391 22.484 1 98.75 28 ASN B O 1
ATOM 2703 N N . ALA B 1 29 ? -2.496 20.656 20.312 1 98.69 29 ALA B N 1
ATOM 2704 C CA . ALA B 1 29 ? -2.096 19.281 20.047 1 98.69 29 ALA B CA 1
ATOM 2705 C C . ALA B 1 29 ? -0.683 19 20.547 1 98.69 29 ALA B C 1
ATOM 2707 O O . ALA B 1 29 ? -0.423 17.953 21.156 1 98.69 29 ALA B O 1
ATOM 2708 N N . LEU B 1 30 ? 0.202 19.938 20.359 1 98.62 30 LEU B N 1
ATOM 2709 C CA . LEU B 1 30 ? 1.6 19.781 20.75 1 98.62 30 LEU B CA 1
ATOM 2710 C C . LEU B 1 30 ? 1.747 19.75 22.266 1 98.62 30 LEU B C 1
ATOM 2712 O O . LEU B 1 30 ? 2.762 19.281 22.781 1 98.62 30 LEU B O 1
ATOM 2716 N N . SER B 1 31 ? 0.822 20.266 22.969 1 97.81 31 SER B N 1
ATOM 2717 C CA . SER B 1 31 ? 0.892 20.312 24.422 1 97.81 31 SER B CA 1
ATOM 2718 C C . SER B 1 31 ? 0.552 18.953 25.031 1 97.81 31 SER B C 1
ATOM 2720 O O . SER B 1 31 ? 0.751 18.75 26.234 1 97.81 31 SER B O 1
ATOM 2722 N N . LYS B 1 32 ? 0.079 18.031 24.203 1 97.56 32 LYS B N 1
ATOM 2723 C CA . LYS B 1 32 ? -0.322 16.719 24.719 1 97.56 32 LYS B CA 1
ATOM 2724 C C . LYS B 1 32 ? 0.889 15.82 24.922 1 97.56 32 LYS B C 1
ATOM 2726 O O . LYS B 1 32 ? 1.952 16.062 24.344 1 97.56 32 LYS B O 1
ATOM 2731 N N . THR B 1 33 ? 0.702 14.719 25.719 1 93.12 33 THR B N 1
ATOM 2732 C CA . THR B 1 33 ? 1.836 13.898 26.125 1 93.12 33 THR B CA 1
ATOM 2733 C C . THR B 1 33 ? 1.867 12.594 25.344 1 93.12 33 THR B C 1
ATOM 2735 O O . THR B 1 33 ? 2.848 11.844 25.406 1 93.12 33 THR B O 1
ATOM 2738 N N . SER B 1 34 ? 0.751 12.297 24.672 1 94.31 34 SER B N 1
ATOM 2739 C CA . SER B 1 34 ? 0.721 11.07 23.891 1 94.31 34 SER B CA 1
ATOM 2740 C C . SER B 1 34 ? 0.243 11.328 22.469 1 94.31 34 SER B C 1
ATOM 2742 O O . SER B 1 34 ? -0.428 12.336 22.203 1 94.31 34 SER B O 1
ATOM 2744 N N . ILE B 1 35 ? 0.581 10.453 21.641 1 96.44 35 ILE B N 1
ATOM 2745 C CA . ILE B 1 35 ? 0.22 10.578 20.234 1 96.44 35 ILE B CA 1
ATOM 2746 C C . ILE B 1 35 ? -1.294 10.461 20.078 1 96.44 35 ILE B C 1
ATOM 2748 O O . ILE B 1 35 ? -1.887 11.117 19.219 1 96.44 35 ILE B O 1
ATOM 2752 N N . VAL B 1 36 ? -1.956 9.633 20.891 1 97.12 36 VAL B N 1
ATOM 2753 C CA . VAL B 1 36 ? -3.402 9.453 20.828 1 97.12 36 VAL B CA 1
ATOM 2754 C C . VAL B 1 36 ? -4.105 10.742 21.234 1 97.12 36 VAL B C 1
ATOM 2756 O O . VAL B 1 36 ? -5.055 11.172 20.578 1 97.12 36 VAL B O 1
ATOM 2759 N N . GLU B 1 37 ? -3.605 11.344 22.266 1 97.94 37 GLU B N 1
ATOM 2760 C CA . GLU B 1 37 ? -4.195 12.602 22.719 1 97.94 37 GLU B CA 1
ATOM 2761 C C . GLU B 1 37 ? -3.99 13.703 21.688 1 97.94 37 GLU B C 1
ATOM 2763 O O . GLU B 1 37 ? -4.895 14.508 21.438 1 97.94 37 GLU B O 1
ATOM 2768 N N . ALA B 1 38 ? -2.773 13.789 21.188 1 98.5 38 ALA B N 1
ATOM 2769 C CA . ALA B 1 38 ? -2.488 14.789 20.156 1 98.5 38 ALA B CA 1
ATOM 2770 C C . ALA B 1 38 ? -3.379 14.594 18.938 1 98.5 38 ALA B C 1
ATOM 2772 O O . ALA B 1 38 ? -3.949 15.555 18.406 1 98.5 38 ALA B O 1
ATOM 2773 N N . SER B 1 39 ? -3.5 13.344 18.531 1 98.25 39 SER B N 1
ATOM 2774 C CA . SER B 1 39 ? -4.332 13.039 17.375 1 98.25 39 SER B CA 1
ATOM 2775 C C . SER B 1 39 ? -5.793 13.383 17.625 1 98.25 39 SER B C 1
ATOM 2777 O O . SER B 1 39 ? -6.504 13.828 16.734 1 98.25 39 SER B O 1
ATOM 2779 N N . ASP B 1 40 ? -6.215 13.117 18.828 1 98 40 ASP B N 1
ATOM 2780 C CA . ASP B 1 40 ? -7.598 13.406 19.188 1 98 40 ASP B CA 1
ATOM 2781 C C . ASP B 1 40 ? -7.914 14.891 19.016 1 98 40 ASP B C 1
ATOM 2783 O O . ASP B 1 40 ? -8.984 15.242 18.516 1 98 40 ASP B O 1
ATOM 2787 N N . VAL B 1 41 ? -7.023 15.719 19.422 1 98.44 41 VAL B N 1
ATOM 2788 C CA . VAL B 1 41 ? -7.188 17.156 19.266 1 98.44 41 VAL B CA 1
ATOM 2789 C C . VAL B 1 41 ? -7.332 17.516 17.797 1 98.44 41 VAL B C 1
ATOM 2791 O O . VAL B 1 41 ? -8.25 18.25 17.406 1 9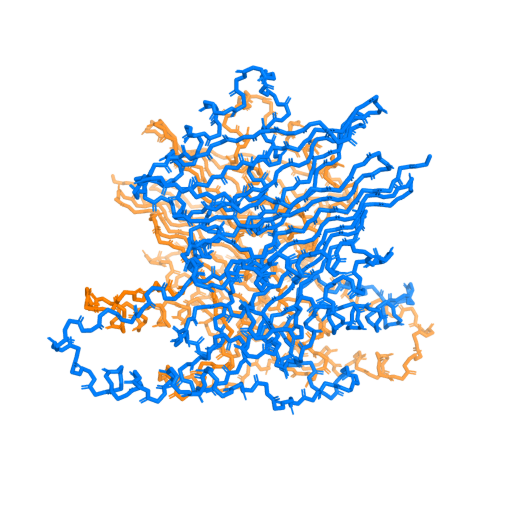8.44 41 VAL B O 1
ATOM 2794 N N . ILE B 1 42 ? -6.484 16.984 16.984 1 97.75 42 ILE B N 1
ATOM 2795 C CA . ILE B 1 42 ? -6.434 17.312 15.555 1 97.75 42 ILE B CA 1
ATOM 2796 C C . ILE B 1 42 ? -7.656 16.75 14.852 1 97.75 42 ILE B C 1
ATOM 2798 O O . ILE B 1 42 ? -8.328 17.453 14.086 1 97.75 42 ILE B O 1
ATOM 2802 N N . GLU B 1 43 ? -7.988 15.508 15.109 1 96.75 43 GLU B N 1
ATOM 2803 C CA . GLU B 1 43 ? -9.016 14.781 14.375 1 96.75 43 GLU B CA 1
ATOM 2804 C C . GLU B 1 43 ? -10.414 15.219 14.805 1 96.75 43 GLU B C 1
ATOM 2806 O O . GLU B 1 43 ? -11.398 14.977 14.102 1 96.75 43 GLU B O 1
ATOM 2811 N N . SER B 1 44 ? -10.531 15.867 15.922 1 95.94 44 SER B N 1
ATOM 2812 C CA . SER B 1 44 ? -11.82 16.359 16.406 1 95.94 44 SER B CA 1
ATOM 2813 C C . SER B 1 44 ? -12.125 17.75 15.852 1 95.94 44 SER B C 1
ATOM 2815 O O . SER B 1 44 ? -13.219 18.281 16.062 1 95.94 44 SER B O 1
ATOM 2817 N N . SER B 1 45 ? -11.203 18.328 15.18 1 94.88 45 SER B N 1
ATOM 2818 C CA . SER B 1 45 ? -11.375 19.688 14.664 1 94.88 45 SER B CA 1
ATOM 2819 C C . SER B 1 45 ? -11.828 19.672 13.211 1 94.88 45 SER B C 1
ATOM 2821 O O . SER B 1 45 ? -11.242 18.969 12.375 1 94.88 45 SER B O 1
ATOM 2823 N N . PRO B 1 46 ? -12.812 20.453 12.875 1 92.12 46 PRO B N 1
ATOM 2824 C CA . PRO B 1 46 ? -13.25 20.531 11.484 1 92.12 46 PRO B CA 1
ATOM 2825 C C . PRO B 1 46 ? -12.289 21.328 10.609 1 92.12 46 PRO B C 1
ATOM 2827 O O . PRO B 1 46 ? -12.531 21.5 9.406 1 92.12 46 PRO B O 1
ATOM 2830 N N . LEU B 1 47 ? -11.148 21.828 11.242 1 92.88 47 LEU B N 1
ATOM 2831 C CA . LEU B 1 47 ? -10.156 22.578 10.477 1 92.88 47 LEU B CA 1
ATOM 2832 C C . LEU B 1 47 ? -9.305 21.641 9.633 1 92.88 47 LEU B C 1
ATOM 2834 O O . LEU B 1 47 ? -8.625 22.078 8.695 1 92.88 47 LEU B O 1
ATOM 2838 N N . THR B 1 48 ? -9.297 20.391 10.023 1 94.12 48 THR B N 1
ATOM 2839 C CA . THR B 1 48 ? -8.453 19.422 9.32 1 94.12 48 THR B CA 1
ATOM 2840 C C . THR B 1 48 ? -9.305 18.422 8.555 1 94.12 48 THR B C 1
ATOM 2842 O O . THR B 1 48 ? -10.508 18.312 8.789 1 94.12 48 THR B O 1
ATOM 2845 N N . ASN B 1 49 ? -8.688 17.781 7.59 1 92.88 49 ASN B N 1
ATOM 2846 C CA . ASN B 1 49 ? -9.375 16.828 6.727 1 92.88 49 ASN B CA 1
ATOM 2847 C C . ASN B 1 49 ? -9.188 15.391 7.207 1 92.88 49 ASN B C 1
ATOM 2849 O O . ASN B 1 49 ? -8.672 14.547 6.469 1 92.88 49 ASN B O 1
ATOM 2853 N N . THR B 1 50 ? -9.578 15.117 8.406 1 95.38 50 THR B N 1
ATOM 2854 C CA . THR B 1 50 ? -9.562 13.789 9.016 1 95.38 50 THR B CA 1
ATOM 2855 C C . THR B 1 50 ? -10.547 13.719 10.18 1 95.38 50 THR B C 1
ATOM 2857 O O . THR B 1 50 ? -10.703 14.688 10.922 1 95.38 50 THR B O 1
ATOM 2860 N N . GLY B 1 51 ? -11.172 12.531 10.273 1 93.56 51 GLY B N 1
ATOM 2861 C CA . GLY B 1 51 ? -12.125 12.375 11.367 1 93.56 51 GLY B CA 1
ATOM 2862 C C . GLY B 1 51 ? -13.344 13.266 11.227 1 93.56 51 GLY B C 1
ATOM 2863 O O . GLY B 1 51 ? -13.969 13.312 10.156 1 93.56 51 GLY B O 1
ATOM 2864 N N . TYR B 1 52 ? -13.664 13.992 12.219 1 92.75 52 TYR B N 1
ATOM 2865 C CA . TYR B 1 52 ? -14.852 14.836 12.25 1 92.75 52 TYR B CA 1
ATOM 2866 C C . TYR B 1 52 ? -14.727 15.984 11.258 1 92.75 52 TYR B C 1
ATOM 2868 O O . TYR B 1 52 ? -13.75 16.734 11.289 1 92.75 52 TYR B O 1
ATOM 2876 N N . GLY B 1 53 ? -15.719 16.062 10.352 1 91.31 53 GLY B N 1
ATOM 2877 C CA . GLY B 1 53 ? -15.797 17.203 9.453 1 91.31 53 GLY B CA 1
ATOM 2878 C C . GLY B 1 53 ? -14.914 17.062 8.227 1 91.31 53 GLY B C 1
ATOM 2879 O O . GLY B 1 53 ? -14.758 18 7.449 1 91.31 53 GLY B O 1
ATOM 2880 N N . SER B 1 54 ? -14.352 15.898 8.039 1 92.81 54 SER B N 1
ATOM 2881 C CA . SER B 1 54 ? -13.461 15.719 6.898 1 92.81 54 SER B CA 1
ATOM 2882 C C . SER B 1 54 ? -14.242 15.656 5.59 1 92.81 54 SER B C 1
ATOM 2884 O O . SER B 1 54 ? -15.469 15.781 5.594 1 92.81 54 SER B O 1
ATOM 2886 N N . SER B 1 55 ? -13.531 15.594 4.504 1 91 55 SER B N 1
ATOM 2887 C CA . SER B 1 55 ? -14.094 15.586 3.158 1 91 55 SER B CA 1
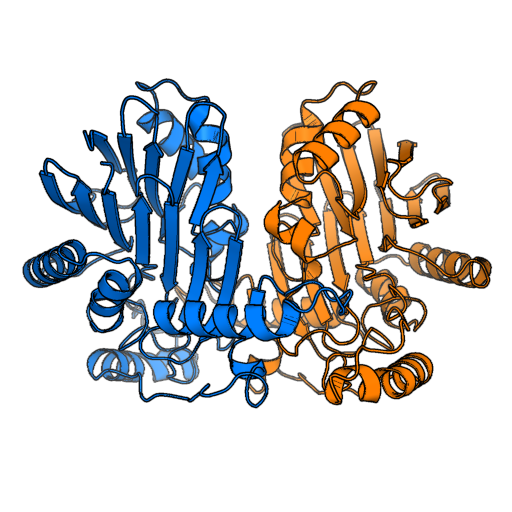ATOM 2888 C C . SER B 1 55 ? -15.125 14.477 2.994 1 91 55 SER B C 1
ATOM 2890 O O . SER B 1 55 ? -14.93 13.367 3.492 1 91 55 SER B O 1
ATOM 2892 N N . LEU B 1 56 ? -16.156 14.82 2.293 1 91.62 56 LEU B N 1
ATOM 2893 C CA . LEU B 1 56 ? -17.219 13.844 2.064 1 91.62 56 LEU B CA 1
ATOM 2894 C C . LEU B 1 56 ? -17.016 13.125 0.737 1 91.62 56 LEU B C 1
ATOM 2896 O O . LEU B 1 56 ? -16.609 13.734 -0.25 1 91.62 56 LEU B O 1
ATOM 2900 N N . ASN B 1 57 ? -17.328 11.836 0.736 1 90.75 57 ASN B N 1
ATOM 2901 C CA . ASN B 1 57 ? -17.281 11.086 -0.514 1 90.75 57 ASN B CA 1
ATOM 2902 C C . ASN B 1 57 ? -18.516 11.359 -1.374 1 90.75 57 ASN B C 1
ATOM 2904 O O . ASN B 1 57 ? -19.359 12.195 -1.02 1 90.75 57 ASN B O 1
ATOM 2908 N N . LEU B 1 58 ? -18.656 10.727 -2.48 1 87.75 58 LEU B N 1
ATOM 2909 C CA . LEU B 1 58 ? -19.719 10.961 -3.451 1 87.75 58 LEU B CA 1
ATOM 2910 C C . LEU B 1 58 ? -21.094 10.742 -2.82 1 87.75 58 LEU B C 1
ATOM 2912 O O . LEU B 1 58 ? -22.094 11.32 -3.271 1 87.75 58 LEU B O 1
ATOM 2916 N N . LEU B 1 59 ? -21.188 9.961 -1.75 1 89.88 59 LEU B N 1
ATOM 2917 C CA . LEU B 1 59 ? -22.453 9.656 -1.089 1 89.88 59 LEU B CA 1
ATOM 2918 C C . LEU B 1 59 ? -22.672 10.594 0.096 1 89.88 59 LEU B C 1
ATOM 2920 O O . LEU B 1 59 ? -23.625 10.406 0.865 1 89.88 59 LEU B O 1
ATOM 2924 N N . GLY B 1 60 ? -21.766 11.516 0.256 1 89.81 60 GLY B N 1
ATOM 2925 C CA . GLY B 1 60 ? -21.922 12.477 1.333 1 89.81 60 GLY B CA 1
ATOM 2926 C C . GLY B 1 60 ? -21.531 11.922 2.691 1 89.81 60 GLY B C 1
ATOM 2927 O O . GLY B 1 60 ? -22.078 12.336 3.715 1 89.81 60 GLY B O 1
ATOM 2928 N N . LYS B 1 61 ? -20.656 10.969 2.668 1 92.12 61 LYS B N 1
ATOM 2929 C CA . LYS B 1 61 ? -20.234 10.328 3.91 1 92.12 61 LYS B CA 1
ATOM 2930 C C . LYS B 1 61 ? -18.734 10.5 4.137 1 92.12 61 LYS B C 1
ATOM 2932 O O . LYS B 1 61 ? -17.969 10.688 3.184 1 92.12 61 LYS B O 1
ATOM 2937 N N . VAL B 1 62 ? -18.391 10.477 5.422 1 93.38 62 VAL B N 1
ATOM 2938 C CA . VAL B 1 62 ? -16.984 10.539 5.785 1 93.38 62 VAL B CA 1
ATOM 2939 C C . VAL B 1 62 ? -16.375 9.141 5.754 1 93.38 62 VAL B C 1
ATOM 2941 O O . VAL B 1 62 ? -16.953 8.195 6.281 1 93.38 62 VAL B O 1
ATOM 2944 N N . GLU B 1 63 ? -15.328 8.977 5.113 1 94.38 63 GLU B N 1
ATOM 2945 C CA . GLU B 1 63 ? -14.508 7.77 5.074 1 94.38 63 GLU B CA 1
ATOM 2946 C C . GLU B 1 63 ? -13.023 8.117 5.203 1 94.38 63 GLU B C 1
ATOM 2948 O O . GLU B 1 63 ? -12.445 8.734 4.309 1 94.38 63 GLU B O 1
ATOM 2953 N N . CYS B 1 64 ? -12.414 7.629 6.324 1 96.44 64 CYS B N 1
ATOM 2954 C CA . CYS B 1 64 ? -11.016 7.988 6.574 1 96.44 64 CYS B CA 1
ATOM 2955 C C . CYS B 1 64 ? -10.117 6.758 6.492 1 96.44 64 CYS B C 1
ATOM 2957 O O . CYS B 1 64 ? -10.578 5.633 6.688 1 96.44 64 CYS B O 1
ATOM 2959 N N . ASP B 1 65 ? -8.945 6.965 6.133 1 98.38 65 ASP B N 1
ATOM 2960 C CA . ASP B 1 65 ? -7.875 5.973 6.211 1 98.38 65 ASP B CA 1
ATOM 2961 C C . ASP B 1 65 ? -6.84 6.355 7.266 1 98.38 65 ASP B C 1
ATOM 2963 O O . ASP B 1 65 ? -6.602 7.543 7.504 1 98.38 65 ASP B O 1
ATOM 2967 N N . ALA B 1 66 ? -6.242 5.387 7.863 1 98.69 66 ALA B N 1
ATOM 2968 C CA . ALA B 1 66 ? -5.211 5.648 8.867 1 98.69 66 ALA B CA 1
ATOM 2969 C C . ALA B 1 66 ? -4.219 4.492 8.945 1 98.69 66 ALA B C 1
ATOM 2971 O O . ALA B 1 66 ? -4.57 3.346 8.664 1 98.69 66 ALA B O 1
ATOM 2972 N N . SER B 1 67 ? -3.016 4.766 9.297 1 98.81 67 SER B N 1
ATOM 2973 C CA . SER B 1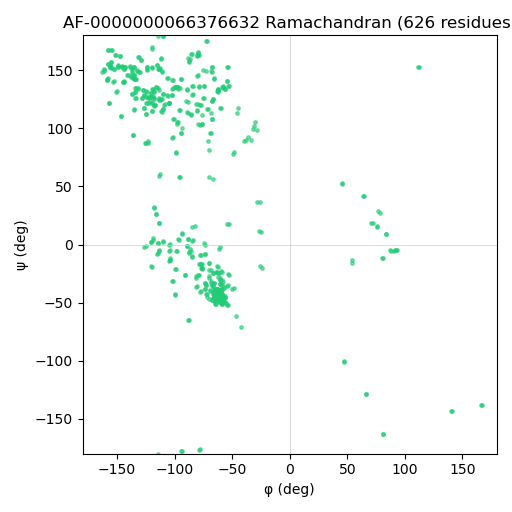 67 ? -1.982 3.764 9.539 1 98.81 67 SER B CA 1
ATOM 2974 C C . SER B 1 67 ? -1.018 4.211 10.625 1 98.81 67 SER B C 1
ATOM 2976 O O . SER B 1 67 ? -1.009 5.383 11.016 1 98.81 67 SER B O 1
ATOM 2978 N N . PHE B 1 68 ? -0.293 3.27 11.156 1 98.69 68 PHE B N 1
ATOM 2979 C CA . PHE B 1 68 ? 0.687 3.57 12.195 1 98.69 68 PHE B CA 1
ATOM 2980 C C . PHE B 1 68 ? 1.927 2.699 12.039 1 98.69 68 PHE B C 1
ATOM 2982 O O . PHE B 1 68 ? 1.878 1.652 11.391 1 98.69 68 PHE B O 1
ATOM 2989 N N . ILE B 1 69 ? 3.037 3.189 12.492 1 98 69 ILE B N 1
ATOM 2990 C CA . ILE B 1 69 ? 4.277 2.453 12.711 1 98 69 ILE B CA 1
ATOM 2991 C C . ILE B 1 69 ? 4.766 2.676 14.141 1 98 69 ILE B C 1
ATOM 2993 O O . ILE B 1 69 ? 4.957 3.816 14.57 1 98 69 ILE B O 1
ATOM 2997 N N . THR B 1 70 ? 4.859 1.677 14.938 1 95.62 70 THR B N 1
ATOM 2998 C CA . THR B 1 70 ? 5.465 1.719 16.266 1 95.62 70 THR B CA 1
ATOM 2999 C C . THR B 1 70 ? 6.566 0.672 16.391 1 95.62 70 THR B C 1
ATOM 3001 O O . THR B 1 70 ? 6.289 -0.527 16.453 1 95.62 70 THR B O 1
ATOM 3004 N N . ASN B 1 71 ? 7.75 1.126 16.5 1 87.31 71 ASN B N 1
ATOM 3005 C CA . ASN B 1 71 ? 8.898 0.227 16.484 1 87.31 71 ASN B CA 1
ATOM 3006 C C . ASN B 1 71 ? 8.805 -0.785 15.344 1 87.31 71 ASN B C 1
ATOM 3008 O O . ASN B 1 71 ? 8.883 -0.415 14.172 1 87.31 71 ASN B O 1
ATOM 3012 N N . ASP B 1 72 ? 8.383 -1.998 15.672 1 80.5 72 ASP B N 1
ATOM 3013 C CA . ASP B 1 72 ? 8.398 -3.002 14.617 1 80.5 72 ASP B CA 1
ATOM 3014 C C . ASP B 1 72 ? 6.977 -3.367 14.188 1 80.5 72 ASP B C 1
ATOM 3016 O O . ASP B 1 72 ? 6.785 -4.199 13.297 1 80.5 72 ASP B O 1
ATOM 3020 N N . LYS B 1 73 ? 6.016 -2.727 14.766 1 92.31 73 LYS B N 1
ATOM 3021 C CA . LYS B 1 73 ? 4.625 -2.996 14.414 1 92.31 73 LYS B CA 1
ATOM 3022 C C . LYS B 1 73 ? 4.098 -1.965 13.422 1 92.31 73 LYS B C 1
ATOM 3024 O O . LYS B 1 73 ? 4.41 -0.777 13.523 1 92.31 73 LYS B O 1
ATOM 3029 N N . ILE B 1 74 ? 3.443 -2.428 12.477 1 96.44 74 ILE B N 1
ATOM 3030 C CA . ILE B 1 74 ? 2.836 -1.573 11.461 1 96.44 74 ILE B CA 1
ATOM 3031 C C . ILE B 1 74 ? 1.402 -2.027 11.195 1 96.44 74 ILE B C 1
ATOM 3033 O O . ILE B 1 74 ? 1.101 -3.221 11.258 1 96.44 74 ILE B O 1
ATOM 3037 N N . GLY B 1 75 ? 0.509 -1.117 10.977 1 97.81 75 GLY B N 1
ATOM 3038 C CA . GLY B 1 75 ? -0.878 -1.447 10.695 1 97.81 75 GLY B CA 1
ATOM 3039 C C . GLY B 1 75 ? -1.616 -0.344 9.961 1 97.81 75 GLY B C 1
ATOM 3040 O O . GLY B 1 75 ? -1.206 0.817 10 1 97.81 75 GLY B O 1
ATOM 3041 N N . ALA B 1 76 ? -2.643 -0.698 9.258 1 98.69 76 ALA B N 1
ATOM 3042 C CA . ALA B 1 76 ? -3.494 0.249 8.547 1 98.69 76 ALA B CA 1
ATOM 3043 C C . ALA B 1 76 ? -4.953 -0.199 8.57 1 98.69 76 ALA B C 1
ATOM 3045 O O . ALA B 1 76 ? -5.242 -1.396 8.492 1 98.69 76 ALA B O 1
ATOM 3046 N N . VAL B 1 77 ? -5.832 0.717 8.734 1 98.38 77 VAL B N 1
ATOM 3047 C CA . VAL B 1 77 ? -7.27 0.506 8.586 1 98.38 77 VAL B CA 1
ATOM 3048 C C . VAL B 1 77 ? -7.848 1.533 7.613 1 98.38 77 VAL B C 1
ATOM 3050 O O . VAL B 1 77 ? -7.602 2.734 7.754 1 98.38 77 VAL B O 1
ATOM 3053 N N . VAL B 1 78 ? -8.586 1.025 6.637 1 98.44 78 VAL B N 1
ATOM 3054 C CA . VAL B 1 78 ? -9.055 1.922 5.586 1 98.44 78 VAL B CA 1
ATOM 3055 C C . VAL B 1 78 ? -10.578 2.02 5.629 1 98.44 78 VAL B C 1
ATOM 3057 O O . VAL B 1 78 ? -11.242 1.169 6.223 1 98.44 78 VAL B O 1
ATOM 3060 N N . ASN B 1 79 ? -11.062 3.152 5.129 1 96.88 79 ASN B N 1
ATOM 3061 C CA . ASN B 1 79 ? -12.492 3.424 4.984 1 96.88 79 ASN B CA 1
ATOM 3062 C C . ASN B 1 79 ? -13.188 3.484 6.34 1 96.88 79 ASN B C 1
ATOM 3064 O O . ASN B 1 79 ? -14.289 2.953 6.5 1 96.88 79 ASN B O 1
ATOM 3068 N N . MET B 1 80 ? -12.539 4.105 7.242 1 95.56 80 MET B N 1
ATOM 3069 C CA . MET B 1 80 ? -13.102 4.25 8.578 1 95.56 80 MET B CA 1
ATOM 3070 C C . MET B 1 80 ? -14.141 5.367 8.609 1 95.56 80 MET B C 1
ATOM 3072 O O . MET B 1 80 ? -13.922 6.438 8.039 1 95.56 80 MET B O 1
ATOM 3076 N N . SER B 1 81 ? -15.227 5.109 9.25 1 92.31 81 SER B N 1
ATOM 3077 C CA . SER B 1 81 ? -16.266 6.117 9.461 1 92.31 81 SER B CA 1
ATOM 3078 C C . SER B 1 81 ? -16.391 6.465 10.945 1 92.31 81 SER B C 1
ATOM 3080 O O . SER B 1 81 ? -17.453 6.285 11.539 1 92.31 81 SER B O 1
ATOM 3082 N N . CYS B 1 82 ? -15.312 6.938 11.516 1 92 82 CYS B N 1
ATOM 3083 C CA . CYS B 1 82 ? -15.305 7.27 12.938 1 92 82 CYS B CA 1
ATOM 3084 C C . CYS B 1 82 ? -14.734 8.664 13.172 1 92 82 CYS B C 1
ATOM 3086 O O . CYS B 1 82 ? -14.039 9.203 12.312 1 92 82 CYS B O 1
ATOM 3088 N N . LYS B 1 83 ? -15.031 9.188 14.312 1 91.94 83 LYS B N 1
ATOM 3089 C CA . LYS B 1 83 ? -14.672 10.555 14.664 1 91.94 83 LYS B CA 1
ATOM 3090 C C . LYS B 1 83 ? -13.164 10.703 14.844 1 91.94 83 LYS B C 1
ATOM 3092 O O . LYS B 1 83 ? -12.586 11.734 14.492 1 91.94 83 LYS B O 1
ATOM 3097 N N . ASN B 1 84 ? -12.586 9.711 15.445 1 95.06 84 ASN B N 1
ATOM 3098 C CA . ASN B 1 84 ? -11.156 9.734 15.734 1 95.06 84 ASN B CA 1
ATOM 3099 C C . ASN B 1 84 ? -10.445 8.516 15.156 1 95.06 84 ASN B C 1
ATOM 3101 O O . ASN B 1 84 ? -10.18 7.547 15.875 1 95.06 84 ASN B O 1
ATOM 3105 N N . PRO B 1 85 ? -10.031 8.609 13.922 1 96.56 85 PRO B N 1
ATOM 3106 C CA . PRO B 1 85 ? -9.484 7.449 13.211 1 96.56 85 PRO B CA 1
ATOM 3107 C C . PRO B 1 85 ? -8.258 6.855 13.906 1 96.56 85 PRO B C 1
ATOM 3109 O O . PRO B 1 85 ? -8.102 5.633 13.945 1 96.56 85 PRO B O 1
ATOM 3112 N N . THR B 1 86 ? -7.379 7.656 14.453 1 98 86 THR B N 1
ATOM 3113 C CA . THR B 1 86 ? -6.164 7.145 15.086 1 98 86 THR B CA 1
ATOM 3114 C C . THR B 1 86 ? -6.504 6.305 16.312 1 98 86 THR B C 1
ATOM 3116 O O . THR B 1 86 ? -5.969 5.207 16.484 1 98 86 THR B O 1
ATOM 3119 N N . LYS B 1 87 ? -7.359 6.859 17.109 1 96.62 87 LYS B N 1
ATOM 3120 C CA . LYS B 1 87 ? -7.797 6.105 18.281 1 96.62 87 LYS B CA 1
ATOM 3121 C C . LYS B 1 87 ? -8.438 4.781 17.875 1 96.62 87 LYS B C 1
ATOM 3123 O O . LYS B 1 87 ? -8.148 3.738 18.469 1 96.62 87 LYS B O 1
ATOM 3128 N N . GLU B 1 88 ? -9.328 4.84 16.938 1 95.81 88 GLU B N 1
ATOM 3129 C CA . GLU B 1 88 ? -9.992 3.641 16.438 1 95.81 88 GLU B CA 1
ATOM 3130 C C . GLU B 1 88 ? -8.992 2.656 15.844 1 95.81 88 GLU B C 1
ATOM 3132 O O . GLU B 1 88 ? -9.117 1.444 16.031 1 95.81 88 GLU B O 1
ATOM 3137 N N . LEU B 1 89 ? -8.039 3.152 15.117 1 97.44 89 LEU B N 1
ATOM 3138 C CA . LEU B 1 89 ? -6.957 2.35 14.547 1 97.44 89 LEU B CA 1
ATOM 3139 C C . LEU B 1 89 ? -6.258 1.539 15.633 1 97.44 89 LEU B C 1
ATOM 3141 O O . LEU B 1 89 ? -6.125 0.319 15.516 1 97.44 89 LEU B O 1
ATOM 3145 N N . PHE B 1 90 ? -5.828 2.168 16.688 1 97.06 90 PHE B N 1
ATOM 3146 C CA . PHE B 1 90 ? -5.137 1.485 17.766 1 97.06 90 PHE B CA 1
ATOM 3147 C C . PHE B 1 90 ? -6.062 0.499 18.469 1 97.06 90 PHE B C 1
ATOM 3149 O O . PHE B 1 90 ? -5.637 -0.591 18.859 1 97.06 90 PHE B O 1
ATOM 3156 N N . ARG B 1 91 ? -7.285 0.876 18.641 1 96 91 ARG B N 1
ATOM 3157 C CA . ARG B 1 91 ? -8.242 -0.03 19.266 1 96 91 ARG B CA 1
ATOM 3158 C C . ARG B 1 91 ? -8.383 -1.317 18.469 1 96 91 ARG B C 1
ATOM 3160 O O . ARG B 1 91 ? -8.375 -2.412 19.031 1 96 91 ARG B O 1
ATOM 3167 N N . VAL B 1 92 ? -8.547 -1.194 17.188 1 95.88 92 VAL B N 1
ATOM 3168 C CA . VAL B 1 92 ? -8.695 -2.35 16.312 1 95.88 92 VAL B CA 1
ATOM 3169 C C . VAL B 1 92 ? -7.477 -3.258 16.438 1 95.88 92 VAL B C 1
ATOM 3171 O O . VAL B 1 92 ? -7.613 -4.469 16.641 1 95.88 92 VAL B O 1
ATOM 3174 N N . PHE B 1 93 ? -6.312 -2.729 16.391 1 95.75 93 PHE B N 1
ATOM 3175 C CA . PHE B 1 93 ? -5.102 -3.545 16.406 1 95.75 93 PHE B CA 1
ATOM 3176 C C . PHE B 1 93 ? -4.855 -4.117 17.797 1 95.75 93 PHE B C 1
ATOM 3178 O O . PHE B 1 93 ? -4.285 -5.199 17.938 1 95.75 93 PHE B O 1
ATOM 3185 N N . GLN B 1 94 ? -5.234 -3.348 18.812 1 94.19 94 GLN B N 1
ATOM 3186 C CA . GLN B 1 94 ? -5.184 -3.934 20.156 1 94.19 94 GLN B CA 1
ATOM 3187 C C . GLN B 1 94 ? -6.078 -5.168 20.25 1 94.19 94 GLN B C 1
ATOM 3189 O O . GLN B 1 94 ? -5.695 -6.176 20.844 1 94.19 94 GLN B O 1
ATOM 3194 N N . TYR B 1 95 ? -7.223 -5.086 19.719 1 92.88 95 TYR B N 1
ATOM 3195 C CA . TYR B 1 95 ? -8.133 -6.227 19.688 1 92.88 95 TYR B CA 1
ATOM 3196 C C . TYR B 1 95 ? -7.52 -7.391 18.922 1 92.88 95 TYR B C 1
ATOM 3198 O O . TYR B 1 95 ? -7.621 -8.547 19.344 1 92.88 95 TYR B O 1
ATOM 3206 N N . LEU B 1 96 ? -6.91 -7.098 17.812 1 90.56 96 LEU B N 1
ATOM 3207 C CA . LEU B 1 96 ? -6.266 -8.133 17 1 90.56 96 LEU B CA 1
ATOM 3208 C C . LEU B 1 96 ? -5.168 -8.828 17.797 1 90.56 96 LEU B C 1
ATOM 3210 O O . LEU B 1 96 ? -4.973 -10.039 17.656 1 90.56 96 LEU B O 1
ATOM 3214 N N . ASP B 1 97 ? -4.422 -8.062 18.578 1 88.94 97 ASP B N 1
ATOM 3215 C CA . ASP B 1 97 ? -3.377 -8.648 19.406 1 88.94 97 ASP B CA 1
ATOM 3216 C C . ASP B 1 97 ? -3.951 -9.719 20.328 1 88.94 97 ASP B C 1
ATOM 3218 O O . ASP B 1 97 ? -3.299 -10.727 20.594 1 88.94 97 ASP B O 1
ATOM 3222 N N . THR B 1 98 ? -5.098 -9.484 20.812 1 85.06 98 THR B N 1
ATOM 3223 C CA . THR B 1 98 ? -5.73 -10.453 21.703 1 85.06 98 THR B CA 1
ATOM 3224 C C . THR B 1 98 ? -6.207 -11.68 20.938 1 85.06 98 THR B C 1
ATOM 3226 O O . THR B 1 98 ? -6.195 -12.797 21.453 1 85.06 98 THR B O 1
ATOM 3229 N N . LEU B 1 99 ? -6.633 -11.398 19.734 1 81.12 99 LEU B N 1
ATOM 3230 C CA . LEU B 1 99 ? -7.16 -12.469 18.891 1 81.12 99 LEU B CA 1
ATOM 3231 C C . LEU B 1 99 ? -6.035 -13.367 18.375 1 81.12 99 LEU B C 1
ATOM 3233 O O . LEU B 1 99 ? -6.211 -14.578 18.266 1 81.12 99 LEU B O 1
ATOM 3237 N N . TYR B 1 100 ? -4.895 -12.805 18.031 1 80.56 100 TYR B N 1
ATOM 3238 C CA . TYR B 1 100 ? -3.834 -13.555 17.375 1 80.56 100 TYR B CA 1
ATOM 3239 C C . TYR B 1 100 ? -2.709 -13.891 18.344 1 80.56 100 TYR B C 1
ATOM 3241 O O . TYR B 1 100 ? -1.693 -14.469 17.953 1 80.56 100 TYR B O 1
ATOM 3249 N N . GLU B 1 101 ? -2.57 -13.336 19.531 1 68.75 101 GLU B N 1
ATOM 3250 C CA . GLU B 1 101 ? -1.559 -13.648 20.547 1 68.75 101 GLU B CA 1
ATOM 3251 C C . GLU B 1 101 ? -1.466 -15.156 20.781 1 68.75 101 GLU B C 1
ATOM 3253 O O . GLU B 1 101 ? -0.394 -15.672 21.094 1 68.75 101 GLU B O 1
ATOM 3258 N N . SER B 1 102 ? -2.537 -15.75 20.734 1 54.62 102 SER B N 1
ATOM 3259 C CA . SER B 1 102 ? -2.42 -17.141 21.156 1 54.62 102 SER B CA 1
ATOM 3260 C C . SER B 1 102 ? -1.622 -17.969 20.156 1 54.62 102 SER B C 1
ATOM 3262 O O . SER B 1 102 ? -1.887 -17.906 18.953 1 54.62 102 SER B O 1
ATOM 3264 N N . ASP B 1 103 ? -0.235 -18.125 20.453 1 49.66 103 ASP B N 1
ATOM 3265 C CA . ASP B 1 103 ? 0.742 -18.953 19.75 1 49.66 103 ASP B CA 1
ATOM 3266 C C . ASP B 1 103 ? 0.059 -20.094 19.016 1 49.66 103 ASP B C 1
ATOM 3268 O O . ASP B 1 103 ? 0.667 -20.734 18.141 1 49.66 103 ASP B O 1
ATOM 3272 N N . GLU B 1 104 ? -1.152 -20.359 19.484 1 45.28 104 GLU B N 1
ATOM 3273 C CA . GLU B 1 104 ? -1.713 -21.625 19.031 1 45.28 104 GLU B CA 1
ATOM 3274 C C . GLU B 1 104 ? -2.262 -21.5 17.609 1 45.28 104 GLU B C 1
ATOM 3276 O O . GLU B 1 104 ? -2.527 -22.516 16.953 1 45.28 104 GLU B O 1
ATOM 3281 N N . THR B 1 105 ? -2.438 -20.203 17.219 1 49.53 105 THR B N 1
ATOM 3282 C CA . THR B 1 105 ? -3.004 -20.109 15.883 1 49.53 105 THR B CA 1
ATOM 3283 C C . THR B 1 105 ? -1.918 -19.781 14.859 1 49.53 105 THR B C 1
ATOM 3285 O O . THR B 1 105 ? -1.013 -19 15.125 1 49.53 105 THR B O 1
ATOM 3288 N N . ASP B 1 106 ? -1.485 -20.641 14.008 1 54.56 106 ASP B N 1
ATOM 3289 C CA . ASP B 1 106 ? -0.564 -20.438 12.891 1 54.56 106 ASP B CA 1
ATOM 3290 C C . ASP B 1 106 ? -1.044 -19.328 11.969 1 54.56 106 ASP B C 1
ATOM 3292 O O . ASP B 1 106 ? -0.62 -19.25 10.812 1 54.56 106 ASP B O 1
ATOM 3296 N N . LEU B 1 107 ? -2.014 -18.5 12.617 1 61 107 LEU B N 1
ATOM 3297 C CA . LEU B 1 107 ? -2.512 -17.438 11.75 1 61 107 LEU B CA 1
ATOM 3298 C C . LEU B 1 107 ? -1.646 -16.188 11.875 1 61 107 LEU B C 1
ATOM 3300 O O . LEU B 1 107 ? -1.16 -15.875 12.961 1 61 107 LEU B O 1
ATOM 3304 N N . THR B 1 108 ? -1.297 -15.641 10.719 1 75.19 108 THR B N 1
ATOM 3305 C CA . THR B 1 108 ? -0.558 -14.383 10.695 1 75.19 108 THR B CA 1
ATOM 3306 C C . THR B 1 108 ? -1.497 -13.195 10.906 1 75.19 108 THR B C 1
ATOM 3308 O O . THR B 1 108 ? -2.527 -13.086 10.242 1 75.19 108 THR B O 1
ATOM 3311 N N . SER B 1 109 ? -1.26 -12.406 11.945 1 86.62 109 SER B N 1
ATOM 3312 C CA . SER B 1 109 ? -2.043 -11.195 12.188 1 86.62 109 SER B CA 1
ATOM 3313 C C . SER B 1 109 ? -2.008 -10.266 10.984 1 86.62 109 SER B C 1
ATOM 3315 O O . SER B 1 109 ? -0.94 -9.992 10.43 1 86.62 109 SER B O 1
ATOM 3317 N N . PRO B 1 110 ? -3.221 -9.789 10.648 1 93.94 110 PRO B N 1
ATOM 3318 C CA . PRO B 1 110 ? -3.256 -8.906 9.477 1 93.94 110 PRO B CA 1
ATOM 3319 C C . PRO B 1 110 ? -2.547 -7.578 9.719 1 93.94 110 PRO B C 1
ATOM 3321 O O . PRO B 1 110 ? -2.492 -7.102 10.859 1 93.94 110 PRO B O 1
ATOM 3324 N N . VAL B 1 111 ? -2.053 -6.992 8.625 1 96.56 111 VAL B N 1
ATOM 3325 C CA . VAL B 1 111 ? -1.39 -5.695 8.68 1 96.56 111 VAL B CA 1
ATOM 3326 C C . VAL B 1 111 ? -2.34 -4.609 8.18 1 96.56 111 VAL B C 1
ATOM 3328 O O . VAL B 1 111 ? -2.275 -3.463 8.633 1 96.56 111 VAL B O 1
ATOM 3331 N N . MET B 1 112 ? -3.201 -4.906 7.277 1 98.25 112 MET B N 1
ATOM 3332 C CA . MET B 1 112 ? -4.109 -3.941 6.664 1 98.25 112 MET B CA 1
ATOM 3333 C C . MET B 1 112 ? -5.531 -4.488 6.613 1 98.25 112 MET B C 1
ATOM 3335 O O . MET B 1 112 ? -5.746 -5.637 6.223 1 98.25 112 MET B O 1
ATOM 3339 N N . LEU B 1 113 ? -6.488 -3.619 7.008 1 98 113 LEU B N 1
ATOM 3340 C CA . LEU B 1 113 ? -7.871 -4.059 7.148 1 98 113 LEU B CA 1
ATOM 3341 C C . LEU B 1 113 ? -8.828 -3.025 6.566 1 98 113 LEU B C 1
ATOM 3343 O O . LEU B 1 113 ? -8.578 -1.821 6.645 1 98 113 LEU B O 1
ATOM 3347 N N . THR B 1 114 ? -9.938 -3.541 6.062 1 98 114 THR B N 1
ATOM 3348 C CA . THR B 1 114 ? -11.055 -2.695 5.637 1 98 114 THR B CA 1
ATOM 3349 C C . THR B 1 114 ? -12.102 -2.584 6.742 1 98 114 THR B C 1
ATOM 3351 O O . THR B 1 114 ? -12.781 -3.561 7.059 1 98 114 THR B O 1
ATOM 3354 N N . TYR B 1 115 ? -12.289 -1.443 7.238 1 96.75 115 TYR B N 1
ATOM 3355 C CA . TYR B 1 115 ? -13.016 -1.167 8.477 1 96.75 115 TYR B CA 1
ATOM 3356 C C . TYR B 1 115 ? -14.461 -1.656 8.383 1 96.75 115 TYR B C 1
ATOM 3358 O O . TYR B 1 115 ? -14.938 -2.371 9.266 1 96.75 115 TYR B O 1
ATOM 3366 N N . PRO B 1 116 ? -15.18 -1.304 7.27 1 94.62 116 PRO B N 1
ATOM 3367 C CA . PRO B 1 116 ? -16.594 -1.698 7.238 1 94.62 116 PRO B CA 1
ATOM 3368 C C . PRO B 1 116 ? -16.781 -3.213 7.277 1 94.62 116 PRO B C 1
ATOM 3370 O O . PRO B 1 116 ? -17.844 -3.697 7.688 1 94.62 116 PRO B O 1
ATOM 3373 N N . LEU B 1 117 ? -15.805 -3.912 6.852 1 94.19 117 LEU B N 1
ATOM 3374 C CA . LEU B 1 117 ? -15.93 -5.363 6.754 1 94.19 117 LEU B CA 1
ATOM 3375 C C . LEU B 1 117 ? -15.578 -6.027 8.078 1 94.19 117 LEU B C 1
ATOM 3377 O O . LEU B 1 117 ? -15.719 -7.246 8.219 1 94.19 117 LEU B O 1
ATOM 3381 N N . LEU B 1 118 ? -15.172 -5.266 9 1 93.25 118 LEU B N 1
ATOM 3382 C CA . LEU B 1 118 ? -14.828 -5.777 10.328 1 93.25 118 LEU B CA 1
ATOM 3383 C C . LEU B 1 118 ? -16.047 -5.785 11.242 1 93.25 118 LEU B C 1
ATOM 3385 O O . LEU B 1 118 ? -15.984 -6.285 12.367 1 93.25 118 LEU B O 1
ATOM 3389 N N . LYS B 1 119 ? -17.125 -5.293 10.625 1 86.75 119 LYS B N 1
ATOM 3390 C CA . LYS B 1 119 ? -18.328 -5.195 11.43 1 86.75 119 LYS B CA 1
ATOM 3391 C C . LYS B 1 119 ? -18.734 -6.562 11.977 1 86.75 119 LYS B C 1
ATOM 3393 O O . LYS B 1 119 ? -18.625 -7.574 11.289 1 86.75 119 LYS B O 1
ATOM 3398 N N . ASN B 1 120 ? -19.094 -6.734 13.195 1 81.31 120 ASN B N 1
ATOM 3399 C CA . ASN B 1 120 ? -19.562 -7.922 13.898 1 81.31 120 ASN B CA 1
ATOM 3400 C C . ASN B 1 120 ? -18.406 -8.812 14.336 1 81.31 120 ASN B C 1
ATOM 3402 O O . ASN B 1 120 ? -18.625 -9.852 14.969 1 81.31 120 ASN B O 1
ATOM 3406 N N . LEU B 1 121 ? -17.203 -8.523 13.812 1 84.88 121 LEU B N 1
ATOM 3407 C CA . LEU B 1 121 ? -16.047 -9.297 14.234 1 84.88 121 LEU B CA 1
ATOM 3408 C C . LEU B 1 121 ? -15.242 -8.547 15.297 1 84.88 121 LEU B C 1
ATOM 3410 O O . LEU B 1 121 ? -14.742 -9.156 16.25 1 84.88 121 LEU B O 1
ATOM 3414 N N . VAL B 1 122 ? -15.094 -7.266 15 1 87 122 VAL B N 1
ATOM 3415 C CA . VAL B 1 122 ? -14.445 -6.375 15.961 1 87 122 VAL B CA 1
ATOM 3416 C C . VAL B 1 122 ? -15.508 -5.555 16.688 1 87 122 VAL B C 1
ATOM 3418 O O . VAL B 1 122 ? -16.344 -4.91 16.062 1 87 122 VAL B O 1
ATOM 3421 N N . PRO B 1 123 ? -15.5 -5.523 17.938 1 86.94 123 PRO B N 1
ATOM 3422 C CA . PRO B 1 123 ? -16.547 -4.832 18.688 1 86.94 123 PRO B CA 1
ATOM 3423 C C . PRO B 1 123 ? -16.5 -3.318 18.516 1 86.94 123 PRO B C 1
ATOM 3425 O O . PRO B 1 123 ? -15.438 -2.754 18.234 1 86.94 123 PRO B O 1
ATOM 3428 N N . HIS B 1 124 ? -17.656 -2.617 18.578 1 82.25 124 HIS B N 1
ATOM 3429 C CA . HIS B 1 124 ? -17.844 -1.178 18.719 1 82.25 124 HIS B CA 1
ATOM 3430 C C . HIS B 1 124 ? -17.562 -0.452 17.406 1 82.25 124 HIS B C 1
ATOM 3432 O O . HIS B 1 124 ? -17.266 0.743 17.406 1 82.25 124 HIS B O 1
ATOM 3438 N N . ILE B 1 125 ? -17.531 -1.209 16.391 1 82.62 125 ILE B N 1
ATOM 3439 C CA . ILE B 1 125 ? -17.469 -0.531 15.102 1 82.62 125 ILE B CA 1
ATOM 3440 C C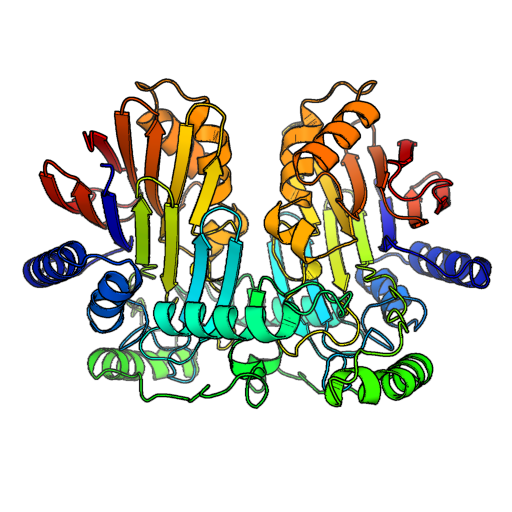 . ILE B 1 125 ? -18.828 0.037 14.75 1 82.62 125 ILE B C 1
ATOM 3442 O O . ILE B 1 125 ? -19.797 -0.711 14.602 1 82.62 125 ILE B O 1
ATOM 3446 N N . VAL B 1 126 ? -19 1.457 14.906 1 71.69 126 VAL B N 1
ATOM 3447 C CA . VAL B 1 126 ? -20.281 2.117 14.672 1 71.69 126 VAL B CA 1
ATOM 3448 C C . VAL B 1 126 ? -20.109 3.229 13.633 1 71.69 126 VAL B C 1
ATOM 3450 O O . VAL B 1 126 ? -19 3.727 13.43 1 71.69 126 VAL B O 1
ATOM 3453 N N . ASP B 1 127 ? -21.172 3.412 12.953 1 69.88 127 ASP B N 1
ATOM 3454 C CA . ASP B 1 127 ? -21.188 4.562 12.055 1 69.88 127 ASP B CA 1
ATOM 3455 C C . ASP B 1 127 ? -21.625 5.828 12.789 1 69.88 127 ASP B C 1
ATOM 3457 O O . ASP B 1 127 ? -22.688 5.852 13.406 1 69.88 127 ASP B O 1
ATOM 3461 N N . ASP B 1 128 ? -20.641 6.695 12.891 1 73.5 128 ASP B N 1
ATOM 3462 C CA . ASP B 1 128 ? -20.906 7.949 13.586 1 73.5 128 ASP B CA 1
ATOM 3463 C C . ASP B 1 128 ? -21.453 9.008 12.625 1 73.5 128 ASP B C 1
ATOM 3465 O O . ASP B 1 128 ? -21.422 8.812 11.406 1 73.5 128 ASP B O 1
ATOM 3469 N N . ASP B 1 129 ? -22.078 10 13.258 1 77.38 129 ASP B N 1
ATOM 3470 C CA . ASP B 1 129 ? -22.391 11.219 12.516 1 77.38 129 ASP B CA 1
ATOM 3471 C C . ASP B 1 129 ? -21.156 12.117 12.398 1 77.38 129 ASP B C 1
ATOM 3473 O O . ASP B 1 129 ? -20.766 12.758 13.375 1 77.38 129 ASP B O 1
ATOM 3477 N N . LEU B 1 130 ? -20.531 12.18 11.32 1 85.94 130 LEU B N 1
ATOM 3478 C CA . LEU B 1 130 ? -19.219 12.781 11.148 1 85.94 130 LEU B CA 1
ATOM 3479 C C . LEU B 1 130 ? -19.281 14.008 10.258 1 85.94 130 LEU B C 1
ATOM 3481 O O . LEU B 1 130 ? -18.266 14.68 10.031 1 85.94 130 LEU B O 1
ATOM 3485 N N . VAL B 1 131 ? -20.453 14.352 9.805 1 90.19 131 VAL B N 1
ATOM 3486 C CA . VAL B 1 131 ? -20.609 15.422 8.828 1 90.19 131 VAL B CA 1
ATOM 3487 C C . VAL B 1 131 ? -20.75 16.766 9.539 1 90.19 131 VAL B C 1
ATOM 3489 O O . VAL B 1 131 ? -21.734 17 10.234 1 90.19 131 VAL B O 1
ATOM 3492 N N . SER B 1 132 ? -19.781 17.531 9.344 1 88.94 132 SER B N 1
ATOM 3493 C CA . SER B 1 132 ? -19.859 18.891 9.906 1 88.94 132 SER B CA 1
ATOM 3494 C C . SER B 1 132 ? -20.719 19.797 9.039 1 88.94 132 SER B C 1
ATOM 3496 O O . SER B 1 132 ? -21.016 19.469 7.883 1 88.94 132 SER B O 1
ATOM 3498 N N . GLU B 1 133 ? -21.094 20.922 9.609 1 88.62 133 GLU B N 1
ATOM 3499 C CA . GLU B 1 133 ? -21.844 21.906 8.844 1 88.62 133 GLU B CA 1
ATOM 3500 C C . GLU B 1 133 ? -21.062 22.391 7.629 1 88.62 133 GLU B C 1
ATOM 3502 O O . GLU B 1 133 ? -21.625 22.531 6.539 1 88.62 133 GLU B O 1
ATOM 3507 N N . LYS B 1 134 ? -19.828 22.594 7.867 1 84.94 134 LYS B N 1
ATOM 3508 C CA . LYS B 1 134 ? -18.969 23.062 6.793 1 84.94 134 LYS B CA 1
ATOM 3509 C C . LYS B 1 134 ? -18.922 22.062 5.645 1 84.94 134 LYS B C 1
ATOM 3511 O O . LYS B 1 134 ? -19.094 22.438 4.48 1 84.94 134 LYS B O 1
ATOM 3516 N N . SER B 1 135 ? -18.703 20.844 5.992 1 86.94 135 SER B N 1
ATOM 3517 C CA . SER B 1 135 ? -18.578 19.812 4.969 1 86.94 135 SER B CA 1
ATOM 3518 C C . SER B 1 135 ? -19.906 19.578 4.246 1 86.94 135 SER B C 1
ATOM 3520 O O . SER B 1 135 ? -19.922 19.328 3.043 1 86.94 135 SER B O 1
ATOM 3522 N N . ARG B 1 136 ? -20.969 19.703 4.949 1 88.81 136 ARG B N 1
ATOM 3523 C CA . ARG B 1 136 ? -22.281 19.562 4.352 1 88.81 136 ARG B CA 1
ATOM 3524 C C . ARG B 1 136 ? -22.562 20.672 3.354 1 88.81 136 ARG B C 1
ATOM 3526 O O . ARG B 1 136 ? -23.062 20.438 2.254 1 88.81 136 ARG B O 1
ATOM 3533 N N . LYS B 1 137 ? -22.281 21.828 3.75 1 87.38 137 LYS B N 1
ATOM 3534 C CA . LYS B 1 137 ? -22.484 22.984 2.877 1 87.38 137 LYS B CA 1
ATOM 3535 C C . LYS B 1 137 ? -21.703 22.844 1.579 1 87.38 137 LYS B C 1
ATOM 3537 O O . LYS B 1 137 ? -22.234 23.078 0.494 1 87.38 137 LYS B O 1
ATOM 3542 N N . LEU B 1 138 ? -20.453 22.5 1.778 1 84.06 138 LEU B N 1
ATOM 3543 C CA . LEU B 1 138 ? -19.609 22.297 0.606 1 84.06 138 LEU B CA 1
ATOM 3544 C C . LEU B 1 138 ? -20.188 21.219 -0.295 1 84.06 138 LEU B C 1
ATOM 3546 O O . LEU B 1 138 ? -20.203 21.359 -1.52 1 84.06 138 LEU B O 1
ATOM 3550 N N . TYR B 1 139 ? -20.609 20.156 0.229 1 87.69 139 TYR B N 1
ATOM 3551 C CA . TYR B 1 139 ? -21.188 19.031 -0.507 1 87.69 139 TYR B CA 1
ATOM 3552 C C . TYR B 1 139 ? -22.406 19.484 -1.304 1 87.69 139 TYR B C 1
ATOM 3554 O O . TYR B 1 139 ? -22.516 19.188 -2.498 1 87.69 139 TYR B O 1
ATOM 3562 N N . ASP B 1 140 ? -23.234 20.156 -0.662 1 88.12 140 ASP B N 1
ATOM 3563 C CA . ASP B 1 140 ? -24.484 20.594 -1.275 1 88.12 140 ASP B CA 1
ATOM 3564 C C . ASP B 1 140 ? -24.219 21.594 -2.408 1 88.12 140 ASP B C 1
ATOM 3566 O O . ASP B 1 140 ? -24.953 21.625 -3.396 1 88.12 140 ASP B O 1
ATOM 3570 N N . MET B 1 141 ? -23.25 22.328 -2.24 1 83.69 141 MET B N 1
ATOM 3571 C CA . MET B 1 141 ? -22.906 23.344 -3.238 1 83.69 141 MET B CA 1
ATOM 3572 C C . MET B 1 141 ? -22.422 22.688 -4.527 1 83.69 141 MET B C 1
ATOM 3574 O O . MET B 1 141 ? -22.688 23.188 -5.621 1 83.69 141 MET B O 1
ATOM 3578 N N . TYR B 1 142 ? -21.766 21.5 -4.344 1 80.38 142 TYR B N 1
ATOM 3579 C CA . TYR B 1 142 ? -21.062 20.984 -5.516 1 80.38 142 TYR B CA 1
ATOM 3580 C C . TYR B 1 142 ? -21.672 19.672 -5.992 1 80.38 142 TYR B C 1
ATOM 3582 O O . TYR B 1 142 ? -21.375 19.203 -7.094 1 80.38 142 TYR B O 1
ATOM 3590 N N . LYS B 1 143 ? -22.547 19.078 -5.32 1 80.88 143 LYS B N 1
ATOM 3591 C CA . LYS B 1 143 ? -23.078 17.75 -5.637 1 80.88 143 LYS B CA 1
ATOM 3592 C C . LYS B 1 143 ? -23.797 17.75 -6.984 1 80.88 143 LYS B C 1
ATOM 3594 O O . LYS B 1 143 ? -23.688 16.797 -7.746 1 80.88 143 LYS B O 1
ATOM 3599 N N . ASP B 1 144 ? -24.594 18.719 -7.246 1 77.56 144 ASP B N 1
ATOM 3600 C CA . ASP B 1 144 ? -25.375 18.781 -8.484 1 77.56 144 ASP B CA 1
ATOM 3601 C C . ASP B 1 144 ? -24.453 18.891 -9.695 1 77.56 144 ASP B C 1
ATOM 3603 O O . ASP B 1 144 ? -24.75 18.328 -10.75 1 77.56 144 ASP B O 1
ATOM 3607 N N . LYS B 1 145 ? -23.469 19.609 -9.492 1 68.25 145 LYS B N 1
ATOM 3608 C CA . LYS B 1 145 ? -22.5 19.75 -10.578 1 68.25 145 LYS B CA 1
ATOM 3609 C C . LYS B 1 145 ? -21.859 18.406 -10.922 1 68.25 145 LYS B C 1
ATOM 3611 O O . LYS B 1 145 ? -21.641 18.109 -12.102 1 68.25 145 LYS B O 1
ATOM 3616 N N . ILE B 1 146 ? -21.609 17.641 -9.992 1 67.5 146 ILE B N 1
ATOM 3617 C CA . ILE B 1 146 ? -20.906 16.375 -10.164 1 67.5 146 ILE B CA 1
ATOM 3618 C C . ILE B 1 146 ? -21.875 15.328 -10.727 1 67.5 146 ILE B C 1
ATOM 3620 O O . ILE B 1 146 ? -21.516 14.586 -11.648 1 67.5 146 ILE B O 1
ATOM 3624 N N . PHE B 1 147 ? -23.109 15.266 -10.281 1 65.88 147 PHE B N 1
ATOM 3625 C CA . PHE B 1 147 ? -24.078 14.234 -10.656 1 65.88 147 PHE B CA 1
ATOM 3626 C C . PHE B 1 147 ? -24.703 14.555 -12 1 65.88 147 PHE B C 1
ATOM 3628 O O . PHE B 1 147 ? -25.156 13.648 -12.711 1 65.88 147 PHE B O 1
ATOM 3635 N N . GLN B 1 148 ? -24.953 15.828 -12.344 1 60.88 148 GLN B N 1
ATOM 3636 C CA . GLN B 1 148 ? -25.609 16.172 -13.602 1 60.88 148 GLN B CA 1
ATOM 3637 C C . GLN B 1 148 ? -24.594 16.25 -14.742 1 60.88 148 GLN B C 1
ATOM 3639 O O . GLN B 1 148 ? -24.984 16.422 -15.906 1 60.88 148 GLN B O 1
ATOM 3644 N N . GLY B 1 149 ? -23.422 15.734 -14.523 1 54.88 149 GLY B N 1
ATOM 3645 C CA . GLY B 1 149 ? -22.438 15.773 -15.602 1 54.88 149 GLY B CA 1
ATOM 3646 C C . GLY B 1 149 ? -22.203 17.172 -16.156 1 54.88 149 GLY B C 1
ATOM 3647 O O . GLY B 1 149 ? -21.656 17.328 -17.234 1 54.88 149 GLY B O 1
ATOM 3648 N N . ASP B 1 150 ? -23.047 18.094 -15.82 1 46.62 150 ASP B N 1
ATOM 3649 C CA . ASP B 1 150 ? -22.969 19.438 -16.359 1 46.62 150 ASP B CA 1
ATOM 3650 C C . ASP B 1 150 ? -21.766 20.188 -15.812 1 46.62 150 ASP B C 1
ATOM 3652 O O . ASP B 1 150 ? -21.891 21.031 -14.922 1 46.62 150 ASP B O 1
ATOM 3656 N N . TYR B 1 151 ? -20.672 19.562 -16.078 1 45.09 151 TYR B N 1
ATOM 3657 C CA . TYR B 1 151 ? -19.406 20.172 -15.695 1 45.09 151 TYR B CA 1
ATOM 3658 C C . TYR B 1 151 ? -19.219 21.531 -16.391 1 45.09 151 TYR B C 1
ATOM 3660 O O . TYR B 1 151 ? -18.125 22.078 -16.406 1 45.09 151 TYR B O 1
ATOM 3668 N N . SER B 1 152 ? -20.125 21.922 -17.219 1 41.03 152 SER B N 1
ATOM 3669 C CA . SER B 1 152 ? -19.953 23.125 -18.016 1 41.03 152 SER B CA 1
ATOM 3670 C C . SER B 1 152 ? -19.453 24.281 -17.156 1 41.03 152 SER B C 1
ATOM 3672 O O . SER B 1 152 ? -18.844 25.234 -17.656 1 41.03 152 SER B O 1
ATOM 3674 N N . LYS B 1 153 ? -20.125 24.797 -16.125 1 41.91 153 LYS B N 1
ATOM 3675 C CA . LYS B 1 153 ? -19.656 26 -15.453 1 41.91 153 LYS B CA 1
ATOM 3676 C C . LYS B 1 153 ? -18.469 25.703 -14.547 1 41.91 153 LYS B C 1
ATOM 3678 O O . LYS B 1 153 ? -18.438 24.672 -13.875 1 41.91 153 LYS B O 1
ATOM 3683 N N . HIS B 1 154 ? -17.234 26.188 -14.867 1 41.5 154 HIS B N 1
ATOM 3684 C CA . HIS B 1 154 ? -15.859 26.25 -14.359 1 41.5 154 HIS B CA 1
ATOM 3685 C C . HIS B 1 154 ? -15.844 26.172 -12.836 1 41.5 154 HIS B C 1
ATOM 3687 O O . HIS B 1 154 ? -15.172 26.969 -12.172 1 41.5 154 HIS B O 1
ATOM 3693 N N . CYS B 1 155 ? -16.859 25.859 -12.219 1 41.47 155 CYS B N 1
ATOM 3694 C CA . CYS B 1 155 ? -16.609 25.953 -10.789 1 41.47 155 CYS B CA 1
ATOM 3695 C C . CYS B 1 155 ? -15.656 24.859 -10.32 1 41.47 155 CYS B C 1
ATOM 3697 O O . CYS B 1 155 ? -15.961 23.672 -10.422 1 41.47 155 CYS B O 1
ATOM 3699 N N . ALA B 1 156 ? -14.359 25.016 -10.484 1 47.91 156 ALA B N 1
ATOM 3700 C CA . ALA B 1 156 ? -13.266 24.266 -9.891 1 47.91 156 ALA B CA 1
ATOM 3701 C C . ALA B 1 156 ? -13.617 23.812 -8.477 1 47.91 156 ALA B C 1
ATOM 3703 O O . ALA B 1 156 ? -14.023 24.625 -7.641 1 47.91 156 ALA B O 1
ATOM 3704 N N . ILE B 1 157 ? -14.234 22.594 -8.312 1 53.16 157 ILE B N 1
ATOM 3705 C CA . ILE B 1 157 ? -14.273 22.109 -6.934 1 53.16 157 ILE B CA 1
ATOM 3706 C C . ILE B 1 157 ? -13.047 22.609 -6.176 1 53.16 157 ILE B C 1
ATOM 3708 O O . ILE B 1 157 ? -11.93 22.562 -6.695 1 53.16 157 ILE B O 1
ATOM 3712 N N . PRO B 1 158 ? -13.312 23.672 -5.355 1 50.03 158 PRO B N 1
ATOM 3713 C CA . PRO B 1 158 ? -12.141 24.141 -4.621 1 50.03 158 PRO B CA 1
ATOM 3714 C C . PRO B 1 158 ? -11.125 23.031 -4.355 1 50.03 158 PRO B C 1
ATOM 3716 O O . PRO B 1 158 ? -11.508 21.891 -4.059 1 50.03 158 PRO B O 1
ATOM 3719 N N . HIS B 1 159 ? -10.148 23.016 -5.184 1 49.06 159 HIS B N 1
ATOM 3720 C CA . HIS B 1 159 ? -9.008 22.188 -4.855 1 49.06 159 HIS B CA 1
ATOM 3721 C C . HIS B 1 159 ? -8.883 21.984 -3.348 1 49.06 159 HIS B C 1
ATOM 3723 O O . HIS B 1 159 ? -8.094 22.672 -2.693 1 49.06 159 HIS B O 1
ATOM 3729 N N . GLU B 1 160 ? -10.125 21.875 -2.736 1 49.84 160 GLU B N 1
ATOM 3730 C CA . GLU B 1 160 ? -9.953 21.672 -1.3 1 49.84 160 GLU B CA 1
ATOM 3731 C C . GLU B 1 160 ? -8.883 20.625 -1.011 1 49.84 160 GLU B C 1
ATOM 3733 O O . GLU B 1 160 ? -8.734 19.656 -1.765 1 49.84 160 GLU B O 1
ATOM 3738 N N . ILE B 1 161 ? -7.793 21.047 -0.438 1 50.5 161 ILE B N 1
ATOM 3739 C CA . ILE B 1 161 ? -6.527 20.516 0.054 1 50.5 161 ILE B CA 1
ATOM 3740 C C . ILE B 1 161 ? -6.75 19.125 0.656 1 50.5 161 ILE B C 1
ATOM 3742 O O . ILE B 1 161 ? -7.543 18.969 1.587 1 50.5 161 ILE B O 1
ATOM 3746 N N . SER B 1 162 ? -6.605 18.078 -0.076 1 57.59 162 SER B N 1
ATOM 3747 C CA . SER B 1 162 ? -6.473 16.719 0.454 1 57.59 162 SER B CA 1
ATOM 3748 C C . SER B 1 162 ? -5.422 16.656 1.558 1 57.59 162 SER B C 1
ATOM 3750 O O . SER B 1 162 ? -4.223 16.609 1.277 1 57.59 162 SER B O 1
ATOM 3752 N N . ASP B 1 163 ? -5.812 17.125 2.834 1 80 163 ASP B N 1
ATOM 3753 C CA . ASP B 1 163 ? -4.805 17.266 3.881 1 80 163 ASP B CA 1
ATOM 3754 C C . ASP B 1 163 ? -4.738 16.016 4.754 1 80 163 ASP B C 1
ATOM 3756 O O . ASP B 1 163 ? -5.695 15.703 5.465 1 80 163 ASP B O 1
ATOM 3760 N N . THR B 1 164 ? -3.721 15.172 4.457 1 89.12 164 THR B N 1
ATOM 3761 C CA . THR B 1 164 ? -3.342 14.07 5.332 1 89.12 164 THR B CA 1
ATOM 3762 C C . THR B 1 164 ? -2.588 14.578 6.555 1 89.12 164 THR B C 1
ATOM 3764 O O . THR B 1 164 ? -1.728 15.453 6.438 1 89.12 164 THR B O 1
ATOM 3767 N N . ILE B 1 165 ? -3.049 14.219 7.73 1 97.81 165 ILE B N 1
ATOM 3768 C CA . ILE B 1 165 ? -2.277 14.633 8.898 1 97.81 165 ILE B CA 1
ATOM 3769 C C . ILE B 1 165 ? -1.205 13.594 9.203 1 97.81 165 ILE B C 1
ATOM 3771 O O . ILE B 1 165 ? -1.317 12.438 8.789 1 97.81 165 ILE B O 1
ATOM 3775 N N . GLY B 1 166 ? -0.179 13.945 9.883 1 98.62 166 GLY B N 1
ATOM 3776 C CA . GLY B 1 166 ? 0.867 13.055 10.367 1 98.62 166 GLY B CA 1
ATOM 3777 C C . GLY B 1 166 ? 1.418 13.469 11.719 1 98.62 166 GLY B C 1
ATOM 3778 O O . GLY B 1 166 ? 1.586 14.664 11.984 1 98.62 166 GLY B O 1
ATOM 3779 N N . ILE B 1 167 ? 1.665 12.516 12.57 1 98.81 167 ILE B N 1
ATOM 3780 C CA . ILE B 1 167 ? 2.23 12.766 13.891 1 98.81 167 ILE B CA 1
ATOM 3781 C C . ILE B 1 167 ? 3.35 11.766 14.172 1 98.81 167 ILE B C 1
ATOM 3783 O O . ILE B 1 167 ? 3.18 10.562 13.961 1 98.81 167 ILE B O 1
ATOM 3787 N N . THR B 1 168 ? 4.457 12.203 14.602 1 98.31 168 THR B N 1
ATOM 3788 C CA . THR B 1 168 ? 5.562 11.375 15.078 1 98.31 168 THR B CA 1
ATOM 3789 C C . THR B 1 168 ? 5.898 11.703 16.531 1 98.31 168 THR B C 1
ATOM 3791 O O . THR B 1 168 ? 6.055 12.867 16.891 1 98.31 168 THR B O 1
ATOM 3794 N N . HIS B 1 169 ? 5.934 10.773 17.312 1 97.56 169 HIS B N 1
ATOM 3795 C CA . HIS B 1 169 ? 6.387 10.898 18.703 1 97.56 169 HIS B CA 1
ATOM 3796 C C . HIS B 1 169 ? 7.621 10.039 18.953 1 97.56 169 HIS B C 1
ATOM 3798 O O . HIS B 1 169 ? 7.578 8.82 18.766 1 97.56 169 HIS B O 1
ATOM 3804 N N . ILE B 1 170 ? 8.688 10.656 19.312 1 95.56 170 ILE B N 1
ATOM 3805 C CA . ILE B 1 170 ? 9.938 9.969 19.625 1 95.56 170 ILE B CA 1
ATOM 3806 C C . ILE B 1 170 ? 10.227 10.078 21.125 1 95.56 170 ILE B C 1
ATOM 3808 O O . ILE B 1 170 ? 10.414 11.18 21.641 1 95.56 170 ILE B O 1
ATOM 3812 N N . SER B 1 171 ? 10.195 8.977 21.781 1 92.38 171 SER B N 1
ATOM 3813 C CA . SER B 1 171 ? 10.602 8.875 23.172 1 92.38 171 SER B CA 1
ATOM 3814 C C . SER B 1 171 ? 11.852 8.008 23.328 1 92.38 171 SER B C 1
ATOM 3816 O O . SER B 1 171 ? 12.438 7.582 22.328 1 92.38 171 SER B O 1
ATOM 3818 N N . ASP B 1 172 ? 12.375 7.82 24.562 1 87.81 172 ASP B N 1
ATOM 3819 C CA . ASP B 1 172 ? 13.617 7.105 24.812 1 87.81 172 ASP B CA 1
ATOM 3820 C C . ASP B 1 172 ? 13.547 5.676 24.266 1 87.81 172 ASP B C 1
ATOM 3822 O O . ASP B 1 172 ? 14.523 5.168 23.703 1 87.81 172 ASP B O 1
ATOM 3826 N N . ASN B 1 173 ? 12.438 5.109 24.281 1 87 173 ASN B N 1
ATOM 3827 C CA . ASN B 1 173 ? 12.406 3.684 23.969 1 87 173 ASN B CA 1
ATOM 3828 C C . ASN B 1 173 ? 11.438 3.381 22.828 1 87 173 ASN B C 1
ATOM 3830 O O . ASN B 1 173 ? 11.305 2.229 22.406 1 87 173 ASN B O 1
ATOM 3834 N N . GLU B 1 174 ? 10.805 4.398 22.344 1 93.06 174 GLU B N 1
ATOM 3835 C CA . GLU B 1 174 ? 9.75 4.09 21.375 1 93.06 174 GLU B CA 1
ATOM 3836 C C . GLU B 1 174 ? 9.57 5.234 20.375 1 93.06 174 GLU B C 1
ATOM 3838 O O . GLU B 1 174 ? 9.617 6.406 20.75 1 93.06 174 GLU B O 1
ATOM 3843 N N . THR B 1 175 ? 9.531 4.945 19.172 1 95.69 175 THR B N 1
ATOM 3844 C CA . THR B 1 175 ? 9.125 5.867 18.125 1 95.69 175 THR B CA 1
ATOM 3845 C C . THR B 1 175 ? 7.805 5.414 17.5 1 95.69 175 THR B C 1
ATOM 3847 O O . THR B 1 175 ? 7.672 4.262 17.078 1 95.69 175 THR B O 1
ATOM 3850 N N . THR B 1 176 ? 6.84 6.289 17.5 1 97.81 176 THR B N 1
ATOM 3851 C CA . THR B 1 176 ? 5.539 6 16.891 1 97.81 176 THR B CA 1
ATOM 3852 C C . THR B 1 176 ? 5.18 7.059 15.859 1 97.81 176 THR B C 1
ATOM 3854 O O . THR B 1 176 ? 5.352 8.258 16.094 1 97.81 176 THR B O 1
ATOM 3857 N N . ILE B 1 177 ? 4.77 6.648 14.703 1 98.38 177 ILE B N 1
ATOM 3858 C CA . ILE B 1 177 ? 4.27 7.504 13.633 1 98.38 177 ILE B CA 1
ATOM 3859 C C . ILE B 1 177 ? 2.828 7.121 13.297 1 98.38 177 ILE B C 1
ATOM 3861 O O . ILE B 1 177 ? 2.496 5.938 13.211 1 98.38 177 ILE B O 1
ATOM 3865 N N . VAL B 1 178 ? 1.912 8.109 13.164 1 98.69 178 VAL B N 1
ATOM 3866 C CA . VAL B 1 178 ? 0.543 7.855 12.734 1 98.69 178 VAL B CA 1
ATOM 3867 C C . VAL B 1 178 ? 0.151 8.852 11.648 1 98.69 178 VAL B C 1
ATOM 3869 O O . VAL B 1 178 ? 0.716 9.945 11.562 1 98.69 178 VAL B O 1
ATOM 3872 N N . THR B 1 179 ? -0.671 8.469 10.789 1 98.81 179 THR B N 1
ATOM 3873 C CA . THR B 1 179 ? -1.264 9.328 9.773 1 98.81 179 THR B CA 1
ATOM 3874 C C . THR B 1 179 ? -2.736 8.984 9.562 1 98.81 179 THR B C 1
ATOM 3876 O O . THR B 1 179 ? -3.148 7.844 9.773 1 98.81 179 THR B O 1
ATOM 3879 N N . SER B 1 180 ? -3.543 9.953 9.281 1 98.56 180 SER B N 1
ATOM 3880 C CA . SER B 1 180 ? -4.949 9.758 8.945 1 98.56 180 SER B CA 1
ATOM 3881 C C . SER B 1 180 ? -5.438 10.828 7.973 1 98.56 180 SER B C 1
ATOM 3883 O O . SER B 1 180 ? -4.871 11.914 7.906 1 98.56 180 SER B O 1
ATOM 3885 N N . SER B 1 181 ? -6.41 10.516 7.191 1 97.5 181 SER B N 1
ATOM 3886 C CA . SER B 1 181 ? -6.898 11.422 6.16 1 97.5 181 SER B CA 1
ATOM 3887 C C . SER B 1 181 ? -8.32 11.078 5.742 1 97.5 181 SER B C 1
ATOM 3889 O O . SER B 1 181 ? -8.68 9.898 5.656 1 97.5 181 SER B O 1
ATOM 3891 N N . GLY B 1 182 ? -9.086 12.102 5.512 1 95.12 182 GLY B N 1
ATOM 3892 C CA . GLY B 1 182 ? -10.414 11.922 4.945 1 95.12 182 GLY B CA 1
ATOM 3893 C C . GLY B 1 182 ? -10.414 11.844 3.432 1 95.12 182 GLY B C 1
ATOM 3894 O O . GLY B 1 182 ? -11.43 11.516 2.82 1 95.12 182 GLY B O 1
ATOM 3895 N N . GLY B 1 183 ? -9.305 12.141 2.855 1 92.44 183 GLY B N 1
ATOM 3896 C CA . GLY B 1 183 ? -9.188 12.016 1.411 1 92.44 183 GLY B CA 1
ATOM 3897 C C . GLY B 1 183 ? -9.773 13.195 0.659 1 92.44 183 GLY B C 1
ATOM 3898 O O . GLY B 1 183 ? -9.984 14.266 1.236 1 92.44 183 GLY B O 1
ATOM 3899 N N . ASN B 1 184 ? -10.008 12.977 -0.627 1 88.12 184 ASN B N 1
ATOM 3900 C CA . ASN B 1 184 ? -10.492 14.039 -1.507 1 88.12 184 ASN B CA 1
ATOM 3901 C C . ASN B 1 184 ? -12 14.242 -1.354 1 88.12 184 ASN B C 1
ATOM 3903 O O . ASN B 1 184 ? -12.742 13.281 -1.129 1 88.12 184 ASN B O 1
ATOM 3907 N N . PHE B 1 185 ? -12.305 15.461 -1.491 1 88.19 185 PHE B N 1
ATOM 3908 C CA . PHE B 1 185 ? -13.734 15.742 -1.54 1 88.19 185 PHE B CA 1
ATOM 3909 C C . PHE B 1 185 ? -14.375 15.07 -2.746 1 88.19 185 PHE B C 1
ATOM 3911 O O . PHE B 1 185 ? -13.812 15.078 -3.842 1 88.19 185 PHE B O 1
ATOM 3918 N N . PHE B 1 186 ? -15.469 14.398 -2.557 1 87.31 186 PHE B N 1
ATOM 3919 C CA . PHE B 1 186 ? -16.266 13.703 -3.561 1 87.31 186 PHE B CA 1
ATOM 3920 C C . PHE B 1 186 ? -15.539 12.469 -4.074 1 87.31 186 PHE B C 1
ATOM 3922 O O . PHE B 1 186 ? -15.766 12.031 -5.203 1 87.31 186 PHE B O 1
ATOM 3929 N N . LYS B 1 187 ? -14.594 12.047 -3.312 1 89.62 187 LYS B N 1
ATOM 3930 C CA . LYS B 1 187 ? -13.945 10.789 -3.684 1 89.62 187 LYS B CA 1
ATOM 3931 C C . LYS B 1 187 ? -14.969 9.664 -3.842 1 89.62 187 LYS B C 1
ATOM 3933 O O . LYS B 1 187 ? -16.047 9.711 -3.244 1 89.62 187 LYS B O 1
ATOM 3938 N N . LEU B 1 188 ? -14.617 8.734 -4.668 1 91.81 188 LEU B N 1
ATOM 3939 C CA . LEU B 1 188 ? -15.43 7.527 -4.762 1 91.81 188 LEU B CA 1
ATOM 3940 C C . LEU B 1 188 ? -15.453 6.777 -3.436 1 91.81 188 LEU B C 1
ATOM 3942 O O . LEU B 1 188 ? -14.406 6.598 -2.803 1 91.81 188 LEU B O 1
ATOM 3946 N N . PRO B 1 189 ? -16.703 6.391 -3.035 1 93.44 189 PRO B N 1
ATOM 3947 C CA . PRO B 1 189 ? -16.703 5.492 -1.879 1 93.44 189 PRO B CA 1
ATOM 3948 C C . PRO B 1 189 ? -15.812 4.273 -2.076 1 93.44 189 PRO B C 1
ATOM 3950 O O . PRO B 1 189 ? -15.773 3.701 -3.168 1 93.44 189 PRO B O 1
ATOM 3953 N N . GLY B 1 190 ? -15.031 3.932 -1.035 1 96.44 190 GLY B N 1
ATOM 3954 C CA . GLY B 1 190 ? -14.148 2.777 -1.135 1 96.44 190 GLY B CA 1
ATOM 3955 C C . GLY B 1 190 ? -12.75 3.133 -1.596 1 96.44 190 GLY B C 1
ATOM 3956 O O . GLY B 1 190 ? -11.867 2.273 -1.634 1 96.44 190 GLY B O 1
ATOM 3957 N N . ARG B 1 191 ? -12.578 4.418 -1.931 1 96.56 191 ARG B N 1
ATOM 3958 C CA . ARG B 1 191 ? -11.227 4.852 -2.264 1 96.56 191 ARG B CA 1
ATOM 3959 C C . ARG B 1 191 ? -10.289 4.688 -1.07 1 96.56 191 ARG B C 1
ATOM 3961 O O . ARG B 1 191 ? -10.648 5.027 0.058 1 96.56 191 ARG B O 1
ATOM 3968 N N . ILE B 1 192 ? -9.148 4.141 -1.325 1 98 192 ILE B N 1
ATOM 3969 C CA . ILE B 1 192 ? -8.102 4.051 -0.311 1 98 192 ILE B CA 1
ATOM 3970 C C . ILE B 1 192 ? -7.012 5.078 -0.607 1 98 192 ILE B C 1
ATOM 3972 O O . ILE B 1 192 ? -6.402 5.055 -1.681 1 98 192 ILE B O 1
ATOM 3976 N N . GLY B 1 193 ? -6.754 5.961 0.321 1 96.88 193 GLY B N 1
ATOM 3977 C CA . GLY B 1 193 ? -5.758 7.004 0.143 1 96.88 193 GLY B CA 1
ATOM 3978 C C . GLY B 1 193 ? -4.395 6.625 0.693 1 96.88 193 GLY B C 1
ATOM 3979 O O . GLY B 1 193 ? -4.215 5.52 1.207 1 96.88 193 GLY B O 1
ATOM 3980 N N . CYS B 1 194 ? -3.488 7.574 0.592 1 97.44 194 CYS B N 1
ATOM 3981 C CA . CYS B 1 194 ? -2.102 7.293 0.946 1 97.44 194 CYS B CA 1
ATOM 3982 C C . CYS B 1 194 ? -1.965 7.027 2.441 1 97.44 194 CYS B C 1
ATOM 3984 O O . CYS B 1 194 ? -1.069 6.293 2.865 1 97.44 194 CYS B O 1
ATOM 3986 N N . ALA B 1 195 ? -2.9 7.551 3.264 1 98.44 195 ALA B N 1
ATOM 3987 C CA . ALA B 1 195 ? -2.85 7.344 4.707 1 98.44 195 ALA B CA 1
ATOM 3988 C C . ALA B 1 195 ? -3.162 5.891 5.066 1 98.44 195 ALA B C 1
ATOM 3990 O O . ALA B 1 195 ? -2.912 5.457 6.191 1 98.44 195 ALA B O 1
ATOM 3991 N N . GLY B 1 196 ? -3.713 5.207 4.137 1 98.38 196 GLY B N 1
ATOM 3992 C CA . GLY B 1 196 ? -4.07 3.818 4.379 1 98.38 196 GLY B CA 1
ATOM 3993 C C . GLY B 1 196 ? -3.123 2.836 3.711 1 98.38 196 GLY B C 1
ATOM 3994 O O . GLY B 1 196 ? -3.312 1.621 3.807 1 98.38 196 GLY B O 1
ATOM 3995 N N . VAL B 1 197 ? -2.146 3.24 3.021 1 97.94 197 VAL B N 1
ATOM 3996 C CA . VAL B 1 197 ? -1.228 2.377 2.287 1 97.94 197 VAL B CA 1
ATOM 3997 C C . VAL B 1 197 ? 0.149 2.406 2.947 1 97.94 197 VAL B C 1
ATOM 3999 O O . VAL B 1 197 ? 0.777 3.463 3.039 1 97.94 197 VAL B O 1
ATOM 4002 N N . ILE B 1 198 ? 0.625 1.255 3.27 1 95.44 198 ILE B N 1
ATOM 4003 C CA . ILE B 1 198 ? 1.882 1.116 3.996 1 95.44 198 ILE B CA 1
ATOM 4004 C C . ILE B 1 198 ? 3.041 1.581 3.117 1 95.44 198 ILE B C 1
ATOM 4006 O O . ILE B 1 198 ? 3.191 1.119 1.983 1 95.44 198 ILE B O 1
ATOM 4010 N N . GLY B 1 199 ? 3.83 2.547 3.67 1 96.5 199 GLY B N 1
ATOM 4011 C CA . GLY B 1 199 ? 5 3.039 2.961 1 96.5 199 GLY B CA 1
ATOM 4012 C C . GLY B 1 199 ? 4.707 4.242 2.084 1 96.5 199 GLY B C 1
ATOM 4013 O O . GLY B 1 199 ? 5.621 4.836 1.509 1 96.5 199 GLY B O 1
ATOM 4014 N N . ALA B 1 200 ? 3.434 4.625 1.989 1 97.75 200 ALA B N 1
ATOM 4015 C CA . ALA B 1 200 ? 3.066 5.754 1.136 1 97.75 200 ALA B CA 1
ATOM 4016 C C . ALA B 1 200 ? 3.154 7.07 1.899 1 97.75 200 ALA B C 1
ATOM 4018 O O . ALA B 1 200 ? 4.148 7.793 1.792 1 97.75 200 ALA B O 1
ATOM 4019 N N . ALA B 1 201 ? 2.322 7.262 2.914 1 98.31 201 ALA B N 1
ATOM 4020 C CA . ALA B 1 201 ? 2.281 8.547 3.605 1 98.31 201 ALA B CA 1
ATOM 4021 C C . ALA B 1 201 ? 3.252 8.57 4.785 1 98.31 201 ALA B C 1
ATOM 4023 O O . ALA B 1 201 ? 3.652 9.641 5.246 1 98.31 201 ALA B O 1
ATOM 4024 N N . ILE B 1 202 ? 3.545 7.387 5.328 1 98.56 202 ILE B N 1
ATOM 4025 C CA . ILE B 1 202 ? 4.488 7.355 6.441 1 98.56 202 ILE B CA 1
ATOM 4026 C C . ILE B 1 202 ? 5.48 6.215 6.242 1 98.56 202 ILE B C 1
ATOM 4028 O O . ILE B 1 202 ? 5.156 5.199 5.621 1 98.56 202 ILE B O 1
ATOM 4032 N N . ALA B 1 203 ? 6.594 6.391 6.781 1 97.88 203 ALA B N 1
ATOM 4033 C CA . ALA B 1 203 ? 7.648 5.379 6.777 1 97.88 203 ALA B CA 1
ATOM 4034 C C . ALA B 1 203 ? 8.617 5.594 7.934 1 97.88 203 ALA B C 1
ATOM 4036 O O . ALA B 1 203 ? 8.773 6.715 8.422 1 97.88 203 ALA B O 1
ATOM 4037 N N . ARG B 1 204 ? 9.188 4.566 8.328 1 97.31 204 ARG B N 1
ATOM 4038 C CA . ARG B 1 204 ? 10.242 4.547 9.336 1 97.31 204 ARG B CA 1
ATOM 4039 C C . ARG B 1 204 ? 11.367 3.607 8.922 1 97.31 204 ARG B C 1
ATOM 4041 O O . ARG B 1 204 ? 11.125 2.482 8.484 1 97.31 204 ARG B O 1
ATOM 4048 N N . LYS B 1 205 ? 12.492 4.09 8.977 1 95.06 205 LYS B N 1
ATOM 4049 C CA . LYS B 1 205 ? 13.672 3.273 8.703 1 95.06 205 LYS B CA 1
ATOM 4050 C C . LYS B 1 205 ? 14.695 3.391 9.828 1 95.06 205 LYS B C 1
ATOM 4052 O O . LYS B 1 205 ? 15.109 4.496 10.188 1 95.06 205 LYS B O 1
ATOM 4057 N N . LYS B 1 206 ? 15.07 2.242 10.336 1 93.12 206 LYS B N 1
ATOM 4058 C CA . LYS B 1 206 ? 16.078 2.213 11.398 1 93.12 206 LYS B CA 1
ATOM 4059 C C . LYS B 1 206 ? 17.422 1.733 10.859 1 93.12 206 LYS B C 1
ATOM 4061 O O . LYS B 1 206 ? 17.516 0.651 10.273 1 93.12 206 LYS B O 1
ATOM 4066 N N . LEU B 1 207 ? 18.344 2.506 11 1 92.94 207 LEU B N 1
ATOM 4067 C CA . LEU B 1 207 ? 19.734 2.18 10.672 1 92.94 207 LEU B CA 1
ATOM 4068 C C . LEU B 1 207 ? 20.578 2.057 11.938 1 92.94 207 LEU B C 1
ATOM 4070 O O . LEU B 1 207 ? 20.062 2.178 13.047 1 92.94 207 LEU B O 1
ATOM 4074 N N . ASP B 1 208 ? 21.828 1.761 11.852 1 90.38 208 ASP B N 1
ATOM 4075 C CA . ASP B 1 208 ? 22.688 1.537 13.008 1 90.38 208 ASP B CA 1
ATOM 4076 C C . ASP B 1 208 ? 22.859 2.814 13.828 1 90.38 208 ASP B C 1
ATOM 4078 O O . ASP B 1 208 ? 22.844 2.773 15.062 1 90.38 208 ASP B O 1
ATOM 4082 N N . ASP B 1 209 ? 22.953 3.912 13.156 1 93.31 209 ASP B N 1
ATOM 4083 C CA . ASP B 1 209 ? 23.297 5.125 13.891 1 93.31 209 ASP B CA 1
ATOM 4084 C C . ASP B 1 209 ? 22.203 6.184 13.742 1 93.31 209 ASP B C 1
ATOM 4086 O O . ASP B 1 209 ? 22.328 7.297 14.25 1 93.31 209 ASP B O 1
ATOM 4090 N N . CYS B 1 210 ? 21.156 5.836 13.047 1 95.12 210 CYS B N 1
ATOM 4091 C CA . CYS B 1 210 ? 20.141 6.84 12.766 1 95.12 210 CYS B CA 1
ATOM 4092 C C . CYS B 1 210 ? 18.781 6.191 12.555 1 95.12 210 CYS B C 1
ATOM 4094 O O . CYS B 1 210 ? 18.672 5.113 11.969 1 95.12 210 CYS B O 1
ATOM 4096 N N . GLU B 1 211 ? 17.812 6.809 13.062 1 95.69 211 GLU B N 1
ATOM 4097 C CA . GLU B 1 211 ? 16.438 6.465 12.742 1 95.69 211 GLU B CA 1
ATOM 4098 C C . GLU B 1 211 ? 15.781 7.555 11.906 1 95.69 211 GLU B C 1
ATOM 4100 O O . GLU B 1 211 ? 15.844 8.734 12.25 1 95.69 211 GLU B O 1
ATOM 4105 N N . ILE B 1 212 ? 15.188 7.168 10.828 1 97.5 212 ILE B N 1
ATOM 4106 C CA . ILE B 1 212 ? 14.578 8.125 9.914 1 97.5 212 ILE B CA 1
ATOM 4107 C C . ILE B 1 212 ? 13.062 7.934 9.906 1 97.5 212 ILE B C 1
ATOM 4109 O O . ILE B 1 212 ? 12.57 6.816 9.742 1 97.5 212 ILE B O 1
ATOM 4113 N N . CYS B 1 213 ? 12.336 8.969 10.156 1 98 213 CYS B N 1
ATOM 4114 C CA . CYS B 1 213 ? 10.883 8.992 10.031 1 98 213 CYS B CA 1
ATOM 4115 C C . CYS B 1 213 ? 10.445 9.969 8.945 1 98 213 CYS B C 1
ATOM 4117 O O . CYS B 1 213 ? 11 11.062 8.828 1 98 213 CYS B O 1
ATOM 4119 N N . CYS B 1 214 ? 9.555 9.562 8.164 1 98.75 214 CYS B N 1
ATOM 4120 C CA . CYS B 1 214 ? 9.047 10.414 7.098 1 98.75 214 CYS B CA 1
ATOM 4121 C C . CYS B 1 214 ? 7.523 10.422 7.082 1 98.75 214 CYS B C 1
ATOM 4123 O O . CYS B 1 214 ? 6.891 9.383 7.246 1 98.75 214 CYS B O 1
ATOM 4125 N N . MET B 1 215 ? 6.898 11.578 6.969 1 98.75 215 MET B N 1
ATOM 4126 C CA . MET B 1 215 ? 5.457 11.758 6.82 1 98.75 215 MET B CA 1
ATOM 4127 C C . MET B 1 215 ? 5.137 12.633 5.613 1 98.75 215 MET B C 1
ATOM 4129 O O . MET B 1 215 ? 5.734 13.695 5.434 1 98.75 215 MET B O 1
ATOM 4133 N N . CYS B 1 216 ? 4.219 12.219 4.828 1 98.44 216 CYS B N 1
ATOM 4134 C CA . CYS B 1 216 ? 3.893 12.93 3.594 1 98.44 216 CYS B CA 1
ATOM 4135 C C . CYS B 1 216 ? 2.414 13.305 3.557 1 98.44 216 CYS B C 1
ATOM 4137 O O . CYS B 1 216 ? 1.586 12.641 4.184 1 98.44 216 CYS B O 1
ATOM 4139 N N . SER B 1 217 ? 2.094 14.344 2.867 1 97.31 217 SER B N 1
ATOM 4140 C CA . SER B 1 217 ? 0.746 14.812 2.564 1 97.31 217 SER B CA 1
ATOM 4141 C C . SER B 1 217 ? 0.68 15.445 1.178 1 97.31 217 SER B C 1
ATOM 4143 O O . SER B 1 217 ? 1.686 15.945 0.667 1 97.31 217 SER B O 1
ATOM 4145 N N . GLY B 1 218 ? -0.449 15.414 0.564 1 94.62 218 GLY B N 1
ATOM 4146 C CA . GLY B 1 218 ? -0.64 15.961 -0.77 1 94.62 218 GLY B CA 1
ATOM 4147 C C . GLY B 1 218 ? -1.547 15.109 -1.64 1 94.62 218 GLY B C 1
ATOM 4148 O O . GLY B 1 218 ? -2.586 14.633 -1.181 1 94.62 218 GLY B O 1
ATOM 4149 N N . ASN B 1 219 ? -1.183 15.055 -2.928 1 92.94 219 ASN B N 1
ATOM 4150 C CA . ASN B 1 219 ? -1.93 14.156 -3.809 1 92.94 219 ASN B CA 1
ATOM 4151 C C . ASN B 1 219 ? -1.688 12.695 -3.459 1 92.94 219 ASN B C 1
ATOM 4153 O O . ASN B 1 219 ? -0.618 12.156 -3.742 1 92.94 219 ASN B O 1
ATOM 4157 N N . GLY B 1 220 ? -2.713 12.102 -2.885 1 95 220 GLY B N 1
ATOM 4158 C CA . GLY B 1 220 ? -2.592 10.75 -2.352 1 95 220 GLY B CA 1
ATOM 4159 C C . GLY B 1 220 ? -2.209 9.727 -3.402 1 95 220 GLY B C 1
ATOM 4160 O O . GLY B 1 220 ? -1.445 8.805 -3.123 1 95 220 GLY B O 1
ATOM 4161 N N . GLU B 1 221 ? -2.762 9.883 -4.598 1 94.38 221 GLU B N 1
ATOM 4162 C CA . GLU B 1 221 ? -2.492 8.93 -5.668 1 94.38 221 GLU B CA 1
ATOM 4163 C C . GLU B 1 221 ? -1.033 8.984 -6.109 1 94.38 221 GLU B C 1
ATOM 4165 O O . GLU B 1 221 ? -0.402 7.953 -6.332 1 94.38 221 GLU B O 1
ATOM 4170 N N . GLN B 1 222 ? -0.469 10.203 -6.199 1 93.81 222 GLN B N 1
ATOM 4171 C CA . GLN B 1 222 ? 0.945 10.352 -6.527 1 93.81 222 GLN B CA 1
ATOM 4172 C C . GLN B 1 222 ? 1.825 9.734 -5.441 1 93.81 222 GLN B C 1
ATOM 4174 O O . GLN B 1 222 ? 2.809 9.055 -5.742 1 93.81 222 GLN B O 1
ATOM 4179 N N . ILE B 1 223 ? 1.429 10 -4.242 1 96 223 ILE B N 1
ATOM 4180 C CA . ILE B 1 223 ? 2.182 9.516 -3.092 1 96 223 ILE B CA 1
ATOM 4181 C C . ILE B 1 223 ? 2.17 7.988 -3.074 1 96 223 ILE B C 1
ATOM 4183 O O . ILE B 1 223 ? 3.195 7.355 -2.818 1 96 223 ILE B O 1
ATOM 4187 N N . ILE B 1 224 ? 1.022 7.387 -3.361 1 96.56 224 ILE B N 1
ATOM 4188 C CA . ILE B 1 224 ? 0.893 5.934 -3.385 1 96.56 224 ILE B CA 1
ATOM 4189 C C . ILE B 1 224 ? 1.747 5.355 -4.512 1 96.56 224 ILE B C 1
ATOM 4191 O O . ILE B 1 224 ? 2.543 4.441 -4.289 1 96.56 224 ILE B O 1
ATOM 4195 N N . LYS B 1 225 ? 1.629 5.918 -5.707 1 94.5 225 LYS B N 1
ATOM 4196 C CA . LYS B 1 225 ? 2.33 5.418 -6.887 1 94.5 225 LYS B CA 1
ATOM 4197 C C . LYS B 1 225 ? 3.842 5.461 -6.688 1 94.5 225 LYS B C 1
ATOM 4199 O O . LYS B 1 225 ? 4.562 4.574 -7.156 1 94.5 225 LYS B O 1
ATOM 4204 N N . SER B 1 226 ? 4.277 6.41 -5.922 1 94.81 226 SER B N 1
ATOM 4205 C CA . SER B 1 226 ? 5.711 6.621 -5.762 1 94.81 226 SER B CA 1
ATOM 4206 C C . SER B 1 226 ? 6.223 5.984 -4.477 1 94.81 226 SER B C 1
ATOM 4208 O O . SER B 1 226 ? 7.43 5.977 -4.219 1 94.81 226 SER B O 1
ATOM 4210 N N . LYS B 1 227 ? 5.289 5.453 -3.658 1 95.88 227 LYS B N 1
ATOM 4211 C CA . LYS B 1 227 ? 5.703 5.02 -2.328 1 95.88 227 LYS B CA 1
ATOM 4212 C C . LYS B 1 227 ? 6.598 6.062 -1.662 1 95.88 227 LYS B C 1
ATOM 4214 O O . LYS B 1 227 ? 7.688 5.742 -1.188 1 95.88 227 LYS B O 1
ATOM 4219 N N . LEU B 1 228 ? 6.164 7.23 -1.603 1 97.44 228 LEU B N 1
ATOM 4220 C CA . LEU B 1 228 ? 7.02 8.398 -1.425 1 97.44 228 LEU B CA 1
ATOM 4221 C C . LEU B 1 228 ? 7.715 8.359 -0.069 1 97.44 228 LEU B C 1
ATOM 4223 O O . LEU B 1 228 ? 8.93 8.547 0.013 1 97.44 228 LEU B O 1
ATOM 4227 N N . ALA B 1 229 ? 6.977 8.164 0.994 1 98.5 229 ALA B N 1
ATOM 4228 C CA . ALA B 1 229 ? 7.59 8.195 2.32 1 98.5 229 ALA B CA 1
ATOM 4229 C C . ALA B 1 229 ? 8.727 7.184 2.418 1 98.5 229 ALA B C 1
ATOM 4231 O O . ALA B 1 229 ? 9.797 7.496 2.939 1 98.5 229 ALA B O 1
ATOM 4232 N N . TRP B 1 230 ? 8.438 6.016 1.908 1 97.12 230 TRP B N 1
ATOM 4233 C CA . TRP B 1 230 ? 9.453 4.969 1.953 1 97.12 230 TRP B CA 1
ATOM 4234 C C . TRP B 1 230 ? 10.648 5.34 1.081 1 97.12 230 TRP B C 1
ATOM 4236 O O . TRP B 1 230 ? 11.805 5.141 1.479 1 97.12 230 TRP B O 1
ATOM 4246 N N . GLU B 1 231 ? 10.391 5.844 -0.085 1 96.19 231 GLU B N 1
ATOM 4247 C CA . GLU B 1 231 ? 11.461 6.246 -0.995 1 96.19 231 GLU B CA 1
ATOM 4248 C C . GLU B 1 231 ? 12.359 7.297 -0.354 1 96.19 231 GLU B C 1
ATOM 4250 O O . GLU B 1 231 ? 13.586 7.219 -0.46 1 96.19 231 GLU B O 1
ATOM 4255 N N . ILE B 1 232 ? 11.742 8.25 0.297 1 97.88 232 ILE B N 1
ATOM 4256 C CA . ILE B 1 232 ? 12.516 9.312 0.938 1 97.88 232 ILE B CA 1
ATOM 4257 C C . ILE B 1 232 ? 13.312 8.734 2.105 1 97.88 232 ILE B C 1
ATOM 4259 O O . ILE B 1 232 ? 14.523 8.961 2.213 1 97.88 232 ILE B O 1
ATOM 4263 N N . ALA B 1 233 ? 12.656 7.965 2.934 1 97.12 233 ALA B N 1
ATOM 4264 C CA . ALA B 1 233 ? 13.305 7.395 4.109 1 97.12 233 ALA B CA 1
ATOM 4265 C C . ALA B 1 233 ? 14.477 6.5 3.709 1 97.12 233 ALA B C 1
ATOM 4267 O O . ALA B 1 233 ? 15.484 6.438 4.41 1 97.12 233 ALA B O 1
ATOM 4268 N N . ASN B 1 234 ? 14.352 5.84 2.627 1 94.06 234 ASN B N 1
ATOM 4269 C CA . ASN B 1 234 ? 15.352 4.875 2.178 1 94.06 234 ASN B CA 1
ATOM 4270 C C . ASN B 1 234 ? 16.578 5.57 1.595 1 94.06 234 ASN B C 1
ATOM 4272 O O . ASN B 1 234 ? 17.656 4.984 1.546 1 94.06 234 ASN B O 1
ATOM 4276 N N . ASN B 1 235 ? 16.469 6.801 1.187 1 95.06 235 ASN B N 1
ATOM 4277 C CA . ASN B 1 235 ? 17.531 7.375 0.385 1 95.06 235 ASN B CA 1
ATOM 4278 C C . ASN B 1 235 ? 18.156 8.594 1.064 1 95.06 235 ASN B C 1
ATOM 4280 O O . ASN B 1 235 ? 19.281 8.977 0.756 1 95.06 235 ASN B O 1
ATOM 4284 N N . ILE B 1 236 ? 17.453 9.156 1.988 1 97.25 236 ILE B N 1
ATOM 4285 C CA . ILE B 1 236 ? 17.859 10.453 2.52 1 97.25 236 ILE B CA 1
ATOM 4286 C C . ILE B 1 236 ? 19.125 10.305 3.348 1 97.25 236 ILE B C 1
ATOM 4288 O O . ILE B 1 236 ? 19.922 11.242 3.447 1 97.25 236 ILE B O 1
ATOM 4292 N N . TYR B 1 237 ? 19.359 9.141 3.93 1 94.12 237 TYR B N 1
ATOM 4293 C CA . TYR B 1 237 ? 20.5 8.891 4.793 1 94.12 237 TYR B CA 1
ATOM 4294 C C . TYR B 1 237 ? 21.812 9.062 4.027 1 94.12 237 TYR B C 1
ATOM 4296 O O . TYR B 1 237 ? 22.828 9.445 4.605 1 94.12 237 TYR B O 1
ATOM 4304 N N . ASN B 1 238 ? 21.75 8.828 2.713 1 93.62 238 ASN B N 1
ATOM 4305 C CA . ASN B 1 238 ? 22.953 8.852 1.89 1 93.62 238 ASN B CA 1
ATOM 4306 C C . ASN B 1 238 ? 23.25 10.25 1.355 1 93.62 238 ASN B C 1
ATOM 4308 O O . ASN B 1 238 ? 24.219 10.453 0.624 1 93.62 238 ASN B O 1
ATOM 4312 N N . VAL B 1 239 ? 22.516 11.203 1.745 1 96.5 239 VAL B N 1
ATOM 4313 C CA . VAL B 1 239 ? 22.641 12.555 1.229 1 96.5 239 VAL B CA 1
ATOM 4314 C C . VAL B 1 239 ? 23.438 13.414 2.211 1 96.5 239 VAL B C 1
ATOM 4316 O O . VAL B 1 239 ? 23.203 13.367 3.42 1 96.5 239 VAL B O 1
ATOM 4319 N N . ALA B 1 240 ? 24.359 14.195 1.639 1 95 240 ALA B N 1
ATOM 4320 C CA . ALA B 1 240 ? 25.125 15.117 2.475 1 95 240 ALA B CA 1
ATOM 4321 C C . ALA B 1 240 ? 24.234 16.188 3.07 1 95 240 ALA B C 1
ATOM 4323 O O . ALA B 1 240 ? 23.328 16.703 2.4 1 95 240 ALA B O 1
ATOM 4324 N N . GLY B 1 241 ? 24.531 16.547 4.309 1 92.94 241 GLY B N 1
ATOM 4325 C CA . GLY B 1 241 ? 23.688 17.469 5.062 1 92.94 241 GLY B CA 1
ATOM 4326 C C . GLY B 1 241 ? 23.422 18.766 4.336 1 92.94 241 GLY B C 1
ATOM 4327 O O . GLY B 1 241 ? 22.328 19.328 4.426 1 92.94 241 GLY B O 1
ATOM 4328 N N . ASP B 1 242 ? 24.375 19.234 3.613 1 94.5 242 ASP B N 1
ATOM 4329 C CA . ASP B 1 242 ? 24.234 20.516 2.939 1 94.5 242 ASP B CA 1
ATOM 4330 C C . ASP B 1 242 ? 23.531 20.375 1.593 1 94.5 242 ASP B C 1
ATOM 4332 O O . ASP B 1 242 ? 23.281 21.359 0.906 1 94.5 242 ASP B O 1
ATOM 4336 N N . GLU B 1 243 ? 23.141 19.172 1.313 1 97.62 243 GLU B N 1
ATOM 4337 C CA . GLU B 1 243 ? 22.562 18.922 -0.004 1 97.62 243 GLU B CA 1
ATOM 4338 C C . GLU B 1 243 ? 21.109 18.438 0.109 1 97.62 243 GLU B C 1
ATOM 4340 O O . GLU B 1 243 ? 20.484 18.094 -0.896 1 97.62 243 GLU B O 1
ATOM 4345 N N . TYR B 1 244 ? 20.547 18.422 1.284 1 97.88 244 TYR B N 1
ATOM 4346 C CA . TYR B 1 244 ? 19.219 17.859 1.506 1 97.88 244 TYR B CA 1
ATOM 4347 C C . TYR B 1 244 ? 18.188 18.531 0.604 1 97.88 244 TYR B C 1
ATOM 4349 O O . TYR B 1 244 ? 17.422 17.859 -0.075 1 97.88 244 TYR B O 1
ATOM 4357 N N . GLY B 1 245 ? 18.172 19.828 0.583 1 97.62 245 GLY B N 1
ATOM 4358 C CA . GLY B 1 245 ? 17.188 20.578 -0.188 1 97.62 245 GLY B CA 1
ATOM 4359 C C . GLY B 1 245 ? 17.219 20.266 -1.672 1 97.62 245 GLY B C 1
ATOM 4360 O O . GLY B 1 245 ? 16.188 19.953 -2.277 1 97.62 245 GLY B O 1
ATOM 4361 N N . LYS B 1 246 ? 18.391 20.344 -2.227 1 97.56 246 LYS B N 1
ATOM 4362 C CA . LYS B 1 246 ? 18.562 20.062 -3.65 1 97.56 246 LYS B CA 1
ATOM 4363 C C . LYS B 1 246 ? 18.203 18.625 -3.988 1 97.56 246 LYS B C 1
ATOM 4365 O O . LYS B 1 246 ? 17.547 18.375 -5.008 1 97.56 246 LYS B O 1
ATOM 4370 N N . TYR B 1 247 ? 18.688 17.797 -3.143 1 98 247 TYR B N 1
ATOM 4371 C CA . TYR B 1 247 ? 18.406 16.391 -3.359 1 98 247 TYR B CA 1
ATOM 4372 C C . TYR B 1 247 ? 16.906 16.125 -3.35 1 98 247 TYR B C 1
ATOM 4374 O O . TYR B 1 247 ? 16.375 15.438 -4.23 1 98 247 TYR B O 1
ATOM 4382 N N . LEU B 1 248 ? 16.203 16.609 -2.32 1 98.31 248 LEU B N 1
ATOM 4383 C CA . LEU B 1 248 ? 14.773 16.359 -2.156 1 98.31 248 LEU B CA 1
ATOM 4384 C C . LEU B 1 248 ? 13.977 17 -3.289 1 98.31 248 LEU B C 1
ATOM 4386 O O . LEU B 1 248 ? 13.008 16.406 -3.777 1 98.31 248 LEU B O 1
ATOM 4390 N N . GLU B 1 249 ? 14.359 18.172 -3.699 1 97.56 249 GLU B N 1
ATOM 4391 C CA . GLU B 1 249 ? 13.719 18.812 -4.844 1 97.56 249 GLU B CA 1
ATOM 4392 C C . GLU B 1 249 ? 13.836 17.953 -6.094 1 97.56 249 GLU B C 1
ATOM 4394 O O . GLU B 1 249 ? 12.836 17.688 -6.766 1 97.56 249 GLU B O 1
ATOM 4399 N N . ARG B 1 250 ? 15.008 17.516 -6.355 1 97.19 250 ARG B N 1
ATOM 4400 C CA . ARG B 1 250 ? 15.25 16.672 -7.52 1 97.19 250 ARG B CA 1
ATOM 4401 C C . ARG B 1 250 ? 14.438 15.383 -7.43 1 97.19 250 ARG B C 1
ATOM 4403 O O . ARG B 1 250 ? 13.82 14.961 -8.414 1 97.19 250 ARG B O 1
ATOM 4410 N N . LYS B 1 251 ? 14.492 14.781 -6.281 1 96.19 251 LYS B N 1
ATOM 4411 C CA . LYS B 1 251 ? 13.797 13.516 -6.078 1 96.19 251 LYS B CA 1
ATOM 4412 C C . LYS B 1 251 ? 12.305 13.656 -6.359 1 96.19 251 LYS B C 1
ATOM 4414 O O . LYS B 1 251 ? 11.719 12.844 -7.082 1 96.19 251 LYS B O 1
ATOM 4419 N N . VAL B 1 252 ? 11.68 14.68 -5.828 1 96.06 252 VAL B N 1
ATOM 4420 C CA . VAL B 1 252 ? 10.242 14.914 -5.969 1 96.06 252 VAL B CA 1
ATOM 4421 C C . VAL B 1 252 ? 9.891 15.094 -7.445 1 96.06 252 VAL B C 1
ATOM 4423 O O . VAL B 1 252 ? 8.984 14.445 -7.957 1 96.06 252 VAL B O 1
ATOM 4426 N N . TYR B 1 253 ? 10.641 15.859 -8.172 1 95.19 253 TYR B N 1
ATOM 4427 C CA . TYR B 1 253 ? 10.305 16.188 -9.555 1 95.19 253 TYR B CA 1
ATOM 4428 C C . TYR B 1 253 ? 10.688 15.047 -10.484 1 95.19 253 TYR B C 1
ATOM 4430 O O . TYR B 1 253 ? 10.109 14.898 -11.562 1 95.19 253 TYR B O 1
ATOM 4438 N N . GLU B 1 254 ? 11.68 14.25 -10.07 1 93.81 254 GLU B N 1
ATOM 4439 C CA . GLU B 1 254 ? 11.992 13.031 -10.812 1 93.81 254 GLU B CA 1
ATOM 4440 C C . GLU B 1 254 ? 10.828 12.047 -10.758 1 93.81 254 GLU B C 1
ATOM 4442 O O . GLU B 1 254 ? 10.562 11.336 -11.734 1 93.81 254 GLU B O 1
ATOM 4447 N N . LEU B 1 255 ? 10.219 11.984 -9.648 1 92 255 LEU B N 1
ATOM 4448 C CA . LEU B 1 255 ? 9.102 11.062 -9.492 1 92 255 LEU B CA 1
ATOM 4449 C C . LEU B 1 255 ? 7.875 11.555 -10.266 1 92 255 LEU B C 1
ATOM 4451 O O . LEU B 1 255 ? 7.184 10.758 -10.906 1 92 255 LEU B O 1
ATOM 4455 N N . ASN B 1 256 ? 7.613 12.859 -10.18 1 91.38 256 ASN B N 1
ATOM 4456 C CA . ASN B 1 256 ? 6.543 13.516 -10.914 1 91.38 256 ASN B CA 1
ATOM 4457 C C . ASN B 1 256 ? 6.812 15.016 -11.07 1 91.38 256 ASN B C 1
ATOM 4459 O O . ASN B 1 256 ? 6.953 15.727 -10.078 1 91.38 256 ASN B O 1
ATOM 4463 N N . PRO B 1 257 ? 6.867 15.484 -12.305 1 92.81 257 PRO B N 1
ATOM 4464 C CA . PRO B 1 257 ? 7.184 16.906 -12.508 1 92.81 257 PRO B CA 1
ATOM 4465 C C . PRO B 1 257 ? 6.129 17.828 -11.906 1 92.81 257 PRO B C 1
ATOM 4467 O O . PRO B 1 257 ? 6.402 19.016 -11.672 1 92.81 257 PRO B O 1
ATOM 4470 N N . LYS B 1 258 ? 4.938 17.297 -11.648 1 91.38 258 LYS B N 1
ATOM 4471 C CA . LYS B 1 258 ? 3.857 18.094 -11.078 1 91.38 258 LYS B CA 1
ATOM 4472 C C . LYS B 1 258 ? 3.438 17.547 -9.711 1 91.38 258 LYS B C 1
ATOM 4474 O O . LYS B 1 258 ? 2.254 17.578 -9.367 1 91.38 258 LYS B O 1
ATOM 4479 N N . PHE B 1 259 ? 4.398 16.984 -9.031 1 92.75 259 PHE B N 1
ATOM 4480 C CA . PHE B 1 259 ? 4.086 16.375 -7.746 1 92.75 259 PHE B CA 1
ATOM 4481 C C . PHE B 1 259 ? 3.512 17.406 -6.781 1 92.75 259 PHE B C 1
ATOM 4483 O O . PHE B 1 259 ? 4.148 18.438 -6.504 1 92.75 259 PHE B O 1
ATOM 4490 N N . TYR B 1 260 ? 2.336 17.281 -6.34 1 92.56 260 TYR B N 1
ATOM 4491 C CA . TYR B 1 260 ? 1.686 18.109 -5.324 1 92.56 260 TYR B CA 1
ATOM 4492 C C . TYR B 1 260 ? 1.837 17.484 -3.941 1 92.56 260 TYR B C 1
ATOM 4494 O O . TYR B 1 260 ? 1.046 16.625 -3.553 1 92.56 260 TYR B O 1
ATOM 4502 N N . VAL B 1 261 ? 2.863 17.953 -3.178 1 95.31 261 VAL B N 1
ATOM 4503 C CA . VAL B 1 261 ? 3.209 17.172 -1.991 1 95.31 261 VAL B CA 1
ATOM 4504 C C . VAL B 1 261 ? 3.887 18.078 -0.962 1 95.31 261 VAL B C 1
ATOM 4506 O O . VAL B 1 261 ? 4.426 19.125 -1.311 1 95.31 261 VAL B O 1
ATOM 4509 N N . GLY B 1 262 ? 3.752 17.734 0.245 1 97 262 GLY B N 1
ATOM 4510 C CA . GLY B 1 262 ? 4.57 18.156 1.372 1 97 262 GLY B CA 1
ATOM 4511 C C . GLY B 1 262 ? 5.047 17 2.225 1 97 262 GLY B C 1
ATOM 4512 O O . GLY B 1 262 ? 4.371 15.969 2.316 1 97 262 GLY B O 1
ATOM 4513 N N . PHE B 1 263 ? 6.258 17.125 2.848 1 98.62 263 PHE B N 1
ATOM 4514 C CA . PHE B 1 263 ? 6.746 16.047 3.684 1 98.62 263 PHE B CA 1
ATOM 4515 C C . PHE B 1 263 ? 7.617 16.578 4.816 1 98.62 263 PHE B C 1
ATOM 4517 O O . PHE B 1 263 ? 8.148 17.688 4.723 1 98.62 263 PHE B O 1
ATOM 4524 N N . ILE B 1 264 ? 7.68 15.859 5.863 1 98.81 264 ILE B N 1
ATOM 4525 C CA . ILE B 1 264 ? 8.562 16.062 7.004 1 98.81 264 ILE B CA 1
ATOM 4526 C C . ILE B 1 264 ? 9.453 14.836 7.191 1 98.81 264 ILE B C 1
ATOM 4528 O O . ILE B 1 264 ? 8.969 13.703 7.156 1 98.81 264 ILE B O 1
ATOM 4532 N N . ILE B 1 265 ? 10.68 15.047 7.32 1 98.81 265 ILE B N 1
ATOM 4533 C CA . ILE B 1 265 ? 11.656 14 7.594 1 98.81 265 ILE B CA 1
ATOM 4534 C C . ILE B 1 265 ? 12.359 14.281 8.922 1 98.81 265 ILE B C 1
ATOM 4536 O O . ILE B 1 265 ? 12.852 15.391 9.148 1 98.81 265 ILE B O 1
ATOM 4540 N N . ILE B 1 266 ? 12.359 13.328 9.773 1 98.44 266 ILE B N 1
ATOM 4541 C CA . ILE B 1 266 ? 13.094 13.43 11.031 1 98.44 266 ILE B CA 1
ATOM 4542 C C . ILE B 1 266 ? 14.289 12.484 11 1 98.44 266 ILE B C 1
ATOM 4544 O O . ILE B 1 266 ? 14.133 11.273 10.859 1 98.44 266 ILE B O 1
ATOM 4548 N N . LEU B 1 267 ? 15.414 13.016 11.062 1 97.62 267 LEU B N 1
ATOM 4549 C CA . LEU B 1 267 ? 16.656 12.266 11.227 1 97.62 267 LEU B CA 1
ATOM 4550 C C . LEU B 1 267 ? 17.078 12.242 12.688 1 97.62 267 LEU B C 1
ATOM 4552 O O . LEU B 1 267 ? 17.562 13.25 13.219 1 97.62 267 LEU B O 1
ATOM 4556 N N . ASN B 1 268 ? 16.906 11.141 13.305 1 95.88 268 ASN B N 1
ATOM 4557 C CA . ASN B 1 268 ? 17.203 10.969 14.727 1 95.88 268 ASN B CA 1
ATOM 4558 C C . ASN B 1 268 ? 18.531 10.242 14.938 1 95.88 268 ASN B C 1
ATOM 4560 O O . ASN B 1 268 ? 18.562 9.016 15.031 1 95.88 268 ASN B O 1
ATOM 4564 N N . TYR B 1 269 ? 19.547 10.992 15.055 1 92.88 269 TYR B N 1
ATOM 4565 C CA . TYR B 1 269 ? 20.844 10.445 15.422 1 92.88 269 TYR B CA 1
ATOM 4566 C C . TYR B 1 269 ? 20.984 10.328 16.938 1 92.88 269 TYR B C 1
ATOM 4568 O O . TYR B 1 269 ? 20.172 10.859 17.688 1 92.88 269 TYR B O 1
ATOM 4576 N N . GLN B 1 270 ? 21.969 9.539 17.375 1 86 270 GLN B N 1
ATOM 4577 C CA . GLN B 1 270 ? 22.219 9.43 18.797 1 86 270 GLN B CA 1
ATOM 4578 C C . GLN B 1 270 ? 22.531 10.797 19.406 1 86 270 GLN B C 1
ATOM 4580 O O . GLN B 1 270 ? 22.062 11.125 20.5 1 86 270 GLN B O 1
ATOM 4585 N N . SER B 1 271 ? 23.203 11.664 18.672 1 87.12 271 SER B N 1
ATOM 4586 C CA . SER B 1 271 ? 23.719 12.922 19.203 1 87.12 271 SER B CA 1
ATOM 4587 C C . SER B 1 271 ? 22.797 14.094 18.859 1 87.12 271 SER B C 1
ATOM 4589 O O . SER B 1 271 ? 22.859 15.148 19.484 1 87.12 271 SER B O 1
ATOM 4591 N N . ARG B 1 272 ? 22.031 13.93 17.906 1 91.38 272 ARG B N 1
ATOM 4592 C CA . ARG B 1 272 ? 21.234 15.062 17.453 1 91.38 272 ARG B CA 1
ATOM 4593 C C . ARG B 1 272 ? 19.969 14.586 16.734 1 91.38 272 ARG B C 1
ATOM 4595 O O . ARG B 1 272 ? 19.922 13.461 16.234 1 91.38 272 ARG B O 1
ATOM 4602 N N . VAL B 1 273 ? 18.953 15.445 16.688 1 95.69 273 VAL B N 1
ATOM 4603 C CA . VAL B 1 273 ? 17.734 15.219 15.93 1 95.69 273 VAL B CA 1
ATOM 4604 C C . VAL B 1 273 ? 17.484 16.391 14.977 1 95.69 273 VAL B C 1
ATOM 4606 O O . VAL B 1 273 ? 17.453 17.547 15.398 1 95.69 273 VAL B O 1
ATOM 4609 N N . GLN B 1 274 ? 17.406 16.062 13.703 1 96.69 274 GLN B N 1
ATOM 4610 C CA . GLN B 1 274 ? 17.188 17.047 12.656 1 96.69 274 GLN B CA 1
ATOM 4611 C C . GLN B 1 274 ? 15.828 16.859 11.992 1 96.69 274 GLN B C 1
ATOM 4613 O O . GLN B 1 274 ? 15.422 15.727 11.719 1 96.69 274 GLN B O 1
ATOM 4618 N N . LEU B 1 275 ? 15.102 17.938 11.828 1 98.38 275 LEU B N 1
ATOM 4619 C CA . LEU B 1 275 ? 13.836 17.938 11.102 1 98.38 275 LEU B CA 1
ATOM 4620 C C . LEU B 1 275 ? 13.984 18.641 9.758 1 98.38 275 LEU B C 1
ATOM 4622 O O . LEU B 1 275 ? 14.438 19.781 9.695 1 98.38 275 LEU B O 1
ATOM 4626 N N . LEU B 1 276 ? 13.719 17.953 8.695 1 98.75 276 LEU B N 1
ATOM 4627 C CA . LEU B 1 276 ? 13.633 18.531 7.359 1 98.75 276 LEU B CA 1
ATOM 4628 C C . LEU B 1 276 ? 12.188 18.609 6.895 1 98.75 276 LEU B C 1
ATOM 4630 O O . LEU B 1 276 ? 11.375 17.75 7.23 1 98.75 276 LEU B O 1
ATOM 4634 N N . TYR B 1 277 ? 11.859 19.656 6.184 1 98.62 277 TYR B N 1
ATOM 4635 C CA . TYR B 1 277 ? 10.555 19.703 5.531 1 98.62 277 TYR B CA 1
ATOM 4636 C C . TYR B 1 277 ? 10.672 20.281 4.125 1 98.62 277 TYR B C 1
ATOM 4638 O O . TYR B 1 277 ? 11.625 21 3.814 1 98.62 277 TYR B O 1
ATOM 4646 N N . GLY B 1 278 ? 9.781 19.922 3.287 1 98.12 278 GLY B N 1
ATOM 4647 C CA . GLY B 1 278 ? 9.648 20.438 1.939 1 98.12 278 GLY B CA 1
ATOM 4648 C C . GLY B 1 278 ? 8.242 20.297 1.38 1 98.12 278 GLY B C 1
ATOM 4649 O O . GLY B 1 278 ? 7.473 19.453 1.846 1 98.12 278 GLY B O 1
ATOM 4650 N N . HIS B 1 279 ? 7.875 21.141 0.458 1 96.81 279 HIS B N 1
ATOM 4651 C CA . HIS B 1 279 ? 6.566 21.016 -0.171 1 96.81 279 HIS B CA 1
ATOM 4652 C C . HIS B 1 279 ? 6.512 21.766 -1.498 1 96.81 279 HIS B C 1
ATOM 4654 O O . HIS B 1 279 ? 7.258 22.719 -1.703 1 96.81 279 HIS B O 1
ATOM 4660 N N . THR B 1 280 ? 5.715 21.297 -2.361 1 95.31 280 THR B N 1
ATOM 4661 C CA . THR B 1 280 ? 5.422 21.953 -3.629 1 95.31 280 THR B CA 1
ATOM 4662 C C . THR B 1 280 ? 4.043 22.609 -3.59 1 95.31 280 THR B C 1
ATOM 4664 O O . THR B 1 280 ? 3.637 23.266 -4.551 1 95.31 280 THR B O 1
ATOM 4667 N N . THR B 1 281 ? 3.324 22.391 -2.508 1 93.56 281 THR B N 1
ATOM 4668 C CA . THR B 1 281 ? 1.991 22.953 -2.324 1 93.56 281 THR B CA 1
ATOM 4669 C C . THR B 1 281 ? 2.076 24.406 -1.883 1 93.56 281 THR B C 1
ATOM 4671 O O . THR B 1 281 ? 3.107 24.844 -1.372 1 93.56 281 THR B O 1
ATOM 4674 N N . PRO B 1 282 ? 0.995 25.109 -2.008 1 92.75 282 PRO B N 1
ATOM 4675 C CA . PRO B 1 282 ? 0.994 26.5 -1.547 1 92.75 282 PRO B CA 1
ATOM 4676 C C . PRO B 1 282 ? 1.293 26.625 -0.055 1 92.75 282 PRO B C 1
ATOM 4678 O O . PRO B 1 282 ? 1.98 27.562 0.363 1 92.75 282 PRO B O 1
ATOM 4681 N N . THR B 1 283 ? 0.755 25.734 0.714 1 94.12 283 THR B N 1
ATOM 4682 C CA . THR B 1 283 ? 0.987 25.797 2.152 1 94.12 283 THR B CA 1
ATOM 4683 C C . THR B 1 283 ? 1.272 24.406 2.719 1 94.12 283 THR B C 1
ATOM 4685 O O . THR B 1 283 ? 0.854 23.406 2.145 1 94.12 283 THR B O 1
ATOM 4688 N N . PHE B 1 284 ? 1.999 24.359 3.729 1 96.12 284 PHE B N 1
ATOM 4689 C CA . PHE B 1 284 ? 2.262 23.172 4.539 1 96.12 284 PHE B CA 1
ATOM 4690 C C . PHE B 1 284 ? 2.443 23.547 6.008 1 96.12 284 PHE B C 1
ATOM 4692 O O . PHE B 1 284 ? 3.447 24.172 6.375 1 96.12 284 PHE B O 1
ATOM 4699 N N . TYR B 1 285 ? 1.478 23.172 6.902 1 97.62 285 TYR B N 1
ATOM 4700 C CA . TYR B 1 285 ? 1.442 23.609 8.289 1 97.62 285 TYR B CA 1
ATOM 4701 C C . TYR B 1 285 ? 1.854 22.484 9.234 1 97.62 285 TYR B C 1
ATOM 4703 O O . TYR B 1 285 ? 1.32 21.375 9.156 1 97.62 285 TYR B O 1
ATOM 4711 N N . PHE B 1 286 ? 2.801 22.766 10.094 1 98.44 286 PHE B N 1
ATOM 4712 C CA . PHE B 1 286 ? 3.27 21.766 11.047 1 98.44 286 PHE B CA 1
ATOM 4713 C C . PHE B 1 286 ? 3.861 22.422 12.281 1 98.44 286 PHE B C 1
ATOM 4715 O O . PHE B 1 286 ? 3.936 23.656 12.359 1 98.44 286 PHE B O 1
ATOM 4722 N N . GLY B 1 287 ? 4.078 21.672 13.289 1 98.5 287 GLY B N 1
ATOM 4723 C CA . GLY B 1 287 ? 4.762 22.094 14.5 1 98.5 287 GLY B CA 1
ATOM 4724 C C . GLY B 1 287 ? 5.484 20.969 15.203 1 98.5 287 GLY B C 1
ATOM 4725 O O . GLY B 1 287 ? 5.316 19.797 14.844 1 98.5 287 GLY B O 1
ATOM 4726 N N . PHE B 1 288 ? 6.387 21.328 16.078 1 98.44 288 PHE B N 1
ATOM 4727 C CA . PHE B 1 288 ? 7.082 20.297 16.844 1 98.44 288 PHE B CA 1
ATOM 4728 C C . PHE B 1 288 ? 7.355 20.781 18.266 1 98.44 288 PHE B C 1
ATOM 4730 O O . PHE B 1 288 ? 7.402 22 18.516 1 98.44 288 PHE B O 1
ATOM 4737 N N . ARG B 1 289 ? 7.391 19.859 19.109 1 97.81 289 ARG B N 1
ATOM 4738 C CA . ARG B 1 289 ? 7.824 20.047 20.5 1 97.81 289 ARG B CA 1
ATOM 4739 C C . ARG B 1 289 ? 9.039 19.172 20.812 1 97.81 289 ARG B C 1
ATOM 4741 O O . ARG B 1 289 ? 9.023 17.969 20.578 1 97.81 289 ARG B O 1
ATOM 4748 N N . SER B 1 290 ? 10.094 19.781 21.219 1 95.06 290 SER B N 1
ATOM 4749 C CA . SER B 1 290 ? 11.281 19.125 21.781 1 95.06 290 SER B CA 1
ATOM 4750 C C . SER B 1 290 ? 11.555 19.594 23.203 1 95.06 290 SER B C 1
ATOM 4752 O O . SER B 1 290 ? 10.867 20.484 23.719 1 95.06 290 SER B O 1
ATOM 4754 N N . PRO B 1 291 ? 12.469 18.938 23.922 1 89.12 291 PRO B N 1
ATOM 4755 C CA . PRO B 1 291 ? 12.703 19.312 25.312 1 89.12 291 PRO B CA 1
ATOM 4756 C C . PRO B 1 291 ? 13.008 20.812 25.469 1 89.12 291 PRO B C 1
ATOM 4758 O O . PRO B 1 291 ? 12.617 21.422 26.453 1 89.12 291 PRO B O 1
ATOM 4761 N N . ASN B 1 292 ? 13.531 21.438 24.422 1 89.12 292 ASN B N 1
ATOM 4762 C CA . ASN B 1 292 ? 14.023 22.797 24.625 1 89.12 292 ASN B CA 1
ATOM 4763 C C . ASN B 1 292 ? 13.195 23.812 23.844 1 89.12 292 ASN B C 1
ATOM 4765 O O . ASN B 1 292 ? 13.375 25.031 24 1 89.12 292 ASN B O 1
ATOM 4769 N N . GLN B 1 293 ? 12.273 23.312 23.047 1 93.56 293 GLN B N 1
ATOM 4770 C CA . GLN B 1 293 ? 11.562 24.297 22.219 1 93.56 293 GLN B CA 1
ATOM 4771 C C . GLN B 1 293 ? 10.258 23.734 21.688 1 93.56 293 GLN B C 1
ATOM 4773 O O . GLN B 1 293 ? 10.117 22.516 21.547 1 93.56 293 GLN B O 1
ATOM 4778 N N . THR B 1 294 ? 9.305 24.562 21.5 1 96.31 294 THR B N 1
ATOM 4779 C CA . THR B 1 294 ? 8.078 24.312 20.75 1 96.31 294 THR B CA 1
ATOM 4780 C C . THR B 1 294 ? 7.914 25.344 19.625 1 96.31 294 THR B C 1
ATOM 4782 O O . THR B 1 294 ? 8.039 26.547 19.859 1 96.31 294 THR B O 1
ATOM 4785 N N . ARG B 1 295 ? 7.711 24.875 18.422 1 97.75 295 ARG B N 1
ATOM 4786 C CA . ARG B 1 295 ? 7.574 25.781 17.281 1 97.75 295 ARG B CA 1
ATOM 4787 C C . ARG B 1 295 ? 6.383 25.375 16.406 1 97.75 295 ARG B C 1
ATOM 4789 O O . ARG B 1 295 ? 6.074 24.203 16.281 1 97.75 295 ARG B O 1
ATOM 4796 N N . ILE B 1 296 ? 5.73 26.359 15.914 1 98.31 296 ILE B N 1
ATOM 4797 C CA . ILE B 1 296 ? 4.668 26.203 14.93 1 98.31 296 ILE B CA 1
ATOM 4798 C C . ILE B 1 296 ? 5.055 26.906 13.633 1 98.31 296 ILE B C 1
ATOM 4800 O O . ILE B 1 296 ? 5.441 28.078 13.641 1 98.31 296 ILE B O 1
ATOM 4804 N N . ILE B 1 297 ? 5.031 26.203 12.562 1 98 297 ILE B N 1
ATOM 4805 C CA . ILE B 1 297 ? 5.461 26.719 11.273 1 98 297 ILE B CA 1
ATOM 4806 C C . ILE B 1 297 ? 4.301 26.672 10.281 1 98 297 ILE B C 1
ATOM 4808 O O . ILE B 1 297 ? 3.793 25.594 9.969 1 98 297 ILE B O 1
ATOM 4812 N N . LEU B 1 298 ? 3.834 27.797 9.828 1 96.56 298 LEU B N 1
ATOM 4813 C CA . LEU B 1 298 ? 2.885 27.906 8.727 1 96.56 298 LEU B CA 1
ATOM 4814 C C . LEU B 1 298 ? 3.602 28.234 7.422 1 96.56 298 LEU B C 1
ATOM 4816 O O . LEU B 1 298 ? 3.541 29.375 6.953 1 96.56 298 LEU B O 1
ATOM 4820 N N . SER B 1 299 ? 4.188 27.219 6.816 1 95.06 299 SER B N 1
ATOM 4821 C CA . SER B 1 299 ? 5.004 27.422 5.621 1 95.06 299 SER B CA 1
ATOM 4822 C C . SER B 1 299 ? 4.133 27.703 4.398 1 95.06 299 SER B C 1
ATOM 4824 O O . SER B 1 299 ? 3.1 27.062 4.207 1 95.06 299 SER B O 1
ATOM 4826 N N . SER B 1 300 ? 4.484 28.625 3.615 1 93.44 300 SER B N 1
ATOM 4827 C CA . SER B 1 300 ? 3.781 28.984 2.389 1 93.44 300 SER B CA 1
ATOM 4828 C C . SER B 1 300 ? 4.754 29.203 1.233 1 93.44 300 SER B C 1
ATOM 4830 O O . SER B 1 300 ? 5.914 29.547 1.449 1 93.44 300 SER B O 1
ATOM 4832 N N . SER B 1 301 ? 4.273 28.844 0.128 1 89.12 301 SER B N 1
ATOM 4833 C CA . SER B 1 301 ? 5.039 29.109 -1.087 1 89.12 301 SER B CA 1
ATOM 4834 C C . SER B 1 301 ? 4.488 30.312 -1.839 1 89.12 301 SER B C 1
ATOM 4836 O O . SER B 1 301 ? 3.273 30.5 -1.904 1 89.12 301 SER B O 1
ATOM 4838 N N . ASP B 1 302 ? 5.352 31.109 -2.402 1 78.31 302 ASP B N 1
ATOM 4839 C CA . ASP B 1 302 ? 4.926 32.281 -3.16 1 78.31 302 ASP B CA 1
ATOM 4840 C C . ASP B 1 302 ? 4.516 31.891 -4.578 1 78.31 302 ASP B C 1
ATOM 4842 O O . ASP B 1 302 ? 3.881 32.688 -5.281 1 78.31 302 ASP B O 1
ATOM 4846 N N . LYS B 1 303 ? 5.074 30.844 -5.148 1 75.25 303 LYS B N 1
ATOM 4847 C CA . LYS B 1 303 ? 4.777 30.375 -6.5 1 75.25 303 LYS B CA 1
ATOM 4848 C C . LYS B 1 303 ? 4.312 28.922 -6.492 1 75.25 303 LYS B C 1
ATOM 4850 O O . LYS B 1 303 ? 4.969 28.062 -5.906 1 75.25 303 LYS B O 1
ATOM 4855 N N . MET B 1 304 ? 3.133 28.844 -7.133 1 69.44 304 MET B N 1
ATOM 4856 C CA . MET B 1 304 ? 2.635 27.484 -7.238 1 69.44 304 MET B CA 1
ATOM 4857 C C . MET B 1 304 ? 3.639 26.594 -7.965 1 69.44 304 MET B C 1
ATOM 4859 O O . MET B 1 304 ? 4.23 27 -8.969 1 69.44 304 MET B O 1
ATOM 4863 N N . GLY B 1 305 ? 3.816 25.484 -7.426 1 71.5 305 GLY B N 1
ATOM 4864 C CA . GLY B 1 305 ? 4.691 24.531 -8.078 1 71.5 305 GLY B CA 1
ATOM 4865 C C . GLY B 1 305 ? 6.152 24.688 -7.695 1 71.5 305 GLY B C 1
ATOM 4866 O O . GLY B 1 305 ? 7.004 23.906 -8.125 1 71.5 305 GLY B O 1
ATOM 4867 N N . HIS B 1 306 ? 6.395 25.656 -6.969 1 88.12 306 HIS B N 1
ATOM 4868 C CA . HIS B 1 306 ? 7.762 25.859 -6.504 1 88.12 306 HIS B CA 1
ATOM 4869 C C . HIS B 1 306 ? 8.047 25.047 -5.25 1 88.12 306 HIS B C 1
ATOM 4871 O O . HIS B 1 306 ? 7.191 24.922 -4.371 1 88.12 306 HIS B O 1
ATOM 4877 N N . PHE B 1 307 ? 9.25 24.422 -5.258 1 96.31 307 PHE B N 1
ATOM 4878 C CA . PHE B 1 307 ? 9.648 23.578 -4.129 1 96.31 307 PHE B CA 1
ATOM 4879 C C . PHE B 1 307 ? 10.172 24.438 -2.982 1 96.31 307 PHE B C 1
ATOM 4881 O O . PHE B 1 307 ? 11.117 25.219 -3.156 1 96.31 307 PHE B O 1
ATOM 4888 N N . THR B 1 308 ? 9.508 24.453 -1.867 1 97.44 308 THR B N 1
ATOM 4889 C CA . THR B 1 308 ? 9.922 25.109 -0.639 1 97.44 308 THR B CA 1
ATOM 4890 C C . THR B 1 308 ? 10.594 24.125 0.315 1 97.44 308 THR B C 1
ATOM 4892 O O . THR B 1 308 ? 10.117 23 0.487 1 97.44 308 THR B O 1
ATOM 4895 N N . PHE B 1 309 ? 11.719 24.516 0.923 1 97.69 309 PHE B N 1
ATOM 4896 C CA . PHE B 1 309 ? 12.484 23.625 1.789 1 97.69 309 PHE B CA 1
ATOM 4897 C C . PHE B 1 309 ? 12.961 24.359 3.037 1 97.69 309 PHE B C 1
ATOM 4899 O O . PHE B 1 309 ? 13.203 25.578 2.996 1 97.69 309 PHE B O 1
ATOM 4906 N N . GLY B 1 310 ? 13 23.672 4.125 1 97.69 310 GLY B N 1
ATOM 4907 C CA . GLY B 1 310 ? 13.594 24.172 5.352 1 97.69 310 GLY B CA 1
ATOM 4908 C C . GLY B 1 310 ? 14.008 23.078 6.312 1 97.69 310 GLY B C 1
ATOM 4909 O O . GLY B 1 310 ? 13.734 21.906 6.07 1 97.69 310 GLY B O 1
ATOM 4910 N N . GLU B 1 311 ? 14.766 23.391 7.312 1 97.56 311 GLU B N 1
ATOM 4911 C CA . GLU B 1 311 ? 15.234 22.422 8.305 1 97.56 311 GLU B CA 1
ATOM 4912 C C . GLU B 1 311 ? 15.328 23.062 9.688 1 97.56 311 GLU B C 1
ATOM 4914 O O . GLU B 1 311 ? 15.477 24.281 9.812 1 97.56 311 GLU B O 1
ATOM 4919 N N . TYR B 1 312 ? 15.188 22.266 10.68 1 96.75 312 TYR B N 1
ATOM 4920 C CA . TYR B 1 312 ? 15.312 22.672 12.078 1 96.75 312 TYR B CA 1
ATOM 4921 C C . TYR B 1 312 ? 16.125 21.656 12.867 1 96.75 312 TYR B C 1
ATOM 4923 O O . TYR B 1 312 ? 16.062 20.453 12.602 1 96.75 312 TYR B O 1
ATOM 4931 N N . SER B 1 313 ? 16.891 22.125 13.797 1 95 313 SER B N 1
ATOM 4932 C CA . SER B 1 313 ? 17.484 21.266 14.805 1 95 313 SER B CA 1
ATOM 4933 C C . SER B 1 313 ? 16.578 21.125 16.031 1 95 313 SER B C 1
ATOM 4935 O O . SER B 1 313 ? 16.141 22.125 16.609 1 95 313 SER B O 1
ATOM 4937 N N . LEU B 1 314 ? 16.25 19.891 16.359 1 92.62 314 LEU B N 1
ATOM 4938 C CA . LEU B 1 314 ? 15.32 19.672 17.469 1 92.62 314 LEU B CA 1
ATOM 4939 C C . LEU B 1 314 ? 16.078 19.453 18.781 1 92.62 314 LEU B C 1
ATOM 4941 O O . LEU B 1 314 ? 15.477 19.047 19.781 1 92.62 314 LEU B O 1
ATOM 4945 N N . HIS B 1 315 ? 17.359 19.656 18.891 1 79.25 315 HIS B N 1
ATOM 4946 C CA . HIS B 1 315 ? 18.141 19.562 20.109 1 79.25 315 HIS B CA 1
ATOM 4947 C C . HIS B 1 315 ? 17.766 20.641 21.109 1 79.25 315 HIS B C 1
ATOM 4949 O O . HIS B 1 315 ? 17.344 21.734 20.719 1 79.25 315 HIS B O 1
#

Secondary structure (DSSP, 8-state):
--EEEEEEEEEE---GGGHHHHHHHHHHHHT-SSHHHHHHHHHT-TTSSSSTT--B-TTS-B-EEEEEEETTEEEEEEEE-SS-HHHHHHHHHHHHHHHH-STT--PPPPSEEEGGGGTTTSTT--------HHHHHHHHHHHHHHHS--TTS-----------EEEEEEESS-EEEEEEE--STTPPTTB--GGGSTTTSEEEEE-SSEEEEEEEEE-HHHHHHHTHHHHHHHHGGGS-GGGHHHHHHHHHHHH-TT--EEEEEEEEESS-EEEEEEESSSEEEEEEEETTEEEEEEEE-SSTT--EEEEEE--/--EEEEEEEEEE---GGGHHHHHHHHHHHHT-SSHHHHHHHHHT-TTSSSSTT--B-TTS-B-EEEEEEETTEEEEEEEE-SS-HHHHHHHHHHHHHHHH-STT--PPPPSEEEGGGGTTTSTT--------HHHHHHHHHHHHHHHS--TTS-----------EEEEEEESS-EEEEEEE--STTPPTTB--GGGSTTTSEEEEE-SSEEEEEEEEE-HHHHHHHTHHHHHHHHGGGS-GGGHHHHHHHHHHHH-TT--EEEEEEEEESS-EEEEEEESSSEEEEEEEETTEEEEEEEE-SSTT--EEEEEE--

Radius of gyration: 23.78 Å; Cα contacts (8 Å, |Δi|>4): 1584; chains: 2; bounding box: 53×69×60 Å